Protein AF-A0AAN8L7T7-F1 (afdb_monomer_lite)

Foldseek 3Di:
DVVVLDPDDPDPPDLCLVVLVLVLVLQVVVQVVQQPQPDAPWHWDDKDWDDCSPVSNDRDDVLLVDPDADQADDDDFPFFAAAAHADGDMDTDTDDDPPQDPDPVSNLVVQQVRLVVSQVSCCVPPVWQWDGDSVHIDTDDRRDDDPPPPDDDDDDDDDDDDDDDDDDDDDDDDDDPDDDDDDDDPPPVVVVPPPPPDDPDPPLPPPFDDDPVPPDTDPPPVPDDDPVVVVVVVVLVVVLCVVVVVCVVDVPDSDDNLVSVDDPLVVFQKKWFWDLSQFNLLVQDSDRPDDPDDSDDPNDPPPPPSDDHYDHPDGVVVVLQVVCCVQCVVFWDWDADNRRGRIIGIHGDPVLADWAFDDPVPPRQWDWDDDDPTITIGHDVVVSLVVSCVSCPSTTDDMDGPDPPDDD

Sequence (408 aa):
MLDEVIKVGREVCSTGEEESLKVVQSYVDLSRKLWRLEGLPLSITSVQGSHLALRYTQLDYSFFDREKLSRSLVPQEGKPCPVYITSVKVICHMEGSRKWPHDQEAIRHIKAAFHISLGELLTKHHRYTCQPSPTHLDVWKAPATPPVLRGAGPLHSSRVSSGGFPSLPSTGETTPWWSTSTASSPLLTSQRSRMSSSSPESLCLSCSSPTPKDKKLSICTNQAPSVQMLQGVVMVAAESLKVLEPQLMDANQIQDVRVAMRPPLDAYDVLTHLIPKQVPLLSQAVDPPHATFSRGILAGSVANTGGVLPVIDFCPVTHYLAELRDAFGVLALFFCDPYGGTVIAVLWKPKAFSPLPFKTSQMVARHVEVSGEEAHTVPNVEAILEDFRVMGQGLVKSVEPWTEKWVV

pLDDT: mean 70.52, std 24.29, range [19.64, 95.31]

Structure (mmCIF, N/CA/C/O backbone):
data_AF-A0AAN8L7T7-F1
#
_entry.id   AF-A0AAN8L7T7-F1
#
loop_
_atom_site.group_PDB
_atom_site.id
_atom_site.type_symbol
_atom_site.label_atom_id
_atom_site.label_alt_id
_atom_site.label_comp_id
_atom_site.label_asym_id
_atom_site.label_entity_id
_atom_site.label_seq_id
_atom_site.pdbx_PDB_ins_code
_atom_site.Cartn_x
_atom_site.Cartn_y
_atom_site.Cartn_z
_atom_site.occupancy
_atom_site.B_iso_or_equiv
_atom_site.auth_seq_id
_atom_site.auth_comp_id
_atom_site.auth_asym_id
_atom_site.auth_atom_id
_atom_site.pdbx_PDB_model_num
ATOM 1 N N . MET A 1 1 ? 5.076 34.309 6.871 1.00 40.12 1 MET A N 1
ATOM 2 C CA . MET A 1 1 ? 5.836 34.630 5.639 1.00 40.12 1 MET A CA 1
ATOM 3 C C . MET A 1 1 ? 6.058 33.414 4.736 1.00 40.12 1 MET A C 1
ATOM 5 O O . MET A 1 1 ? 6.309 33.632 3.565 1.00 40.12 1 MET A O 1
ATOM 9 N N . LEU A 1 2 ? 5.907 32.165 5.208 1.00 36.38 2 LEU A N 1
ATOM 10 C CA . LEU A 1 2 ? 5.888 30.973 4.333 1.00 36.38 2 LEU A CA 1
ATOM 11 C C . LEU A 1 2 ? 4.536 30.757 3.618 1.00 36.38 2 LEU A C 1
ATOM 13 O O . LEU A 1 2 ? 4.505 30.180 2.537 1.00 36.38 2 LEU A O 1
ATOM 17 N N . ASP A 1 3 ? 3.437 31.274 4.179 1.00 38.19 3 ASP A N 1
ATOM 18 C CA . ASP A 1 3 ? 2.073 31.068 3.655 1.00 38.19 3 ASP A CA 1
ATOM 19 C C . ASP A 1 3 ? 1.788 31.769 2.313 1.00 38.19 3 ASP A C 1
ATOM 21 O O . ASP A 1 3 ? 0.827 31.421 1.634 1.00 38.19 3 ASP A O 1
ATOM 25 N N . GLU A 1 4 ? 2.609 32.743 1.900 1.00 42.50 4 GLU A N 1
ATOM 26 C CA . GLU A 1 4 ? 2.435 33.437 0.610 1.00 42.50 4 GLU A CA 1
ATOM 27 C C . GLU A 1 4 ? 3.159 32.747 -0.561 1.00 42.50 4 GLU A C 1
ATOM 29 O O . GLU A 1 4 ? 2.853 33.028 -1.720 1.00 42.50 4 GLU A O 1
ATOM 34 N N . VAL A 1 5 ? 4.087 31.822 -0.279 1.00 47.53 5 VAL A N 1
ATOM 35 C CA . VAL A 1 5 ? 4.940 31.171 -1.294 1.00 47.53 5 VAL A CA 1
ATOM 36 C C . VAL A 1 5 ? 4.250 29.955 -1.921 1.00 47.53 5 VAL A C 1
ATOM 38 O O . VAL A 1 5 ? 4.467 29.642 -3.090 1.00 47.53 5 VAL A O 1
ATOM 41 N N . ILE A 1 6 ? 3.344 29.302 -1.188 1.00 44.91 6 ILE A N 1
ATOM 42 C CA . ILE A 1 6 ? 2.544 28.187 -1.697 1.00 44.91 6 ILE A CA 1
ATOM 43 C C . ILE A 1 6 ? 1.127 28.702 -1.944 1.00 44.91 6 ILE A C 1
ATOM 45 O O . ILE A 1 6 ? 0.286 28.690 -1.048 1.00 44.91 6 ILE A O 1
ATOM 49 N N . LYS A 1 7 ? 0.825 29.137 -3.174 1.00 39.53 7 LYS A N 1
ATOM 50 C CA . LYS A 1 7 ? -0.569 29.331 -3.609 1.00 39.53 7 LYS A CA 1
ATOM 51 C C . LYS A 1 7 ? -1.253 27.967 -3.730 1.00 39.53 7 LYS A C 1
ATOM 53 O O . LYS A 1 7 ? -1.471 27.459 -4.828 1.00 39.53 7 LYS A O 1
ATOM 58 N N . VAL A 1 8 ? -1.578 27.363 -2.591 1.00 41.50 8 VAL A N 1
ATOM 59 C CA . VAL A 1 8 ? -2.626 26.349 -2.518 1.00 41.50 8 VAL A CA 1
ATOM 60 C C . VAL A 1 8 ? -3.914 27.072 -2.906 1.00 41.50 8 VAL A C 1
ATOM 62 O O . VAL A 1 8 ? -4.155 28.205 -2.480 1.00 41.50 8 VAL A O 1
ATOM 65 N N . GLY A 1 9 ? -4.718 26.462 -3.779 1.00 35.78 9 GLY A N 1
ATOM 66 C CA . GLY A 1 9 ? -6.074 26.936 -4.038 1.00 35.78 9 GLY A CA 1
ATOM 67 C C . GLY A 1 9 ? -6.814 27.152 -2.717 1.00 35.78 9 GLY A C 1
ATOM 68 O O . GLY A 1 9 ? -6.405 26.644 -1.681 1.00 35.78 9 GLY A O 1
ATOM 69 N N . ARG A 1 10 ? -7.879 27.949 -2.744 1.00 34.12 10 ARG A N 1
ATOM 70 C CA . ARG A 1 10 ? -8.648 28.407 -1.577 1.00 34.12 10 ARG A CA 1
ATOM 71 C C . ARG A 1 10 ? -9.420 27.264 -0.881 1.00 34.12 10 ARG A C 1
ATOM 73 O O . ARG A 1 10 ? -10.629 27.347 -0.726 1.00 34.12 10 ARG A O 1
ATOM 80 N N . GLU A 1 11 ? -8.730 26.209 -0.481 1.00 42.28 11 GLU A N 1
ATOM 81 C CA . GLU A 1 11 ? -9.109 25.230 0.525 1.00 42.28 11 GLU A CA 1
ATOM 82 C C . GLU A 1 11 ? -8.305 25.566 1.777 1.00 42.28 11 GLU A C 1
ATOM 84 O O . GLU A 1 11 ? -7.113 25.873 1.712 1.00 42.28 11 GLU A O 1
ATOM 89 N N . VAL A 1 12 ? -8.967 25.577 2.929 1.00 41.03 12 VAL A N 1
ATOM 90 C CA . VAL A 1 12 ? -8.287 25.765 4.209 1.00 41.03 12 VAL A CA 1
ATOM 91 C C . VAL A 1 12 ? -7.391 24.545 4.406 1.00 41.03 12 VAL A C 1
ATOM 93 O O . VAL A 1 12 ? -7.870 23.479 4.780 1.00 41.03 12 VAL A O 1
ATOM 96 N N . CYS A 1 13 ? -6.103 24.691 4.099 1.00 42.19 13 CYS A N 1
ATOM 97 C CA . CYS A 1 13 ? -5.094 23.677 4.362 1.00 42.19 13 CYS A CA 1
ATOM 98 C C . CYS A 1 13 ? -4.986 23.529 5.885 1.00 42.19 13 CYS A C 1
ATOM 100 O O . CYS A 1 13 ? -4.307 24.311 6.550 1.00 42.19 13 CYS A O 1
ATOM 102 N N . SER A 1 14 ? -5.746 22.599 6.465 1.00 55.59 14 SER A N 1
ATOM 103 C CA . SER A 1 14 ? -5.552 22.231 7.864 1.00 55.59 14 SER A CA 1
ATOM 104 C C . SER A 1 14 ? -4.264 21.416 7.955 1.00 55.59 14 SER A C 1
ATOM 106 O O . SER A 1 14 ? -3.991 20.578 7.099 1.00 55.59 14 SER A O 1
ATOM 108 N N . THR A 1 15 ? -3.475 21.614 9.009 1.00 61.44 15 THR A N 1
ATOM 109 C CA . THR A 1 15 ? -2.265 20.820 9.294 1.00 61.44 15 THR A CA 1
ATOM 110 C C . THR A 1 15 ? -2.565 19.337 9.561 1.00 61.44 15 THR A C 1
ATOM 112 O O . THR A 1 15 ? -1.663 18.576 9.902 1.00 61.44 15 THR A O 1
ATOM 115 N N . GLY A 1 16 ? -3.832 18.905 9.466 1.00 68.50 16 GLY A N 1
ATOM 116 C CA . GLY A 1 16 ? -4.273 17.550 9.791 1.00 68.50 16 GLY A CA 1
ATOM 117 C C . GLY A 1 16 ? -4.306 17.240 11.294 1.00 68.50 16 GLY A C 1
ATOM 118 O O . GLY A 1 16 ? -4.795 16.190 11.722 1.00 68.50 16 GLY A O 1
ATOM 119 N N . GLU A 1 17 ? -3.822 18.162 12.127 1.00 76.44 17 GLU A N 1
ATOM 120 C CA . GLU A 1 17 ? -3.765 18.014 13.581 1.00 76.44 17 GLU A CA 1
ATOM 121 C C . GLU A 1 17 ? -5.162 17.896 14.198 1.00 76.44 17 GLU A C 1
ATOM 123 O O . GLU A 1 17 ? -5.377 17.077 15.090 1.00 76.44 17 GLU A O 1
ATOM 128 N N . GLU A 1 18 ? -6.143 18.646 13.689 1.00 79.06 18 GLU A N 1
ATOM 129 C CA . GLU A 1 18 ? -7.531 18.574 14.161 1.00 79.06 18 GLU A CA 1
ATOM 130 C C . GLU A 1 18 ? -8.143 17.185 13.943 1.00 79.06 18 GLU A C 1
ATOM 132 O O . GLU A 1 18 ? -8.811 16.642 14.827 1.00 79.06 18 GLU A O 1
ATOM 137 N N . GLU A 1 19 ? -7.879 16.571 12.790 1.00 76.38 19 GLU A N 1
ATOM 138 C CA . GLU A 1 19 ? -8.349 15.220 12.488 1.00 76.38 19 GLU A CA 1
ATOM 139 C C . GLU A 1 19 ? -7.616 14.176 13.336 1.00 76.38 19 GLU A C 1
ATOM 141 O O . GLU A 1 19 ? -8.248 13.282 13.908 1.00 76.38 19 GLU A O 1
ATOM 146 N N . SER A 1 20 ? -6.303 14.341 13.528 1.00 82.56 20 SER A N 1
ATOM 147 C CA . SER A 1 20 ? -5.520 13.524 14.467 1.00 82.56 20 SER A CA 1
ATOM 148 C C . SER A 1 20 ? -6.123 13.550 15.868 1.00 82.56 20 SER A C 1
ATOM 150 O O . SER A 1 20 ? -6.302 12.505 16.496 1.00 82.56 20 SER A O 1
ATOM 152 N N . LEU A 1 21 ? -6.494 14.738 16.354 1.00 84.50 21 LEU A N 1
ATOM 153 C CA . LEU A 1 21 ? -7.108 14.916 17.665 1.00 84.50 21 LEU A CA 1
ATOM 154 C C . LEU A 1 21 ? -8.444 14.174 17.765 1.00 84.50 21 LEU A C 1
ATOM 156 O O . LEU A 1 21 ? -8.685 13.503 18.772 1.00 84.50 21 LEU A O 1
ATOM 160 N N . LYS A 1 22 ? -9.291 14.212 16.727 1.00 82.88 22 LYS A N 1
ATOM 161 C CA . LYS A 1 22 ? -10.547 13.436 16.694 1.00 82.88 22 LYS A CA 1
ATOM 162 C C . LYS A 1 22 ? -10.288 11.930 16.772 1.00 82.88 22 LYS A C 1
ATOM 164 O O . LYS A 1 22 ? -11.017 11.216 17.474 1.00 82.88 22 LYS A O 1
ATOM 169 N N . VAL A 1 23 ? -9.244 11.433 16.105 1.00 84.44 23 VAL A N 1
ATOM 170 C CA . VAL A 1 23 ? -8.827 10.022 16.185 1.00 84.44 23 VAL A CA 1
ATOM 171 C C . VAL A 1 23 ? -8.344 9.675 17.585 1.00 84.44 23 VAL A C 1
ATOM 173 O O . VAL A 1 23 ? -8.791 8.679 18.152 1.00 84.44 23 VAL A O 1
ATOM 176 N N . VAL A 1 24 ? -7.481 10.503 18.174 1.00 89.06 24 VAL A N 1
ATOM 177 C CA . VAL A 1 24 ? -6.951 10.296 19.527 1.00 89.06 24 VAL A CA 1
ATOM 178 C C . VAL A 1 24 ? -8.080 10.296 20.559 1.00 89.06 24 VAL A C 1
ATOM 180 O O . VAL A 1 24 ? -8.150 9.390 21.388 1.00 89.06 24 VAL A O 1
ATOM 183 N N . GLN A 1 25 ? -9.021 11.238 20.481 1.00 89.56 25 GLN A N 1
ATOM 184 C CA . GLN A 1 25 ? -10.202 11.270 21.351 1.00 89.56 25 GLN A CA 1
ATOM 185 C C . GLN A 1 25 ? -11.062 10.011 21.183 1.00 89.56 25 GLN A C 1
ATOM 187 O O . GLN A 1 25 ? -11.493 9.399 22.167 1.00 89.56 25 GLN A O 1
ATOM 192 N N . SER A 1 26 ? -11.271 9.579 19.938 1.00 88.56 26 SER A N 1
ATOM 193 C CA . SER A 1 26 ? -12.005 8.350 19.633 1.00 88.56 26 SER A CA 1
ATOM 194 C C . SER A 1 26 ? -11.293 7.114 20.193 1.00 88.56 26 SER A C 1
ATOM 196 O O . SER A 1 26 ? -11.948 6.251 20.781 1.00 88.56 26 SER A O 1
ATOM 198 N N . TYR A 1 27 ? -9.967 7.048 20.093 1.00 91.00 27 TYR A N 1
ATOM 199 C CA . TYR A 1 27 ? -9.148 5.986 20.668 1.00 91.00 27 TYR A CA 1
ATOM 200 C C . TYR A 1 27 ? -9.224 5.963 22.201 1.00 91.00 27 TYR A C 1
ATOM 202 O O . TYR A 1 27 ? -9.469 4.905 22.775 1.00 91.00 27 TYR A O 1
ATOM 210 N N . VAL A 1 28 ? -9.097 7.113 22.870 1.00 91.62 28 VAL A N 1
ATOM 211 C CA . VAL A 1 28 ? -9.156 7.217 24.342 1.00 91.62 28 VAL A CA 1
ATOM 212 C C . VAL A 1 28 ? -10.527 6.813 24.891 1.00 91.62 28 VAL A C 1
ATOM 214 O O . VAL A 1 28 ? -10.619 6.140 25.918 1.00 91.62 28 VAL A O 1
ATOM 217 N N . ASP A 1 29 ? -11.615 7.191 24.221 1.00 91.69 29 ASP A N 1
ATOM 218 C CA . ASP A 1 29 ? -12.948 6.753 24.645 1.00 91.69 29 ASP A CA 1
ATOM 219 C C . ASP A 1 29 ? -13.163 5.248 24.393 1.00 91.69 29 ASP A C 1
ATOM 221 O O . ASP A 1 29 ? -13.775 4.570 25.217 1.00 91.69 29 ASP A O 1
ATOM 225 N N . LEU A 1 30 ? -12.628 4.694 23.295 1.00 91.44 30 LEU A N 1
ATOM 226 C CA . LEU A 1 30 ? -12.694 3.250 23.049 1.00 91.44 30 LEU A CA 1
ATOM 227 C C . LEU A 1 30 ? -11.867 2.470 24.080 1.00 91.44 30 LEU A C 1
ATOM 229 O O . LEU A 1 30 ? -12.364 1.493 24.634 1.00 91.44 30 LEU A O 1
ATOM 233 N N . SER A 1 31 ? -10.647 2.916 24.387 1.00 92.38 31 SER A N 1
ATOM 234 C CA . SER A 1 31 ? -9.788 2.264 25.376 1.00 92.38 31 SER A CA 1
ATOM 235 C C . SER A 1 31 ? -10.439 2.265 26.758 1.00 92.38 31 SER A C 1
ATOM 237 O O . SER A 1 31 ? -10.519 1.216 27.389 1.00 92.38 31 SER A O 1
ATOM 239 N N . ARG A 1 32 ? -11.028 3.386 27.194 1.00 92.00 32 ARG A N 1
ATOM 240 C CA . ARG A 1 32 ? -11.780 3.455 28.458 1.00 92.00 32 ARG A CA 1
ATOM 241 C C . ARG A 1 32 ? -12.931 2.447 28.515 1.00 92.00 32 ARG A C 1
ATOM 243 O O . ARG A 1 32 ? -13.172 1.870 29.572 1.00 92.00 32 ARG A O 1
ATOM 250 N N . LYS A 1 33 ? -13.648 2.254 27.406 1.00 91.69 33 LYS A N 1
ATOM 251 C CA . LYS A 1 33 ? -14.757 1.291 27.310 1.00 91.69 33 LYS A CA 1
ATOM 252 C C . LYS A 1 33 ? -14.261 -0.154 27.351 1.00 91.69 33 LYS A C 1
ATOM 254 O O . LYS A 1 33 ? -14.827 -0.950 28.087 1.00 91.69 33 LYS A O 1
ATOM 259 N N . LEU A 1 34 ? -13.171 -0.465 26.647 1.00 91.94 34 LEU A N 1
ATOM 260 C CA . LEU A 1 34 ? -12.538 -1.789 26.677 1.00 91.94 34 LEU A CA 1
ATOM 261 C C . LEU A 1 34 ? -12.043 -2.166 28.079 1.00 91.94 34 LEU A C 1
ATOM 263 O O . LEU A 1 34 ? -12.234 -3.295 28.512 1.00 91.94 34 LEU A O 1
ATOM 267 N N . TRP A 1 35 ? -11.464 -1.215 28.812 1.00 89.81 35 TRP A N 1
ATOM 268 C CA . TRP A 1 35 ? -11.003 -1.433 30.188 1.00 89.81 35 TRP A CA 1
ATOM 269 C C . TRP A 1 35 ? -12.133 -1.704 31.186 1.00 89.81 35 TRP A C 1
ATOM 271 O O . TRP A 1 35 ? -11.916 -2.373 32.189 1.00 89.81 35 TRP A O 1
ATOM 281 N N . ARG A 1 36 ? -13.331 -1.168 30.937 1.00 90.31 36 ARG A N 1
ATOM 282 C CA . ARG A 1 36 ? -14.519 -1.359 31.788 1.00 90.31 36 ARG A CA 1
ATOM 283 C C . ARG A 1 36 ? -15.395 -2.520 31.320 1.00 90.31 36 ARG A C 1
ATOM 285 O O . ARG A 1 36 ? -16.517 -2.661 31.799 1.00 90.31 36 ARG A O 1
ATOM 292 N N . LEU A 1 37 ? -14.930 -3.291 30.339 1.00 89.94 37 LEU A N 1
ATOM 293 C CA . LEU A 1 37 ? -15.708 -4.371 29.764 1.00 89.94 37 LEU A CA 1
ATOM 294 C C . LEU A 1 37 ? -15.640 -5.596 30.676 1.00 89.94 37 LEU A C 1
ATOM 296 O O . LEU A 1 37 ? -14.583 -6.199 30.856 1.00 89.94 37 LEU A O 1
ATOM 300 N N . GLU A 1 38 ? -16.786 -5.970 31.226 1.00 87.88 38 GLU A N 1
ATOM 301 C CA . GLU A 1 38 ? -16.949 -7.174 32.036 1.00 87.88 38 GLU A CA 1
ATOM 302 C C . GLU A 1 38 ? -17.558 -8.305 31.193 1.00 87.88 38 GLU A C 1
ATOM 304 O O . GLU A 1 38 ? -18.251 -8.061 30.204 1.00 87.88 38 GLU A O 1
ATOM 309 N N . GLY A 1 39 ? -17.298 -9.558 31.577 1.00 85.69 39 GLY A N 1
ATOM 310 C CA . GLY A 1 39 ? -17.863 -10.743 30.915 1.00 85.69 39 GLY A CA 1
ATOM 311 C C . GLY A 1 39 ? -16.946 -11.448 29.909 1.00 85.69 39 GLY A C 1
ATOM 312 O O . GLY A 1 39 ? -17.344 -12.469 29.353 1.00 85.69 39 GLY A O 1
ATOM 313 N N . LEU A 1 40 ? -15.718 -10.963 29.695 1.00 89.25 40 LEU A N 1
ATOM 314 C CA . LEU A 1 40 ? -14.701 -11.709 28.947 1.00 89.25 40 LEU A CA 1
ATOM 315 C C . LEU A 1 40 ? -14.031 -12.785 29.820 1.00 89.25 40 LEU A C 1
ATOM 317 O O . LEU A 1 40 ? -13.812 -12.548 31.008 1.00 89.25 40 LEU A O 1
ATOM 321 N N . PRO A 1 41 ? -13.618 -13.931 29.241 1.00 87.19 41 PRO A N 1
ATOM 322 C CA . PRO A 1 41 ? -12.921 -14.975 29.996 1.00 87.19 41 PRO A CA 1
ATOM 323 C C . PRO A 1 41 ? -11.532 -14.555 30.500 1.00 87.19 41 PRO A C 1
ATOM 325 O O . PRO A 1 41 ? -11.023 -15.145 31.448 1.00 87.19 41 PRO A O 1
ATOM 328 N N . LEU A 1 42 ? -10.912 -13.564 29.853 1.00 90.25 42 LEU A N 1
ATOM 329 C CA . LEU A 1 42 ? -9.670 -12.926 30.282 1.00 90.25 42 LEU A CA 1
ATOM 330 C C . LEU A 1 42 ? -9.856 -11.414 30.200 1.00 90.25 42 LEU A C 1
ATOM 332 O O . LEU A 1 42 ? -10.321 -10.899 29.179 1.00 90.25 42 LEU A O 1
ATOM 336 N N . SER A 1 43 ? -9.482 -10.720 31.271 1.00 90.75 43 SER A N 1
ATOM 337 C CA . SER A 1 43 ? -9.591 -9.267 31.353 1.00 90.75 43 SER A CA 1
ATOM 338 C C . SER A 1 43 ? -8.553 -8.573 30.459 1.00 90.75 43 SER A C 1
ATOM 340 O O . SER A 1 43 ? -7.477 -9.112 30.178 1.00 90.75 43 SER A O 1
ATOM 342 N N . ILE A 1 44 ? -8.883 -7.371 29.978 1.00 92.94 44 ILE A N 1
ATOM 343 C CA . ILE A 1 44 ? -7.966 -6.538 29.188 1.00 92.94 44 ILE A CA 1
ATOM 344 C C . ILE A 1 44 ? -7.099 -5.726 30.155 1.00 92.94 44 ILE A C 1
ATOM 346 O O . ILE A 1 44 ? -7.615 -4.929 30.932 1.00 92.94 44 ILE A O 1
ATOM 350 N N . THR A 1 45 ? -5.780 -5.905 30.087 1.00 91.88 45 THR A N 1
ATOM 351 C CA . THR A 1 45 ? -4.804 -5.258 30.983 1.00 91.88 45 THR A CA 1
ATOM 352 C C . THR A 1 45 ? -4.160 -4.019 30.376 1.00 91.88 45 THR A C 1
ATOM 354 O O . THR A 1 45 ? -3.685 -3.144 31.095 1.00 91.88 45 THR A O 1
ATOM 357 N N . SER A 1 46 ? -4.086 -3.937 29.047 1.00 91.19 46 SER A N 1
ATOM 358 C CA . SER A 1 46 ? -3.499 -2.794 28.352 1.00 91.19 46 SER A CA 1
ATOM 359 C C . SER A 1 46 ? -4.071 -2.655 26.950 1.00 91.19 46 SER A C 1
ATOM 361 O O . SER A 1 46 ? -4.379 -3.643 26.288 1.00 91.19 46 SER A O 1
ATOM 363 N N . VAL A 1 47 ? -4.180 -1.412 26.487 1.00 92.88 47 VAL A N 1
ATOM 364 C CA . VAL A 1 47 ? -4.591 -1.067 25.125 1.00 92.88 47 VAL A CA 1
ATOM 365 C C . VAL A 1 47 ? -3.533 -0.122 24.569 1.00 92.88 47 VAL A C 1
ATOM 367 O O . VAL A 1 47 ? -3.277 0.932 25.154 1.00 92.88 47 VAL A O 1
ATOM 370 N N . GLN A 1 48 ? -2.888 -0.518 23.475 1.00 91.00 48 GLN A N 1
ATOM 371 C CA . GLN A 1 48 ? -1.790 0.209 22.844 1.00 91.00 48 GLN A CA 1
ATOM 372 C C . GLN A 1 48 ? -2.126 0.525 21.390 1.00 91.00 48 GLN A C 1
ATOM 374 O O . GLN A 1 48 ? -2.329 -0.370 20.575 1.00 91.00 48 GLN A O 1
ATOM 379 N N . GLY A 1 49 ? -2.159 1.804 21.039 1.00 87.62 49 GLY A N 1
ATOM 380 C CA . GLY A 1 49 ? -2.321 2.239 19.660 1.00 87.62 49 GLY A CA 1
ATOM 381 C C . GLY A 1 49 ? -0.984 2.271 18.924 1.00 87.62 49 GLY A C 1
ATOM 382 O O . GLY A 1 49 ? -0.032 2.882 19.407 1.00 87.62 49 GLY A O 1
ATOM 383 N N . SER A 1 50 ? -0.904 1.636 17.753 1.00 87.19 50 SER A N 1
ATOM 384 C CA . SER A 1 50 ? 0.326 1.603 16.942 1.00 87.19 50 SER A CA 1
ATOM 385 C C . SER A 1 50 ? 0.259 2.473 15.682 1.00 87.19 50 SER A C 1
ATOM 387 O O . SER A 1 50 ? 1.273 2.649 15.006 1.00 87.19 50 SER A O 1
ATOM 389 N N . HIS A 1 51 ? -0.915 3.011 15.348 1.00 86.81 51 HIS A N 1
ATOM 390 C CA . HIS A 1 51 ? -1.143 3.771 14.117 1.00 86.81 51 HIS A CA 1
ATOM 391 C C . HIS A 1 51 ? -0.404 5.126 14.077 1.00 86.81 51 HIS A C 1
ATOM 393 O O . HIS A 1 51 ? -0.099 5.709 15.120 1.00 86.81 51 HIS A O 1
ATOM 399 N N . LEU A 1 52 ? -0.136 5.640 12.869 1.00 83.94 52 LEU A N 1
ATOM 400 C CA . LEU A 1 52 ? 0.569 6.912 12.634 1.00 83.94 52 LEU A CA 1
ATOM 401 C C . LEU A 1 52 ? -0.248 8.131 13.100 1.00 83.94 52 LEU A C 1
ATOM 403 O O . LEU A 1 52 ? 0.308 9.021 13.741 1.00 83.94 52 LEU A O 1
ATOM 407 N N . ALA A 1 53 ? -1.571 8.117 12.883 1.00 82.56 53 ALA A N 1
ATOM 408 C CA . ALA A 1 53 ? -2.502 9.148 13.375 1.00 82.56 53 ALA A CA 1
ATOM 409 C C . ALA A 1 53 ? -2.370 9.438 14.880 1.00 82.56 53 ALA A C 1
ATOM 411 O O . ALA A 1 53 ? -2.550 10.566 15.318 1.00 82.56 53 ALA A O 1
ATOM 412 N N . LEU A 1 54 ? -2.053 8.422 15.693 1.00 85.19 54 LEU A N 1
ATOM 413 C CA . LEU A 1 54 ? 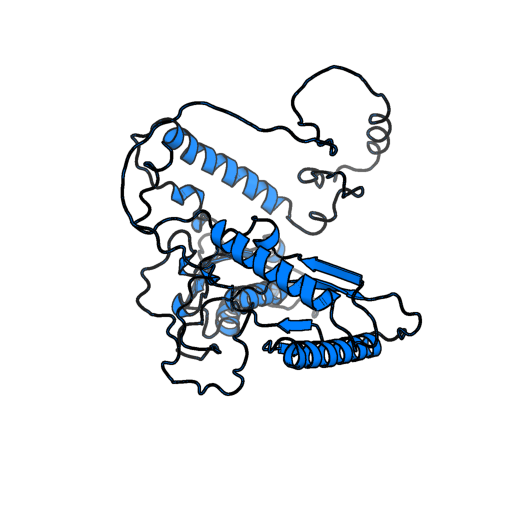-1.956 8.572 17.151 1.00 85.19 54 LEU A CA 1
ATOM 414 C C . LEU A 1 54 ? -0.653 9.245 17.601 1.00 85.19 54 LEU A C 1
ATOM 416 O O . LEU A 1 54 ? -0.513 9.591 18.771 1.00 85.19 54 LEU A O 1
ATOM 420 N N . ARG A 1 55 ? 0.309 9.393 16.685 1.00 86.44 55 ARG A N 1
ATOM 421 C CA . ARG A 1 55 ? 1.624 9.998 16.918 1.00 86.44 55 ARG A CA 1
ATOM 422 C C . ARG A 1 55 ? 1.826 11.287 16.121 1.00 86.44 55 ARG A C 1
ATOM 424 O O . ARG A 1 55 ? 2.935 11.803 16.130 1.00 86.44 55 ARG A O 1
ATOM 431 N N . TYR A 1 56 ? 0.783 11.788 15.453 1.00 82.38 56 TYR A N 1
ATOM 432 C CA . TYR A 1 56 ? 0.834 12.978 14.591 1.00 82.38 56 TYR A CA 1
ATOM 433 C C . TYR A 1 56 ? 1.861 12.871 13.451 1.00 82.38 56 TYR A C 1
ATOM 435 O O . TYR A 1 56 ? 2.365 13.873 12.961 1.00 82.38 56 TYR A O 1
ATOM 443 N N . THR A 1 57 ? 2.187 11.648 13.018 1.00 82.12 57 THR A N 1
ATOM 444 C CA . THR A 1 57 ? 3.145 11.403 11.924 1.00 82.12 57 THR A CA 1
ATOM 445 C C . THR A 1 57 ? 2.464 10.984 10.624 1.00 82.12 57 THR A C 1
ATOM 447 O O . THR A 1 57 ? 3.132 10.543 9.693 1.00 82.12 57 THR A O 1
ATOM 450 N N . GLN A 1 58 ? 1.133 11.010 10.575 1.00 77.19 58 GLN A N 1
ATOM 451 C CA . GLN A 1 58 ? 0.389 10.706 9.361 1.00 77.19 58 GLN A CA 1
ATOM 452 C C . GLN A 1 58 ? 0.334 11.951 8.475 1.00 77.19 58 GLN A C 1
ATOM 454 O O . GLN A 1 58 ? 0.026 13.036 8.960 1.00 77.19 58 GLN A O 1
ATOM 459 N N . LEU A 1 59 ? 0.664 11.772 7.194 1.00 67.12 59 LEU A N 1
ATOM 460 C CA . LEU A 1 59 ? 0.816 12.871 6.238 1.00 67.12 59 LEU A CA 1
ATOM 461 C C . LEU A 1 59 ? -0.513 13.393 5.683 1.00 67.12 59 LEU A C 1
ATOM 463 O O . LEU A 1 59 ? -0.561 14.538 5.255 1.00 67.12 59 LEU A O 1
ATOM 467 N N . ASP A 1 60 ? -1.583 12.591 5.703 1.00 64.50 60 ASP A N 1
ATOM 468 C CA . ASP A 1 60 ? -2.890 13.023 5.200 1.00 64.50 60 ASP A CA 1
ATOM 469 C C . ASP A 1 60 ? -4.064 12.452 6.011 1.00 64.50 60 ASP A C 1
ATOM 471 O O . ASP A 1 60 ? -4.055 11.301 6.457 1.00 64.50 60 ASP A O 1
ATOM 475 N N . TYR A 1 61 ? -5.090 13.284 6.169 1.00 59.66 61 TYR A N 1
ATOM 476 C CA . TYR A 1 61 ? -6.326 13.059 6.908 1.00 59.66 61 TYR A CA 1
ATOM 477 C C . TYR A 1 61 ? -7.576 13.225 6.031 1.00 59.66 61 TYR A C 1
ATOM 479 O O . TYR A 1 61 ? -8.683 13.155 6.563 1.00 59.66 61 TYR A O 1
ATOM 487 N N . SER A 1 62 ? -7.434 13.367 4.705 1.00 53.34 62 SER A N 1
ATOM 488 C CA . SER A 1 62 ? -8.548 13.409 3.735 1.00 53.34 62 SER A CA 1
ATOM 489 C C . SER A 1 62 ? -9.539 12.240 3.870 1.00 53.34 62 SER A C 1
ATOM 491 O O . SER A 1 62 ? -10.703 12.349 3.498 1.00 53.34 62 SER A O 1
ATOM 493 N N . PHE A 1 63 ? -9.124 11.148 4.518 1.00 51.97 63 PHE A N 1
ATOM 494 C CA . PHE A 1 63 ? -9.962 10.027 4.951 1.00 51.97 63 PHE A CA 1
ATOM 495 C C . PHE A 1 63 ? -11.137 10.402 5.873 1.00 51.97 63 PHE A C 1
ATOM 497 O O . PHE A 1 63 ? -12.126 9.667 5.933 1.00 51.97 63 PHE A O 1
ATOM 504 N N . PHE A 1 64 ? -11.030 11.500 6.630 1.00 48.94 64 PHE A N 1
ATOM 505 C CA . PHE A 1 64 ? -12.066 11.949 7.568 1.00 48.94 64 PHE A CA 1
ATOM 506 C C . PHE A 1 64 ? -13.115 12.854 6.926 1.00 48.94 64 PHE A C 1
ATOM 508 O O . PHE A 1 64 ? -14.179 13.052 7.527 1.00 48.94 64 PHE A O 1
ATOM 515 N N . ASP A 1 65 ? -12.864 13.350 5.712 1.00 45.00 65 ASP A N 1
ATOM 516 C CA . ASP A 1 65 ? -13.804 14.205 5.000 1.00 45.00 65 ASP A CA 1
ATOM 517 C C . ASP A 1 65 ? -14.884 13.333 4.340 1.00 45.00 65 ASP A C 1
ATOM 519 O O . ASP A 1 65 ? -14.752 12.781 3.248 1.00 45.00 65 ASP A O 1
ATOM 523 N N . ARG A 1 66 ? -15.934 13.049 5.117 1.00 50.03 66 ARG A N 1
ATOM 524 C CA . ARG A 1 66 ? -16.965 12.071 4.755 1.00 50.03 66 ARG A CA 1
ATOM 525 C C . ARG A 1 66 ? -17.961 12.655 3.761 1.00 50.03 66 ARG A C 1
ATOM 527 O O . ARG A 1 66 ? -18.833 13.431 4.160 1.00 50.03 66 ARG A O 1
ATOM 534 N N . GLU A 1 67 ? -18.035 12.071 2.569 1.00 42.81 67 GLU A N 1
ATOM 535 C CA . GLU A 1 67 ? -19.327 11.935 1.894 1.00 42.81 67 GLU A CA 1
ATOM 536 C C . GLU A 1 67 ? -20.136 10.808 2.570 1.00 42.81 67 GLU A C 1
ATOM 538 O O . GLU A 1 67 ? -19.738 9.647 2.669 1.00 42.81 67 GLU A O 1
ATOM 543 N N . LYS A 1 68 ? -21.270 11.193 3.163 1.00 46.50 68 LYS A N 1
ATOM 544 C CA . LYS A 1 68 ? -21.978 10.482 4.248 1.00 46.50 68 LYS A CA 1
ATOM 545 C C . LYS A 1 68 ? -22.904 9.326 3.829 1.00 46.50 68 LYS A C 1
ATOM 547 O O . LYS A 1 68 ? -23.666 8.860 4.675 1.00 46.50 68 LYS A O 1
ATOM 552 N N . LEU A 1 69 ? -22.906 8.865 2.578 1.00 44.16 69 LEU A N 1
ATOM 553 C CA . LEU A 1 69 ? -24.090 8.164 2.048 1.00 44.16 69 LEU A CA 1
ATOM 554 C C . LEU A 1 69 ? -24.004 6.634 1.881 1.00 44.16 69 LEU A C 1
ATOM 556 O O . LEU A 1 69 ? -25.057 6.004 1.900 1.00 44.16 69 LEU A O 1
ATOM 560 N N . SER A 1 70 ? -22.829 5.991 1.828 1.00 45.19 70 SER A N 1
ATOM 561 C CA . SER A 1 70 ? -22.751 4.514 1.821 1.00 45.19 70 SER A CA 1
ATOM 562 C C . SER A 1 70 ? -21.895 3.971 2.944 1.00 45.19 70 SER A C 1
ATOM 564 O O . SER A 1 70 ? -20.749 4.373 3.131 1.00 45.19 70 SER A O 1
ATOM 566 N N . ARG A 1 71 ? -22.449 2.990 3.658 1.00 49.59 71 ARG A N 1
ATOM 567 C CA . ARG A 1 71 ? -21.752 2.258 4.722 1.00 49.59 71 ARG A CA 1
ATOM 568 C C . ARG A 1 71 ? -20.781 1.199 4.186 1.00 49.59 71 ARG A C 1
ATOM 570 O O . ARG A 1 71 ? -19.885 0.815 4.920 1.00 49.59 71 ARG A O 1
ATOM 577 N N . SER A 1 72 ? -20.912 0.785 2.923 1.00 53.03 72 SER A N 1
ATOM 578 C CA . SER A 1 72 ? -20.017 -0.186 2.291 1.00 53.03 72 SER A CA 1
ATOM 579 C C . SER A 1 72 ? -19.829 0.139 0.807 1.00 53.03 72 SER A C 1
ATOM 581 O O . SER A 1 72 ? -20.811 0.334 0.088 1.00 53.03 72 SER A O 1
ATOM 583 N N . LEU A 1 73 ? -18.573 0.240 0.369 1.00 61.50 73 LEU A N 1
ATOM 584 C CA . LEU A 1 73 ? -18.183 0.368 -1.032 1.00 61.50 73 LEU A CA 1
ATOM 585 C C . LEU A 1 73 ? -17.270 -0.800 -1.370 1.00 61.50 73 LEU A C 1
ATOM 587 O O . LEU A 1 73 ? -16.241 -0.985 -0.726 1.00 61.50 73 LEU A O 1
ATOM 591 N N . VAL A 1 74 ? -17.667 -1.579 -2.370 1.00 65.31 74 VAL A N 1
ATOM 592 C CA . VAL A 1 74 ? -16.886 -2.708 -2.872 1.00 65.31 74 VAL A CA 1
ATOM 593 C C . VAL A 1 74 ? -16.293 -2.300 -4.220 1.00 65.31 74 VAL A C 1
ATOM 595 O O . VAL A 1 74 ? -17.030 -1.745 -5.044 1.00 65.31 74 VAL A O 1
ATOM 598 N N . PRO A 1 75 ? -14.995 -2.545 -4.464 1.00 69.75 75 PRO A N 1
ATOM 599 C CA . PRO A 1 75 ? -14.410 -2.394 -5.791 1.00 69.75 75 PRO A CA 1
ATOM 600 C C . PRO A 1 75 ? -15.194 -3.231 -6.809 1.00 69.75 75 PRO A C 1
ATOM 602 O O . PRO A 1 75 ? -15.421 -4.420 -6.598 1.00 69.75 75 PRO A O 1
ATOM 605 N N . GLN A 1 76 ? -15.644 -2.609 -7.897 1.00 71.00 76 GLN A N 1
ATOM 606 C CA . GLN A 1 76 ? -16.352 -3.288 -8.985 1.00 71.00 76 GLN A CA 1
ATOM 607 C C . GLN A 1 76 ? -15.638 -3.037 -10.306 1.00 71.00 76 GLN A C 1
ATOM 609 O O . GLN A 1 76 ? -15.111 -1.949 -10.540 1.00 71.00 76 GLN A O 1
ATOM 614 N N . GLU A 1 77 ? -15.680 -4.031 -11.188 1.00 69.62 77 GLU A N 1
ATOM 615 C CA . GLU A 1 77 ? -15.114 -3.927 -12.528 1.00 69.62 77 GLU A CA 1
ATOM 616 C C . GLU A 1 77 ? -15.774 -2.785 -13.323 1.00 69.62 77 GLU A C 1
ATOM 618 O O . GLU A 1 77 ? -16.980 -2.539 -13.227 1.00 69.62 77 GLU A O 1
ATOM 623 N N . GLY A 1 78 ? -14.964 -2.020 -14.059 1.00 72.88 78 GLY A N 1
ATOM 624 C CA . GLY A 1 78 ? -15.414 -0.865 -14.845 1.00 72.88 78 GLY A CA 1
ATOM 625 C C . GLY A 1 78 ? -15.801 0.383 -14.036 1.00 72.88 78 GLY A C 1
ATOM 626 O O . GLY A 1 78 ? -15.934 1.464 -14.618 1.00 72.88 78 GLY A O 1
ATOM 627 N N . LYS A 1 79 ? -15.936 0.286 -12.705 1.00 80.75 79 LYS A N 1
ATOM 628 C CA . LYS A 1 79 ? -16.179 1.434 -11.817 1.00 80.75 79 LYS A CA 1
ATOM 629 C C . LYS A 1 79 ? -14.870 1.974 -11.228 1.00 80.75 79 LYS A C 1
ATOM 631 O O . LYS A 1 79 ? -13.884 1.242 -11.152 1.00 80.75 79 LYS A O 1
ATOM 636 N N . PRO A 1 80 ? -14.831 3.256 -10.817 1.00 80.12 80 PRO A N 1
ATOM 637 C CA . PRO A 1 80 ? -13.695 3.789 -10.077 1.00 80.12 80 PRO A CA 1
ATOM 638 C C . PRO A 1 80 ? -13.502 3.028 -8.765 1.00 80.12 80 PRO A C 1
ATOM 640 O O . PRO A 1 80 ? -14.482 2.707 -8.089 1.00 80.12 80 PRO A O 1
ATOM 643 N N . CYS A 1 81 ? -12.248 2.790 -8.384 1.00 82.81 81 CYS A N 1
ATOM 644 C CA . CYS A 1 81 ? -11.943 2.212 -7.085 1.00 82.81 81 CYS A CA 1
ATOM 645 C C . CYS A 1 81 ? -12.437 3.159 -5.974 1.00 82.81 81 CYS A C 1
ATOM 647 O O . CYS A 1 81 ? -12.235 4.378 -6.086 1.00 82.81 81 CYS A O 1
ATOM 649 N N . PRO A 1 82 ? -13.078 2.627 -4.913 1.00 78.19 82 PRO A N 1
ATOM 650 C CA . PRO A 1 82 ? -13.449 3.410 -3.743 1.00 78.19 82 PRO A CA 1
ATOM 651 C C . PRO A 1 82 ? -12.256 4.146 -3.126 1.00 78.19 82 PRO A C 1
ATOM 653 O O . PRO A 1 82 ? -11.097 3.775 -3.332 1.00 78.19 82 PRO A O 1
ATOM 656 N N . VAL A 1 83 ? -12.557 5.188 -2.352 1.00 75.19 83 VAL A N 1
ATOM 657 C CA . VAL A 1 83 ? -11.555 5.910 -1.560 1.00 75.19 83 VAL A CA 1
ATOM 658 C C . VAL A 1 83 ? -10.903 4.937 -0.576 1.00 75.19 83 VAL A C 1
ATOM 660 O O . VAL A 1 83 ? -11.591 4.125 0.042 1.00 75.19 83 VAL A O 1
ATOM 663 N N . TYR A 1 84 ? -9.578 5.011 -0.446 1.00 79.50 84 TYR A N 1
ATOM 664 C CA . TYR A 1 84 ? -8.841 4.205 0.526 1.00 79.50 84 TYR A CA 1
ATOM 665 C C . TYR A 1 84 ? -9.266 4.593 1.938 1.00 79.50 84 TYR A C 1
ATOM 667 O O . TYR A 1 84 ? -9.369 5.775 2.237 1.00 79.50 84 TYR A O 1
ATOM 675 N N . ILE A 1 85 ? -9.495 3.622 2.814 1.00 78.12 85 ILE A N 1
ATOM 676 C CA . ILE A 1 85 ? -9.826 3.878 4.218 1.00 78.12 85 ILE A CA 1
ATOM 677 C C . ILE A 1 85 ? -8.777 3.175 5.064 1.00 78.12 85 ILE A C 1
ATOM 679 O O . ILE A 1 85 ? -8.732 1.950 5.087 1.00 78.12 85 ILE A O 1
ATOM 683 N N . THR A 1 86 ? -7.945 3.947 5.761 1.00 80.50 86 THR A N 1
ATOM 684 C CA . THR A 1 86 ? -6.907 3.394 6.640 1.00 80.50 86 THR A CA 1
ATOM 685 C C . THR A 1 86 ? -7.500 2.906 7.963 1.00 80.50 86 THR A C 1
ATOM 687 O O . THR A 1 86 ? -8.308 3.605 8.584 1.00 80.50 86 THR A O 1
ATOM 690 N N . SER A 1 87 ? -7.085 1.730 8.433 1.00 85.81 87 SER A N 1
ATOM 691 C CA . SER A 1 87 ? -7.486 1.209 9.743 1.00 85.81 87 SER A CA 1
ATOM 692 C C . SER A 1 87 ? -6.579 1.717 10.868 1.00 85.81 87 SER A C 1
ATOM 694 O O . SER A 1 87 ? -5.353 1.766 10.760 1.00 85.81 87 SER A O 1
ATOM 696 N N . VAL A 1 88 ? -7.168 2.083 12.011 1.00 87.88 88 VAL A N 1
ATOM 697 C CA . VAL A 1 88 ? -6.392 2.471 13.198 1.00 87.88 88 VAL A CA 1
ATOM 698 C C . VAL A 1 88 ? -6.054 1.221 14.001 1.00 87.88 88 VAL A C 1
ATOM 700 O O . VAL A 1 88 ? -6.852 0.741 14.803 1.00 87.88 88 VAL A O 1
ATOM 703 N N . LYS A 1 89 ? -4.839 0.702 13.807 1.00 90.38 89 LYS A N 1
ATOM 704 C CA . LYS A 1 89 ? -4.372 -0.496 14.512 1.00 90.38 89 LYS A CA 1
ATOM 705 C C . LYS A 1 89 ? -4.203 -0.261 16.018 1.00 90.38 89 LYS A C 1
ATOM 707 O O . LYS A 1 89 ? -3.419 0.593 16.453 1.00 90.38 89 LYS A O 1
ATOM 712 N N . VAL A 1 90 ? -4.899 -1.087 16.797 1.00 91.50 90 VAL A N 1
ATOM 713 C CA . VAL A 1 90 ? -4.862 -1.125 18.263 1.00 91.50 90 VAL A CA 1
ATOM 714 C C . VAL A 1 90 ? -4.531 -2.541 18.730 1.00 91.50 90 VAL A C 1
ATOM 716 O O . VAL A 1 90 ? -5.098 -3.518 18.250 1.00 91.50 90 VAL A O 1
ATOM 719 N N . ILE A 1 91 ? -3.605 -2.650 19.676 1.00 91.94 91 ILE A N 1
ATOM 720 C CA . ILE A 1 91 ? -3.132 -3.898 20.271 1.00 91.94 91 ILE A CA 1
ATOM 721 C C . ILE A 1 91 ? -3.689 -3.982 21.690 1.00 91.94 91 ILE A C 1
ATOM 723 O O . ILE A 1 91 ? -3.429 -3.108 22.518 1.00 91.94 91 ILE A O 1
ATOM 727 N N . CYS A 1 92 ? -4.454 -5.034 21.974 1.00 91.44 92 CYS A N 1
ATOM 728 C CA . CYS A 1 92 ? -4.960 -5.313 23.315 1.00 91.44 92 CYS A CA 1
ATOM 729 C C . CYS A 1 92 ? -4.104 -6.396 23.974 1.00 91.44 92 CYS A C 1
ATOM 731 O O . CYS A 1 92 ? -3.926 -7.478 23.414 1.00 91.44 92 CYS A O 1
ATOM 733 N N . HIS A 1 93 ? -3.601 -6.116 25.172 1.00 91.69 93 HIS A N 1
ATOM 734 C CA . HIS A 1 93 ? -2.993 -7.122 26.031 1.00 91.69 93 HIS A CA 1
ATOM 735 C C . HIS A 1 93 ? -4.033 -7.650 27.003 1.00 91.69 93 HIS A C 1
ATOM 737 O O . HIS A 1 93 ? -4.806 -6.893 27.592 1.00 91.69 93 HIS A O 1
ATOM 743 N N . MET A 1 94 ? -4.033 -8.965 27.151 1.00 89.94 94 MET A N 1
ATOM 744 C CA . MET A 1 94 ? -4.922 -9.672 28.056 1.00 89.94 94 MET A CA 1
ATOM 745 C C . MET A 1 94 ? -4.154 -10.097 29.301 1.00 89.94 94 MET A C 1
ATOM 747 O O . MET A 1 94 ? -2.920 -10.099 29.327 1.00 89.94 94 MET A O 1
ATOM 751 N N . GLU A 1 95 ? -4.892 -10.458 30.337 1.00 90.56 95 GLU A N 1
ATOM 752 C CA . GLU A 1 95 ? -4.342 -11.086 31.529 1.00 90.56 95 GLU A CA 1
ATOM 753 C C . GLU A 1 95 ? -3.555 -12.366 31.194 1.00 90.56 95 GLU A C 1
ATOM 755 O O . GLU A 1 95 ? -3.894 -13.125 30.278 1.00 90.56 95 GLU A O 1
ATOM 760 N N . GLY A 1 96 ? -2.472 -12.605 31.938 1.00 86.69 96 GLY A N 1
ATOM 761 C CA . GLY A 1 96 ? -1.654 -13.801 31.773 1.00 86.69 96 GLY A CA 1
ATOM 762 C C . GLY A 1 96 ? -2.444 -15.065 32.114 1.00 86.69 96 GLY A C 1
ATOM 763 O O . GLY A 1 96 ? -3.003 -15.184 33.198 1.00 86.69 96 GLY A O 1
ATOM 764 N N . SER A 1 97 ? -2.441 -16.047 31.212 1.00 87.56 97 SER A N 1
ATOM 765 C CA . SER A 1 97 ? -3.081 -17.348 31.426 1.00 87.56 97 SER A CA 1
ATOM 766 C C . SER A 1 97 ? -2.080 -18.475 31.204 1.00 87.56 97 SER A C 1
ATOM 768 O O . SER A 1 97 ? -1.265 -18.422 30.288 1.00 87.56 97 SER A O 1
ATOM 770 N N . ARG A 1 98 ? -2.151 -19.528 32.025 1.00 86.94 98 ARG A N 1
ATOM 771 C CA . ARG A 1 98 ? -1.367 -20.763 31.829 1.00 86.94 98 ARG A CA 1
ATOM 772 C C . ARG A 1 98 ? -2.058 -21.769 30.901 1.00 86.94 98 ARG A C 1
ATOM 774 O O . ARG A 1 98 ? -1.524 -22.845 30.676 1.00 86.94 98 ARG A O 1
ATOM 781 N N . LYS A 1 99 ? -3.249 -21.439 30.393 1.00 86.81 99 LYS A N 1
ATOM 782 C CA . LYS A 1 99 ? -4.117 -22.348 29.625 1.00 86.81 99 LYS A CA 1
ATOM 783 C C . LYS A 1 99 ? -3.971 -22.195 28.105 1.00 86.81 99 LYS A C 1
ATOM 785 O O . LYS A 1 99 ? -4.853 -22.622 27.367 1.00 86.81 99 LYS A O 1
ATOM 790 N N . TRP A 1 100 ? -2.906 -21.549 27.631 1.00 86.94 100 TRP A N 1
ATOM 791 C CA . TRP A 1 100 ? -2.659 -21.422 26.195 1.00 86.94 100 TRP A CA 1
ATOM 792 C C . TRP A 1 100 ? -2.105 -22.738 25.634 1.00 86.94 100 TRP A C 1
ATOM 794 O O . TRP A 1 100 ? -1.162 -23.281 26.212 1.00 86.94 100 TRP A O 1
ATOM 804 N N . PRO A 1 101 ? -2.668 -23.259 24.530 1.00 91.38 101 PRO A N 1
ATOM 805 C CA . PRO A 1 101 ? -2.157 -24.465 23.894 1.00 91.38 101 PRO A CA 1
ATOM 806 C C . PRO A 1 101 ? -0.795 -24.202 23.241 1.00 91.38 101 PRO A C 1
ATOM 808 O O . PRO A 1 101 ? -0.449 -23.064 22.929 1.00 91.38 101 PRO A O 1
ATOM 811 N N . HIS A 1 102 ? -0.032 -25.271 23.012 1.00 90.44 102 HIS A N 1
ATOM 812 C CA . HIS A 1 102 ? 1.249 -25.200 22.300 1.00 90.44 102 HIS A CA 1
ATOM 813 C C . HIS A 1 102 ? 1.093 -25.178 20.774 1.00 90.44 102 HIS A C 1
ATOM 815 O O . HIS A 1 102 ? 2.005 -24.743 20.075 1.00 90.44 102 HIS A O 1
ATOM 821 N N . ASP A 1 103 ? -0.054 -25.629 20.264 1.00 95.00 103 ASP A N 1
ATOM 822 C CA . ASP A 1 103 ? -0.360 -25.624 18.837 1.00 95.00 103 ASP A CA 1
ATOM 823 C C . ASP A 1 103 ? -0.741 -24.218 18.335 1.00 95.00 103 ASP A C 1
ATOM 825 O O . ASP A 1 103 ? -1.568 -23.519 18.928 1.00 95.00 103 ASP A O 1
ATOM 829 N N . GLN A 1 104 ? -0.145 -23.809 17.213 1.00 92.00 104 GLN A N 1
ATOM 830 C CA . GLN A 1 104 ? -0.365 -22.495 16.614 1.00 92.00 104 GLN A CA 1
ATOM 831 C C . GLN A 1 104 ? -1.785 -22.334 16.069 1.00 92.00 104 GLN A C 1
ATOM 833 O O . GLN A 1 104 ? -2.350 -21.240 16.169 1.00 92.00 104 GLN A O 1
ATOM 838 N N . GLU A 1 105 ? -2.374 -23.392 15.508 1.00 92.19 105 GLU A N 1
ATOM 839 C CA . GLU A 1 105 ? -3.738 -23.331 14.984 1.00 92.19 105 GLU A CA 1
ATOM 840 C C . GLU A 1 105 ? -4.745 -23.207 16.122 1.00 92.19 105 GLU A C 1
ATOM 842 O O . GLU A 1 105 ? -5.603 -22.323 16.082 1.00 92.19 105 GLU A O 1
ATOM 847 N N . ALA A 1 106 ? -4.591 -23.992 17.188 1.00 92.56 106 ALA A N 1
ATOM 848 C CA . ALA A 1 106 ? -5.397 -23.855 18.396 1.00 92.56 106 ALA A CA 1
ATOM 849 C C . ALA A 1 106 ? -5.322 -22.432 18.988 1.00 92.56 106 ALA A C 1
ATOM 851 O O . ALA A 1 106 ? -6.354 -21.862 19.350 1.00 92.56 106 ALA A O 1
ATOM 852 N N . ILE A 1 107 ? -4.138 -21.801 19.017 1.00 91.19 107 ILE A N 1
ATOM 853 C CA . ILE A 1 107 ? -3.997 -20.396 19.448 1.00 91.19 107 ILE A CA 1
ATOM 854 C C . ILE A 1 107 ? -4.819 -19.454 18.553 1.00 91.19 107 ILE A C 1
ATOM 856 O O . ILE A 1 107 ? -5.475 -18.547 19.069 1.00 91.19 107 ILE A O 1
ATOM 860 N N . ARG A 1 108 ? -4.796 -19.639 17.225 1.00 91.56 108 ARG A N 1
ATOM 861 C CA . ARG A 1 108 ? -5.575 -18.808 16.285 1.00 91.56 108 ARG A CA 1
ATOM 862 C C . ARG A 1 108 ? -7.076 -18.949 16.523 1.00 91.56 108 ARG A C 1
ATOM 864 O O . ARG A 1 108 ? -7.764 -17.936 16.598 1.00 91.56 108 ARG A O 1
ATOM 871 N N . HIS A 1 109 ? -7.567 -20.172 16.712 1.00 92.62 109 HIS A N 1
ATOM 872 C CA . HIS A 1 109 ? -8.983 -20.425 16.990 1.00 92.62 109 HIS A CA 1
ATOM 873 C C . HIS A 1 109 ? -9.427 -19.817 18.324 1.00 92.62 109 HIS A C 1
ATOM 875 O O . HIS A 1 109 ? -10.485 -19.196 18.394 1.00 92.62 109 HIS A O 1
ATOM 881 N N . ILE A 1 110 ? -8.598 -19.915 19.369 1.00 91.94 110 ILE A N 1
ATOM 882 C CA . ILE A 1 110 ? -8.891 -19.281 20.660 1.00 91.94 110 ILE A CA 1
ATOM 883 C C . ILE A 1 110 ? -8.943 -17.757 20.512 1.00 91.94 110 ILE A C 1
ATOM 885 O O . ILE A 1 110 ? -9.885 -17.133 20.994 1.00 91.94 110 ILE A O 1
ATOM 889 N N . LYS A 1 111 ? -7.980 -17.144 19.810 1.00 92.00 111 LYS A N 1
ATOM 890 C CA . LYS A 1 111 ? -8.005 -15.697 19.526 1.00 92.00 111 LYS A CA 1
ATOM 891 C C . LYS A 1 111 ? -9.265 -15.289 18.763 1.00 92.00 111 LYS A C 1
ATOM 893 O O . LYS A 1 111 ? -9.904 -14.314 19.142 1.00 92.00 111 LYS A O 1
ATOM 898 N N . ALA A 1 112 ? -9.654 -16.059 17.749 1.00 93.38 112 ALA A N 1
ATOM 899 C CA . ALA A 1 112 ? -10.880 -15.827 16.993 1.00 93.38 112 ALA A CA 1
ATOM 900 C C . ALA A 1 112 ? -12.126 -15.876 17.893 1.00 93.38 112 ALA A C 1
ATOM 902 O O . ALA A 1 112 ? -12.959 -14.975 17.834 1.00 93.38 112 ALA A O 1
ATOM 903 N N . ALA A 1 113 ? -12.222 -16.871 18.781 1.00 93.12 113 ALA A N 1
ATOM 904 C CA . ALA A 1 113 ? -13.311 -16.970 19.751 1.00 93.12 113 ALA A CA 1
ATOM 905 C C . ALA A 1 113 ? -13.355 -15.750 20.690 1.00 93.12 113 ALA A C 1
ATOM 907 O O . ALA A 1 113 ? -14.423 -15.183 20.912 1.00 93.12 113 ALA A O 1
ATOM 908 N N . PHE A 1 114 ? -12.195 -15.279 21.166 1.00 92.12 114 PHE A N 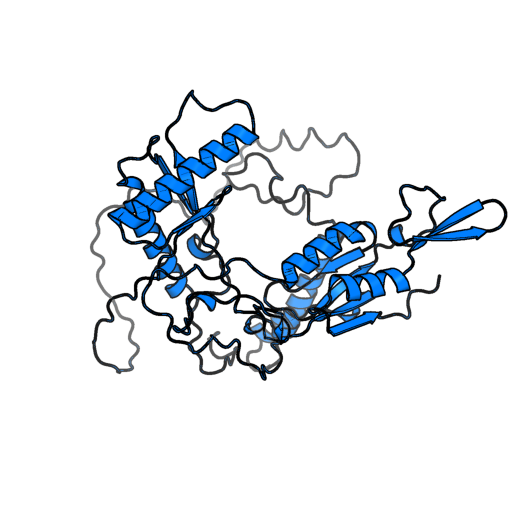1
ATOM 909 C CA . PHE A 1 114 ? -12.108 -14.036 21.939 1.00 92.12 114 PHE A CA 1
ATOM 910 C C . PHE A 1 114 ? -12.576 -12.814 21.145 1.00 92.12 114 PHE A C 1
ATOM 912 O O . PHE A 1 114 ? -13.287 -11.979 21.701 1.00 92.12 114 PHE A O 1
ATOM 919 N N . HIS A 1 115 ? -12.212 -12.695 19.864 1.00 94.25 115 HIS A N 1
ATOM 920 C CA . HIS A 1 115 ? -12.675 -11.595 19.014 1.00 94.25 115 HIS A CA 1
ATOM 921 C C . HIS A 1 115 ? -14.199 -11.605 18.845 1.00 94.25 115 HIS A C 1
ATOM 923 O O . HIS A 1 115 ? -14.810 -10.540 18.903 1.00 94.25 115 HIS A O 1
ATOM 929 N N . ILE A 1 116 ? -14.814 -12.784 18.689 1.00 94.25 116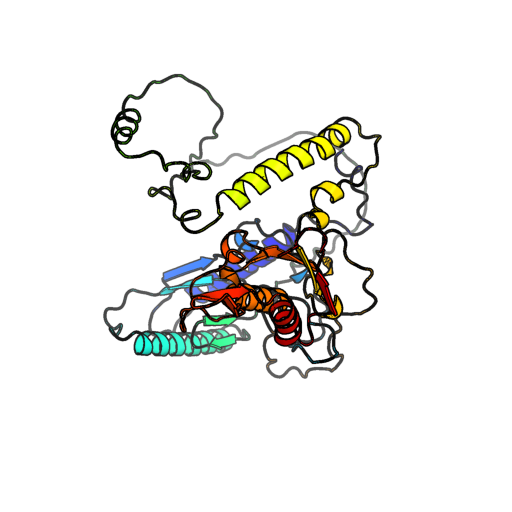 ILE A N 1
ATOM 930 C CA . ILE A 1 116 ? -16.275 -12.935 18.602 1.00 94.25 116 ILE A CA 1
ATOM 931 C C . ILE A 1 116 ? -16.932 -12.459 19.901 1.00 94.25 116 ILE A C 1
ATOM 933 O O . ILE A 1 116 ? -17.753 -11.544 19.862 1.00 94.25 116 ILE A O 1
ATOM 937 N N . SER A 1 117 ? -16.513 -12.993 21.054 1.00 93.50 117 SER A N 1
ATOM 938 C CA . SER A 1 117 ? -17.078 -12.597 22.352 1.00 93.50 117 SER A CA 1
ATOM 939 C C . SER A 1 117 ? -16.871 -11.109 22.651 1.00 93.50 117 SER A C 1
ATOM 941 O O . SER A 1 117 ? -17.770 -10.440 23.158 1.00 93.50 117 SER A O 1
ATOM 943 N N . LEU A 1 118 ? -15.703 -10.558 22.309 1.00 93.56 118 LEU A N 1
ATOM 944 C CA . LEU A 1 118 ? -15.421 -9.131 22.457 1.00 93.56 118 LEU A CA 1
ATOM 945 C C . LEU A 1 118 ? -16.340 -8.282 21.568 1.00 93.56 118 LEU A C 1
ATOM 947 O O . LEU A 1 118 ? -16.893 -7.288 22.039 1.00 93.56 118 LEU A O 1
ATOM 951 N N . GLY A 1 119 ? -16.534 -8.680 20.308 1.00 91.88 119 GLY A N 1
ATOM 952 C CA . GLY A 1 119 ? -17.449 -8.015 19.381 1.00 91.88 119 GLY A CA 1
ATOM 953 C C . GLY A 1 119 ? -18.889 -8.007 19.894 1.00 91.88 119 GLY A C 1
ATOM 954 O O . GLY A 1 119 ? -19.511 -6.948 19.955 1.00 91.88 119 GLY A O 1
ATOM 955 N N . GLU A 1 120 ? -19.394 -9.155 20.351 1.00 93.00 120 GLU A N 1
ATOM 956 C CA . GLU A 1 120 ? -20.744 -9.288 20.915 1.00 93.00 120 GLU A CA 1
ATOM 957 C C . GLU A 1 120 ? -20.957 -8.383 22.134 1.00 93.00 120 GLU A C 1
ATOM 959 O O . GLU A 1 120 ? -21.975 -7.690 22.229 1.00 93.00 120 GLU A O 1
ATOM 964 N N . LEU A 1 121 ? -19.984 -8.329 23.050 1.00 93.50 121 LEU A N 1
ATOM 965 C CA . LEU A 1 121 ? -20.048 -7.462 24.227 1.00 93.50 121 LEU A CA 1
ATOM 966 C C . LEU A 1 121 ? -20.025 -5.977 23.844 1.00 93.50 121 LEU A C 1
ATOM 968 O O . LEU A 1 121 ? -20.814 -5.192 24.373 1.00 93.50 121 LEU A O 1
ATOM 972 N N . LEU A 1 122 ? -19.177 -5.577 22.895 1.00 91.44 122 LEU A N 1
ATOM 973 C CA . LEU A 1 122 ? -19.123 -4.194 22.411 1.00 91.44 122 LEU A CA 1
ATOM 974 C C . LEU A 1 122 ? -20.423 -3.775 21.714 1.00 91.44 122 LEU A C 1
ATOM 976 O O . LEU A 1 122 ? -20.910 -2.658 21.928 1.00 91.44 122 LEU A O 1
ATOM 980 N N . THR A 1 123 ? -21.025 -4.668 20.930 1.00 89.81 123 THR A N 1
ATOM 981 C CA . THR A 1 123 ? -22.331 -4.432 20.309 1.00 89.81 123 THR A CA 1
ATOM 982 C C . THR A 1 123 ? -23.441 -4.356 21.361 1.00 89.81 123 THR A C 1
ATOM 984 O O . THR A 1 123 ? -24.272 -3.449 21.298 1.00 89.81 123 THR A O 1
ATOM 987 N N . LYS A 1 124 ? -23.431 -5.228 22.377 1.00 90.69 124 LYS A N 1
ATOM 988 C CA . LYS A 1 124 ? -24.450 -5.264 23.439 1.00 90.69 124 LYS A CA 1
ATOM 989 C C . LYS A 1 124 ? -24.391 -4.052 24.374 1.00 90.69 124 LYS A C 1
ATOM 991 O O . LYS A 1 124 ? -25.420 -3.433 24.629 1.00 90.69 124 LYS A O 1
ATOM 996 N N . HIS A 1 125 ? -23.208 -3.701 24.880 1.00 90.69 125 HIS A N 1
ATOM 997 C CA . HIS A 1 125 ? -23.041 -2.647 25.890 1.00 90.69 125 HIS A CA 1
ATOM 998 C C . HIS A 1 125 ? -22.928 -1.240 25.291 1.00 90.69 125 HIS A C 1
ATOM 1000 O O . HIS A 1 125 ? -23.357 -0.267 25.912 1.00 90.69 125 HIS A O 1
ATOM 1006 N N . HIS A 1 126 ? -22.343 -1.109 24.098 1.00 86.62 126 HIS A N 1
ATOM 1007 C CA . HIS A 1 126 ? -22.002 0.195 23.519 1.00 86.62 126 HIS A CA 1
ATOM 1008 C C . HIS A 1 126 ? -22.573 0.435 22.118 1.00 86.62 126 HIS A C 1
ATOM 1010 O O . HIS A 1 126 ? -22.355 1.513 21.566 1.00 86.62 126 HIS A O 1
ATOM 1016 N N . ARG A 1 127 ? -23.337 -0.519 21.560 1.00 86.19 127 ARG A N 1
ATOM 1017 C CA . ARG A 1 127 ? -23.975 -0.429 20.232 1.00 86.19 127 ARG A CA 1
ATOM 1018 C C . ARG A 1 127 ? -22.980 -0.152 19.099 1.00 86.19 127 ARG A C 1
ATOM 1020 O O . ARG A 1 127 ? -23.331 0.490 18.111 1.00 86.19 127 ARG A O 1
ATOM 1027 N N . TYR A 1 128 ? -21.743 -0.632 19.236 1.00 86.62 128 TYR A N 1
ATOM 1028 C CA . TYR A 1 128 ? -20.763 -0.562 18.157 1.00 86.62 128 TYR A CA 1
ATOM 1029 C C . TYR A 1 128 ? -21.075 -1.576 17.056 1.00 86.62 128 TYR A C 1
ATOM 1031 O O . TYR A 1 128 ? -21.571 -2.674 17.321 1.00 86.62 128 TYR A O 1
ATOM 1039 N N . THR A 1 129 ? -20.765 -1.197 15.816 1.00 85.12 129 THR A N 1
ATOM 1040 C CA . THR A 1 129 ? -20.730 -2.132 14.689 1.00 85.12 129 THR A CA 1
ATOM 1041 C C . THR A 1 129 ? -19.372 -2.814 14.704 1.00 85.12 129 THR A C 1
ATOM 1043 O O . THR A 1 129 ? -18.342 -2.148 14.580 1.00 85.12 129 THR A O 1
ATOM 1046 N N . CYS A 1 130 ? -19.385 -4.124 14.909 1.00 88.12 130 CYS A N 1
ATOM 1047 C CA . CYS A 1 130 ? -18.190 -4.933 15.063 1.00 88.12 130 CYS A CA 1
ATOM 1048 C C . CYS A 1 130 ? -18.209 -6.073 14.048 1.00 88.12 130 CYS A C 1
ATOM 1050 O O . CYS A 1 130 ? -19.263 -6.662 13.811 1.00 88.12 130 CYS A O 1
ATOM 1052 N N . GLN A 1 131 ? -17.050 -6.393 13.481 1.00 87.88 131 GLN A N 1
ATOM 1053 C CA . GLN A 1 131 ? -16.881 -7.536 12.590 1.00 87.88 131 GLN A CA 1
ATOM 1054 C C . GLN A 1 131 ? -15.684 -8.365 13.070 1.00 87.88 131 GLN A C 1
ATOM 1056 O O . GLN A 1 131 ? -14.537 -7.939 12.920 1.00 87.88 131 GLN A O 1
ATOM 1061 N N . PRO A 1 132 ? -15.923 -9.514 13.723 1.00 89.25 132 PRO A N 1
ATOM 1062 C CA . PRO A 1 132 ? -14.847 -10.379 14.177 1.00 89.25 132 PRO A CA 1
ATOM 1063 C C . PRO A 1 132 ? -14.246 -11.160 13.004 1.00 89.25 132 PRO A C 1
ATOM 1065 O O . PRO A 1 132 ? -14.966 -11.718 12.178 1.00 89.25 132 PRO A O 1
ATOM 1068 N N . SER A 1 133 ? -12.919 -11.251 12.990 1.00 87.38 133 SER A N 1
ATOM 1069 C CA . SER A 1 133 ? -12.125 -12.047 12.057 1.00 87.38 133 SER A CA 1
ATOM 1070 C C . SER A 1 133 ? -11.187 -12.987 12.835 1.00 87.38 133 SER A C 1
ATOM 1072 O O . SER A 1 133 ? -10.866 -12.738 14.005 1.00 87.38 133 SER A O 1
ATOM 1074 N N . PRO A 1 134 ? -10.664 -14.062 12.213 1.00 87.88 134 PRO A N 1
ATOM 1075 C CA . PRO A 1 134 ? -9.737 -14.971 12.892 1.00 87.88 134 PRO A CA 1
ATOM 1076 C C . PRO A 1 134 ? -8.462 -14.289 13.411 1.00 87.88 134 PRO A C 1
ATOM 1078 O O . PRO A 1 134 ? -7.855 -14.734 14.383 1.00 87.88 134 PRO A O 1
ATOM 1081 N N . THR A 1 135 ? -8.047 -13.198 12.766 1.00 88.81 135 THR A N 1
ATOM 1082 C CA . THR A 1 135 ? -6.789 -12.497 13.053 1.00 88.81 135 THR A CA 1
ATOM 1083 C C . THR A 1 135 ? -6.971 -11.215 13.865 1.00 88.81 135 THR A C 1
ATOM 1085 O O . THR A 1 135 ? -6.043 -10.828 14.572 1.00 88.81 135 THR A O 1
ATOM 1088 N N . HIS A 1 136 ? -8.137 -10.569 13.798 1.00 91.81 136 HIS A N 1
ATOM 1089 C CA . HIS A 1 136 ? -8.419 -9.276 14.431 1.00 91.81 136 HIS A CA 1
ATOM 1090 C C . HIS A 1 136 ? -9.930 -9.057 14.623 1.00 91.81 136 HIS A C 1
ATOM 1092 O O . HIS A 1 136 ? -10.744 -9.845 14.150 1.00 91.81 136 HIS A O 1
ATOM 1098 N N . LEU A 1 137 ? -10.301 -7.980 15.315 1.00 92.44 137 LEU A N 1
ATOM 1099 C CA . LEU A 1 137 ? -11.678 -7.507 15.446 1.00 92.44 137 LEU A CA 1
ATOM 1100 C C . LEU A 1 137 ? -11.768 -6.092 14.879 1.00 92.44 137 LEU A C 1
ATOM 1102 O O . LEU A 1 137 ? -11.107 -5.192 15.400 1.00 92.44 137 LEU A O 1
ATOM 1106 N N . ASP A 1 138 ? -12.626 -5.889 13.884 1.00 90.75 138 ASP A N 1
ATOM 1107 C CA . ASP A 1 138 ? -12.917 -4.553 13.376 1.00 90.75 138 ASP A CA 1
ATOM 1108 C C . ASP A 1 138 ? -14.019 -3.895 14.196 1.00 90.75 138 ASP A C 1
ATOM 1110 O O . ASP A 1 138 ? -15.050 -4.503 14.497 1.00 90.75 138 ASP A O 1
ATOM 1114 N N . VAL A 1 139 ? -13.807 -2.629 14.554 1.00 89.00 139 VAL A N 1
ATOM 1115 C CA . VAL A 1 139 ? -14.757 -1.825 15.326 1.00 89.00 139 VAL A CA 1
ATOM 1116 C C . VAL A 1 139 ? -14.968 -0.499 14.618 1.00 89.00 139 VAL A C 1
ATOM 1118 O O . VAL A 1 139 ? -14.062 0.330 14.535 1.00 89.00 139 VAL A O 1
ATOM 1121 N N . TRP A 1 140 ? -16.192 -0.264 14.154 1.00 84.19 140 TRP A N 1
ATOM 1122 C CA . TRP A 1 140 ? -16.550 1.019 13.575 1.00 84.19 140 TRP A CA 1
ATOM 1123 C C . TRP A 1 140 ? -16.965 2.009 14.648 1.00 84.19 140 TRP A C 1
ATOM 1125 O O . TRP A 1 140 ? -17.973 1.846 15.345 1.00 84.19 140 TRP A O 1
ATOM 1135 N N . LYS A 1 141 ? -16.208 3.098 14.716 1.00 76.69 141 LYS A N 1
ATOM 1136 C CA . LYS A 1 141 ? -16.523 4.250 15.538 1.00 76.69 141 LYS A CA 1
ATOM 1137 C C . LYS A 1 141 ? -16.505 5.490 14.665 1.00 76.69 141 LYS A C 1
ATOM 1139 O O . LYS A 1 141 ? -15.456 5.896 14.180 1.00 76.69 141 LYS A O 1
ATOM 1144 N N . ALA A 1 142 ? -17.674 6.098 14.478 1.00 60.50 142 ALA A N 1
ATOM 1145 C CA . ALA A 1 142 ? -17.726 7.406 13.848 1.00 60.50 142 ALA A CA 1
ATOM 1146 C C . ALA A 1 142 ? -16.971 8.409 14.743 1.00 60.50 142 ALA A C 1
ATOM 1148 O O . ALA A 1 142 ? -17.220 8.413 15.956 1.00 60.50 142 ALA A O 1
ATOM 1149 N N . PRO A 1 143 ? -16.069 9.238 14.187 1.00 52.81 143 PRO A N 1
ATOM 1150 C CA . PRO A 1 143 ? -15.451 10.308 14.954 1.00 52.81 143 PRO A CA 1
ATOM 1151 C C . PRO A 1 143 ? -16.570 11.194 15.501 1.00 52.81 143 PRO A C 1
ATOM 1153 O O . PRO A 1 143 ? -17.464 11.615 14.761 1.00 52.81 143 PRO A O 1
ATOM 1156 N N . ALA A 1 144 ? -16.575 11.405 16.816 1.00 43.16 144 ALA A N 1
ATOM 1157 C CA . ALA A 1 144 ? -17.543 12.291 17.437 1.00 43.16 144 ALA A CA 1
ATOM 1158 C C . ALA A 1 144 ? -17.335 13.691 16.851 1.00 43.16 144 ALA A C 1
ATOM 1160 O O . ALA A 1 144 ? -16.238 14.239 16.933 1.00 43.16 144 ALA A O 1
ATOM 1161 N N . THR A 1 145 ? -18.370 14.273 16.244 1.00 33.84 145 THR A N 1
ATOM 1162 C CA . THR A 1 145 ? -18.355 15.707 15.958 1.00 33.84 145 THR A CA 1
ATOM 1163 C C . THR A 1 145 ? -18.256 16.422 17.304 1.00 33.84 145 THR A C 1
ATOM 1165 O O . THR A 1 145 ? -19.145 16.203 18.137 1.00 33.84 145 THR A O 1
ATOM 1168 N N . PRO A 1 146 ? -17.214 17.234 17.564 1.00 27.70 146 PRO A N 1
ATOM 1169 C CA . PRO A 1 146 ? -17.208 18.058 18.762 1.00 27.70 146 PRO A CA 1
ATOM 1170 C C . PRO A 1 146 ? -18.468 18.938 18.749 1.00 27.70 146 PRO A C 1
ATOM 1172 O O . PRO A 1 146 ? -18.932 19.318 17.666 1.00 27.70 146 PRO A O 1
ATOM 1175 N N . PRO A 1 147 ? -19.075 19.238 19.910 1.00 26.14 147 PRO A N 1
ATOM 1176 C CA . PRO A 1 147 ? -20.183 20.175 19.958 1.00 26.14 147 PRO A CA 1
ATOM 1177 C C . PRO A 1 147 ? -19.682 21.511 19.411 1.00 26.14 147 PRO A C 1
ATOM 1179 O O . PRO A 1 147 ? -18.840 22.169 20.017 1.00 26.14 147 PRO A O 1
ATOM 1182 N N . VAL A 1 148 ? -20.173 21.881 18.229 1.00 30.11 148 VAL A N 1
ATOM 1183 C CA . VAL A 1 148 ? -19.949 23.196 17.637 1.00 30.11 148 VAL A CA 1
ATOM 1184 C C . VAL A 1 148 ? -20.499 24.209 18.633 1.00 30.11 148 VAL A C 1
ATOM 1186 O O . VAL A 1 148 ? -21.715 24.319 18.805 1.00 30.11 148 VAL A O 1
ATOM 1189 N N . LEU A 1 149 ? -19.611 24.930 19.319 1.00 27.91 149 LEU A N 1
ATOM 1190 C CA . LEU A 1 149 ? -19.988 26.142 20.028 1.00 27.91 149 LEU A CA 1
ATOM 1191 C C . LEU A 1 149 ? -20.522 27.109 18.967 1.00 27.91 149 LEU A C 1
ATOM 1193 O O . LEU A 1 149 ? -19.765 27.707 18.209 1.00 27.91 149 LEU A O 1
ATOM 1197 N N . ARG A 1 150 ? -21.851 27.220 18.868 1.00 28.27 150 ARG A N 1
ATOM 1198 C CA . ARG A 1 150 ? -22.507 28.312 18.146 1.00 28.27 150 ARG A CA 1
ATOM 1199 C C . ARG A 1 150 ? -22.092 29.619 18.821 1.00 28.27 150 ARG A C 1
ATOM 1201 O O . ARG A 1 150 ? -22.635 29.975 19.860 1.00 28.27 150 ARG A O 1
ATOM 1208 N N . GLY A 1 151 ? -21.148 30.324 18.213 1.00 25.03 151 GLY A N 1
ATOM 1209 C CA . GLY A 1 151 ? -20.737 31.664 18.606 1.00 25.03 151 GLY A CA 1
ATOM 1210 C C . GLY A 1 151 ? -20.168 32.398 17.399 1.00 25.03 151 GLY A C 1
ATOM 1211 O O . GLY A 1 151 ? -19.069 32.091 16.967 1.00 25.03 151 GLY A O 1
ATOM 1212 N N . ALA A 1 152 ? -20.994 33.286 16.842 1.00 24.62 152 ALA A N 1
ATOM 1213 C CA . ALA A 1 152 ? -20.727 34.422 15.954 1.00 24.62 152 ALA A CA 1
ATOM 1214 C C . ALA A 1 152 ? -19.334 34.568 15.290 1.00 24.62 152 ALA A C 1
ATOM 1216 O O . ALA A 1 152 ? -18.318 34.713 15.961 1.00 24.62 152 ALA A O 1
ATOM 1217 N N . GLY A 1 153 ? -19.313 34.696 13.957 1.00 21.34 153 GLY A N 1
ATOM 1218 C CA . GLY A 1 153 ? -18.230 35.417 13.266 1.00 21.34 153 GLY A CA 1
ATOM 1219 C C . GLY A 1 153 ? -18.419 36.943 13.356 1.00 21.34 153 GLY A C 1
ATOM 1220 O O . GLY A 1 153 ? -19.352 37.404 14.011 1.00 21.34 153 GLY A O 1
ATOM 1221 N N . PRO A 1 154 ? -17.670 37.742 12.579 1.00 35.59 154 PRO A N 1
ATOM 1222 C CA . PRO A 1 154 ? -16.219 37.757 12.426 1.00 35.59 154 PRO A CA 1
ATOM 1223 C C . PRO A 1 154 ? -15.659 39.126 12.871 1.00 35.59 154 PRO A C 1
ATOM 1225 O O . PRO A 1 154 ? -16.212 40.163 12.515 1.00 35.59 154 PRO A O 1
ATOM 1228 N N . LEU A 1 155 ? -14.527 39.169 13.576 1.00 23.62 155 LEU A N 1
ATOM 1229 C CA . LEU A 1 155 ? -13.771 40.415 13.747 1.00 23.62 155 LEU A CA 1
ATOM 1230 C C . LEU A 1 155 ? -12.272 40.143 13.626 1.00 23.62 155 LEU A C 1
ATOM 1232 O O . LEU A 1 155 ? -11.663 39.483 14.464 1.00 23.62 155 LEU A O 1
ATOM 1236 N N . HIS A 1 156 ? -11.689 40.688 12.558 1.00 25.02 156 HIS A N 1
ATOM 1237 C CA . HIS A 1 156 ? -10.269 40.998 12.486 1.00 25.02 156 HIS A CA 1
ATOM 1238 C C . HIS A 1 156 ? -9.860 41.840 13.699 1.00 25.02 156 HIS A C 1
ATOM 1240 O O . HIS A 1 156 ? -10.503 42.848 13.979 1.00 25.02 156 HIS A O 1
ATOM 1246 N N . SER A 1 157 ? -8.751 41.487 14.347 1.00 21.70 157 SER A N 1
ATOM 1247 C CA . SER A 1 157 ? -7.659 42.419 14.659 1.00 21.70 157 SER A CA 1
ATOM 1248 C C . SER A 1 157 ? -6.602 41.704 15.498 1.00 21.70 157 SER A C 1
ATOM 1250 O O . SER A 1 157 ? -6.847 41.229 16.604 1.00 21.70 157 SER A O 1
ATOM 1252 N N . SER A 1 158 ? -5.401 41.652 14.944 1.00 25.20 158 SER A N 1
ATOM 1253 C CA . SER A 1 158 ? -4.140 41.420 15.633 1.00 25.20 158 SER A CA 1
ATOM 1254 C C . SER A 1 158 ? -3.980 42.299 16.880 1.00 25.20 158 SER A C 1
ATOM 1256 O O . SER A 1 158 ? -3.999 43.526 16.762 1.00 25.20 158 SER A O 1
ATOM 1258 N N . ARG A 1 159 ? -3.682 41.698 18.042 1.00 20.33 159 ARG A N 1
ATOM 1259 C CA . ARG A 1 159 ? -2.831 42.333 19.063 1.00 20.33 159 ARG A CA 1
ATOM 1260 C C . ARG A 1 159 ? -2.286 41.323 20.081 1.00 20.33 159 ARG A C 1
ATOM 1262 O O . ARG A 1 159 ? -3.030 40.728 20.850 1.00 20.33 159 ARG A O 1
ATOM 1269 N N . VAL A 1 160 ? -0.963 41.183 20.094 1.00 27.22 160 VAL A N 1
ATOM 1270 C CA . VAL A 1 160 ? -0.181 40.691 21.235 1.00 27.22 160 VAL A CA 1
ATOM 1271 C C . VAL A 1 160 ? -0.246 41.750 22.334 1.00 27.22 160 VAL A C 1
ATOM 1273 O O . VAL A 1 160 ? 0.066 42.902 22.046 1.00 27.22 160 VAL A O 1
ATOM 1276 N N . SER A 1 161 ? -0.599 41.375 23.569 1.00 19.64 161 SER A N 1
ATOM 1277 C CA . SER A 1 161 ? 0.033 41.939 24.770 1.00 19.64 161 SER A CA 1
ATOM 1278 C C . SER A 1 161 ? -0.335 41.174 26.050 1.00 19.64 161 SER A C 1
ATOM 1280 O O . SER A 1 161 ? -1.504 41.056 26.396 1.00 19.64 161 SER A O 1
ATOM 1282 N N . SER A 1 162 ? 0.713 40.726 26.749 1.00 24.84 162 SER A N 1
ATOM 1283 C CA . SER A 1 162 ? 0.907 40.726 28.211 1.00 24.84 162 SER A CA 1
ATOM 1284 C C . SER A 1 162 ? -0.198 40.217 29.155 1.00 24.84 162 SER A C 1
ATOM 1286 O O . SER A 1 162 ? -1.182 40.911 29.391 1.00 24.84 162 SER A O 1
ATOM 1288 N N . GLY A 1 163 ? 0.122 39.145 29.895 1.00 22.56 163 GLY A N 1
ATOM 1289 C CA . GLY A 1 163 ? -0.174 39.083 31.334 1.00 22.56 163 GLY A CA 1
ATOM 1290 C C . GLY A 1 163 ? -0.738 37.765 31.876 1.00 22.56 163 GLY A C 1
ATOM 1291 O O . GLY A 1 163 ? -1.886 37.436 31.616 1.00 22.56 163 GLY A O 1
ATOM 1292 N N . GLY A 1 164 ? 0.042 37.101 32.740 1.00 21.67 164 GLY A N 1
ATOM 1293 C CA . GLY A 1 164 ? -0.479 36.334 33.882 1.00 21.67 164 GLY A CA 1
ATOM 1294 C C . GLY A 1 164 ? -0.596 34.815 33.727 1.00 21.67 164 GLY A C 1
ATOM 1295 O O . GLY A 1 164 ? -1.674 34.298 33.461 1.00 21.67 164 GLY A O 1
ATOM 1296 N N . PHE A 1 165 ? 0.486 34.087 34.013 1.00 24.44 165 PHE A N 1
ATOM 1297 C CA . PHE A 1 165 ? 0.410 32.676 34.415 1.00 24.44 165 PHE A CA 1
ATOM 1298 C C . PHE A 1 165 ? -0.072 32.566 35.874 1.00 24.44 165 PHE A C 1
ATOM 1300 O O . PHE A 1 165 ? 0.486 33.261 36.726 1.00 24.44 165 PHE A O 1
ATOM 1307 N N . PRO A 1 166 ? -0.984 31.638 36.217 1.00 26.39 166 PRO A N 1
ATOM 1308 C CA . PRO A 1 166 ? -1.034 31.042 37.542 1.00 26.39 166 PRO A CA 1
ATOM 1309 C C . PRO A 1 166 ? -0.200 29.754 37.556 1.00 26.39 166 PRO A C 1
ATOM 1311 O O . PRO A 1 166 ? -0.394 28.841 36.754 1.00 26.39 166 PRO A O 1
ATOM 1314 N N . SER A 1 167 ? 0.745 29.710 38.485 1.00 25.78 167 SER A N 1
ATOM 1315 C CA . SER A 1 167 ? 1.589 28.574 38.834 1.00 25.78 167 SER A CA 1
ATOM 1316 C C . SER A 1 167 ? 0.813 27.484 39.583 1.00 25.78 167 SER A C 1
ATOM 1318 O O . SER A 1 167 ? -0.020 27.799 40.426 1.00 25.78 167 SER A O 1
ATOM 1320 N N . LEU A 1 168 ? 1.134 26.214 39.301 1.00 24.33 168 LEU A N 1
ATOM 1321 C CA . LEU A 1 168 ? 1.110 25.033 40.192 1.00 24.33 168 LEU A CA 1
ATOM 1322 C C . LEU A 1 168 ? 1.781 23.850 39.436 1.00 24.33 168 LEU A C 1
ATOM 1324 O O . LEU A 1 168 ? 1.908 23.908 38.215 1.00 24.33 168 LEU A O 1
ATOM 1328 N N . PRO A 1 169 ? 2.348 22.845 40.128 1.00 25.25 169 PRO A N 1
ATOM 1329 C CA . PRO A 1 169 ? 3.789 22.621 40.144 1.00 25.25 169 PRO A CA 1
ATOM 1330 C C . PRO A 1 169 ? 4.254 21.482 39.226 1.00 25.25 169 PRO A C 1
ATOM 1332 O O . PRO A 1 169 ? 3.598 20.454 39.071 1.00 25.25 169 PRO A O 1
ATOM 1335 N N . SER A 1 170 ? 5.449 21.662 38.667 1.00 23.12 170 SER A N 1
ATOM 1336 C CA . SER A 1 170 ? 6.179 20.684 37.868 1.00 23.12 170 SER A CA 1
ATOM 1337 C C . SER A 1 170 ? 6.900 19.665 38.755 1.00 23.12 170 SER A C 1
ATOM 1339 O O . SER A 1 170 ? 7.832 20.009 39.479 1.00 23.12 170 SER A O 1
ATOM 1341 N N . THR A 1 171 ? 6.532 18.393 38.642 1.00 27.19 171 THR A N 1
ATOM 1342 C CA . THR A 1 171 ? 7.447 17.268 38.881 1.00 27.19 171 THR A CA 1
ATOM 1343 C C . THR A 1 171 ? 7.323 16.341 37.682 1.00 27.19 171 THR A C 1
ATOM 1345 O O . THR A 1 171 ? 6.261 15.792 37.410 1.00 27.19 171 THR A O 1
ATOM 1348 N N . GLY A 1 172 ? 8.398 16.257 36.907 1.00 25.81 172 GLY A N 1
ATOM 1349 C CA . GLY A 1 172 ? 8.427 15.579 35.617 1.00 25.81 172 GLY A CA 1
ATOM 1350 C C . GLY A 1 172 ? 9.534 16.163 34.755 1.00 25.81 172 GLY A C 1
ATOM 1351 O O . GLY A 1 172 ? 9.268 16.778 33.727 1.00 25.81 172 GLY A O 1
ATOM 1352 N N . GLU A 1 173 ? 10.772 16.051 35.236 1.00 23.00 173 GLU A N 1
ATOM 1353 C CA . GLU A 1 173 ? 11.975 16.468 34.520 1.00 23.00 173 GLU A CA 1
ATOM 1354 C C . GLU A 1 173 ? 12.024 15.805 33.137 1.00 23.00 173 GLU A C 1
ATOM 1356 O O . GLU A 1 173 ? 12.195 14.596 33.006 1.00 23.00 173 GLU A O 1
ATOM 1361 N N . THR A 1 174 ? 11.884 16.615 32.091 1.00 27.70 174 THR A N 1
ATOM 1362 C CA . THR A 1 174 ? 12.392 16.299 30.754 1.00 27.70 174 THR A CA 1
ATOM 1363 C C . THR A 1 174 ? 13.312 17.455 30.391 1.00 27.70 174 THR A C 1
ATOM 1365 O O . THR A 1 174 ? 12.853 18.550 30.072 1.00 27.70 174 THR A O 1
ATOM 1368 N N . THR A 1 175 ? 14.618 17.260 30.561 1.00 27.83 175 THR A N 1
ATOM 1369 C CA . THR A 1 175 ? 15.625 18.291 30.300 1.00 27.83 175 THR A CA 1
ATOM 1370 C C . THR A 1 175 ? 15.788 18.536 28.790 1.00 27.83 175 THR A C 1
ATOM 1372 O O . THR A 1 175 ? 15.896 17.571 28.025 1.00 27.83 175 THR A O 1
ATOM 1375 N N . PRO A 1 176 ? 15.822 19.803 28.328 1.00 26.08 176 PRO A N 1
ATOM 1376 C CA . PRO A 1 176 ? 16.068 20.155 26.930 1.00 26.08 176 PRO A CA 1
ATOM 1377 C C . PRO A 1 176 ? 17.559 20.084 26.573 1.00 26.08 176 PRO A C 1
ATOM 1379 O O . PRO A 1 176 ? 18.429 20.485 27.345 1.00 26.08 176 PRO A O 1
ATOM 1382 N N . TRP A 1 177 ? 17.843 19.611 25.362 1.00 26.78 177 TRP A N 1
ATOM 1383 C CA . TRP A 1 177 ? 19.186 19.378 24.832 1.00 26.78 177 TRP A CA 1
ATOM 1384 C C . TRP A 1 177 ? 19.720 20.616 24.110 1.00 26.78 177 TRP A C 1
ATOM 1386 O O . TRP A 1 177 ? 19.820 20.634 22.890 1.00 26.78 177 TRP A O 1
ATOM 1396 N N . TRP A 1 178 ? 20.066 21.661 24.850 1.00 25.80 178 TRP A N 1
ATOM 1397 C CA . TRP A 1 178 ? 21.098 22.601 24.408 1.00 25.80 178 TRP A CA 1
ATOM 1398 C C . TRP A 1 178 ? 21.669 23.313 25.633 1.00 25.80 178 TRP A C 1
ATOM 1400 O O . TRP A 1 178 ? 21.123 24.282 26.140 1.00 25.80 178 TRP A O 1
ATOM 1410 N N . SER A 1 179 ? 22.758 22.775 26.170 1.00 22.62 179 SER A N 1
ATOM 1411 C CA . SER A 1 179 ? 23.689 23.475 27.059 1.00 22.62 179 SER A CA 1
ATOM 1412 C C . SER A 1 179 ? 24.955 22.633 27.122 1.00 22.62 179 SER A C 1
ATOM 1414 O O . SER A 1 179 ? 24.996 21.564 27.723 1.00 22.62 179 SER A O 1
ATOM 1416 N N . THR A 1 180 ? 25.974 23.091 26.410 1.00 27.86 180 THR A N 1
ATOM 1417 C CA . THR A 1 180 ? 27.338 22.566 26.424 1.00 27.86 180 THR A CA 1
ATOM 1418 C C . THR A 1 180 ? 27.950 22.651 27.820 1.00 27.86 180 THR A C 1
ATOM 1420 O O . THR A 1 180 ? 28.014 23.737 28.388 1.00 27.86 180 THR A O 1
ATOM 1423 N N . SER A 1 181 ? 28.507 21.547 28.321 1.00 23.11 181 SER A N 1
ATOM 1424 C CA . SER A 1 181 ? 29.724 21.598 29.135 1.00 23.11 181 SER A CA 1
ATOM 1425 C C . SER A 1 181 ? 30.466 20.263 29.097 1.00 23.11 181 SER A C 1
ATOM 1427 O O . SER A 1 181 ? 29.916 19.190 29.336 1.00 23.11 181 SER A O 1
ATOM 1429 N N . THR A 1 182 ? 31.734 20.389 28.745 1.00 32.31 182 THR A N 1
ATOM 1430 C CA . THR A 1 182 ? 32.827 19.427 28.719 1.00 32.31 182 THR A CA 1
ATOM 1431 C C . THR A 1 182 ? 32.873 18.522 29.955 1.00 32.31 182 THR A C 1
ATOM 1433 O O . THR A 1 182 ? 33.189 18.978 31.049 1.00 32.31 182 THR A O 1
ATOM 1436 N N . ALA A 1 183 ? 32.661 17.217 29.771 1.00 23.89 183 ALA A N 1
ATOM 1437 C CA . ALA A 1 183 ? 33.120 16.195 30.711 1.00 23.89 183 ALA A CA 1
ATOM 1438 C C . ALA A 1 183 ? 33.389 14.877 29.971 1.00 23.89 183 ALA A C 1
ATOM 1440 O O . ALA A 1 183 ? 32.492 14.092 29.664 1.00 23.89 183 ALA A O 1
ATOM 1441 N N . SER A 1 184 ? 34.661 14.653 29.657 1.00 29.03 184 SER A N 1
ATOM 1442 C CA . SER A 1 184 ? 35.202 13.411 29.112 1.00 29.03 184 SER A CA 1
ATOM 1443 C C . SER A 1 184 ? 34.826 12.216 29.999 1.00 29.03 184 SER A C 1
ATOM 1445 O O . SER A 1 184 ? 35.186 12.187 31.172 1.00 29.03 184 SER A O 1
ATOM 1447 N N . SER A 1 185 ? 34.137 11.212 29.446 1.00 24.98 185 SER A N 1
ATOM 1448 C CA . SER A 1 185 ? 33.893 9.921 30.113 1.00 24.98 185 SER A CA 1
ATOM 1449 C C . SER A 1 185 ? 34.501 8.769 29.291 1.00 24.98 185 SER A C 1
ATOM 1451 O O . SER A 1 185 ? 34.142 8.628 28.120 1.00 24.98 185 SER A O 1
ATOM 1453 N N . PRO A 1 186 ? 35.402 7.920 29.839 1.00 27.44 186 PRO A N 1
ATOM 1454 C CA . PRO A 1 186 ? 36.291 7.061 29.035 1.00 27.44 186 PRO A CA 1
ATOM 1455 C C . PRO A 1 186 ? 35.701 5.705 28.597 1.00 27.44 186 PRO A C 1
ATOM 1457 O O . PRO A 1 186 ? 36.430 4.844 28.111 1.00 27.44 186 PRO A O 1
ATOM 1460 N N . LEU A 1 187 ? 34.399 5.465 28.776 1.00 27.72 187 LEU A N 1
ATOM 1461 C CA . LEU A 1 187 ? 33.814 4.120 28.639 1.00 27.72 187 LEU A CA 1
ATOM 1462 C C . LEU A 1 187 ? 33.285 3.774 27.234 1.00 27.72 187 LEU A C 1
ATOM 1464 O O . LEU A 1 187 ? 33.039 2.600 26.963 1.00 27.72 187 LEU A O 1
ATOM 1468 N N . LEU A 1 188 ? 33.177 4.739 26.310 1.00 29.62 188 LEU A N 1
ATOM 1469 C CA . LEU A 1 188 ? 32.758 4.471 24.921 1.00 29.62 188 LEU A CA 1
ATOM 1470 C C . LEU A 1 188 ? 33.910 4.087 23.974 1.00 29.62 188 LEU A C 1
ATOM 1472 O O . LEU A 1 188 ? 33.670 3.533 22.902 1.00 29.62 188 LEU A O 1
ATOM 1476 N N . THR A 1 189 ? 35.165 4.330 24.349 1.00 27.66 189 THR A N 1
ATOM 1477 C CA . THR A 1 189 ? 36.323 4.099 23.467 1.00 27.66 189 THR A CA 1
ATOM 1478 C C . THR A 1 189 ? 36.762 2.632 23.412 1.00 27.66 189 THR A C 1
ATOM 1480 O O . THR A 1 189 ? 37.452 2.236 22.476 1.00 27.66 189 THR A O 1
ATOM 1483 N N . SER A 1 190 ? 36.338 1.798 24.369 1.00 27.14 190 SER A N 1
ATOM 1484 C CA . SER A 1 190 ? 36.790 0.401 24.470 1.00 27.14 190 SER A CA 1
ATOM 1485 C C . SER A 1 190 ? 36.081 -0.557 23.499 1.00 27.14 190 SER A C 1
ATOM 1487 O O . SER A 1 190 ? 36.658 -1.568 23.105 1.00 27.14 190 SER A O 1
ATOM 1489 N N . GLN A 1 191 ? 34.861 -0.239 23.045 1.00 31.55 191 GLN A N 1
ATOM 1490 C CA . GLN A 1 191 ? 34.158 -1.081 22.063 1.00 31.55 191 GLN A CA 1
ATOM 1491 C C . GLN A 1 191 ? 34.506 -0.749 20.607 1.00 31.55 191 GLN A C 1
ATOM 1493 O O . GLN A 1 191 ? 34.342 -1.599 19.737 1.00 31.55 191 GLN A O 1
ATOM 1498 N N . ARG A 1 192 ? 35.060 0.440 20.334 1.00 28.72 192 ARG A N 1
ATOM 1499 C CA . ARG A 1 192 ? 35.476 0.833 18.978 1.00 28.72 192 ARG A CA 1
ATOM 1500 C C . ARG A 1 192 ? 36.793 0.179 18.542 1.00 28.72 192 ARG A C 1
ATOM 1502 O O . ARG A 1 192 ? 37.019 0.018 17.349 1.00 28.72 192 ARG A O 1
ATOM 1509 N N . SER A 1 193 ? 37.642 -0.226 19.488 1.00 27.67 193 SER A N 1
ATOM 1510 C CA . SER A 1 193 ? 38.966 -0.800 19.206 1.00 27.67 193 SER A CA 1
ATOM 1511 C C . SER A 1 193 ? 38.988 -2.325 19.039 1.00 27.67 193 SER A C 1
ATOM 1513 O O . SER A 1 193 ? 40.008 -2.862 18.623 1.00 27.67 193 SER A O 1
ATOM 1515 N N . ARG A 1 194 ? 37.889 -3.044 19.324 1.00 27.00 194 ARG A N 1
ATOM 1516 C CA . ARG A 1 194 ? 37.836 -4.520 19.221 1.00 27.00 194 ARG A CA 1
ATOM 1517 C C . ARG A 1 194 ? 37.311 -5.075 17.891 1.00 27.00 194 ARG A C 1
ATOM 1519 O O . ARG A 1 194 ? 37.285 -6.289 17.739 1.00 27.00 194 ARG A O 1
ATOM 1526 N N . MET A 1 195 ? 36.915 -4.234 16.934 1.00 28.97 195 MET A N 1
ATOM 1527 C CA . MET A 1 195 ? 36.350 -4.681 15.643 1.00 28.97 195 MET A CA 1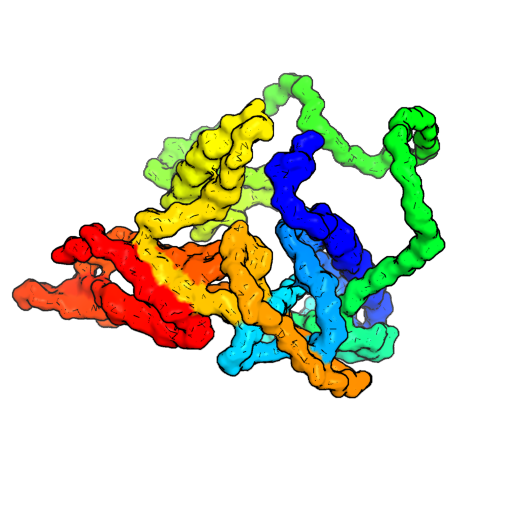
ATOM 1528 C C . MET A 1 195 ? 37.139 -4.207 14.412 1.00 28.97 195 MET A C 1
ATOM 1530 O O . MET A 1 195 ? 36.670 -4.361 13.291 1.00 28.97 195 MET A O 1
ATOM 1534 N N . SER A 1 196 ? 38.354 -3.676 14.583 1.00 27.64 196 SER A N 1
ATOM 1535 C CA . SER A 1 196 ? 39.232 -3.302 13.462 1.00 27.64 196 SER A CA 1
ATOM 1536 C C . SER A 1 196 ? 40.052 -4.468 12.887 1.00 27.64 196 SER A C 1
ATOM 1538 O O . SER A 1 196 ? 40.893 -4.238 12.024 1.00 27.64 196 SER A O 1
ATOM 1540 N N . SER A 1 197 ? 39.832 -5.710 13.336 1.00 27.98 197 SER A N 1
ATOM 1541 C CA . SER A 1 197 ? 40.629 -6.878 12.926 1.00 27.98 197 SER A CA 1
ATOM 1542 C C . SER A 1 197 ? 39.879 -7.942 12.115 1.00 27.98 197 SER A C 1
ATOM 1544 O O . SER A 1 197 ? 40.421 -9.025 11.913 1.00 27.98 197 SER A O 1
ATOM 1546 N N . SER A 1 198 ? 38.680 -7.664 11.596 1.00 27.03 198 SER A N 1
ATOM 1547 C CA . SER A 1 198 ? 37.988 -8.601 10.696 1.00 27.03 198 SER A CA 1
ATOM 1548 C C . SER A 1 198 ? 37.333 -7.905 9.498 1.00 27.03 198 SER A C 1
ATOM 1550 O O . SER A 1 198 ? 36.242 -7.361 9.631 1.00 27.03 198 SER A O 1
ATOM 1552 N N . SER A 1 199 ? 38.011 -8.007 8.346 1.00 25.70 199 SER A N 1
ATOM 1553 C CA . SER A 1 199 ? 37.524 -7.923 6.951 1.00 25.70 199 SER A CA 1
ATOM 1554 C C . SER A 1 199 ? 36.784 -6.650 6.465 1.00 25.70 199 SER A C 1
ATOM 1556 O O . SER A 1 199 ? 35.883 -6.145 7.131 1.00 25.70 199 SER A O 1
ATOM 1558 N N . PRO A 1 200 ? 37.107 -6.135 5.259 1.00 31.17 200 PRO A N 1
ATOM 1559 C CA . PRO A 1 200 ? 36.561 -4.884 4.737 1.00 31.17 200 PRO A CA 1
ATOM 1560 C C . PRO A 1 200 ? 35.212 -5.093 4.023 1.00 31.17 200 PRO A C 1
ATOM 1562 O O . PRO A 1 200 ? 35.141 -5.042 2.806 1.00 31.17 200 PRO A O 1
ATOM 1565 N N . GLU A 1 201 ? 34.128 -5.291 4.772 1.00 28.41 201 GLU A N 1
ATOM 1566 C CA . GLU A 1 201 ? 32.745 -5.177 4.262 1.00 28.41 201 GLU A CA 1
ATOM 1567 C C . GLU A 1 201 ? 31.828 -4.553 5.330 1.00 28.41 201 GLU A C 1
ATOM 1569 O O . GLU A 1 201 ? 30.822 -5.116 5.750 1.00 28.41 201 GLU A O 1
ATOM 1574 N N . SER A 1 202 ? 32.185 -3.369 5.833 1.00 30.91 202 SER A N 1
ATOM 1575 C CA . SER A 1 202 ? 31.427 -2.687 6.892 1.00 30.91 202 SER A CA 1
ATOM 1576 C C . SER A 1 202 ? 30.966 -1.291 6.462 1.00 30.91 202 SER A C 1
ATOM 1578 O O . SER A 1 202 ? 31.497 -0.281 6.918 1.00 30.91 202 SER A O 1
ATOM 1580 N N . LEU A 1 203 ? 29.962 -1.226 5.583 1.00 33.22 203 LEU A N 1
ATOM 1581 C CA . LEU A 1 203 ? 29.244 0.022 5.256 1.00 33.22 203 LEU A CA 1
ATOM 1582 C C . LEU A 1 203 ? 27.749 -0.013 5.626 1.00 33.22 203 LEU A C 1
ATOM 1584 O O . LEU A 1 203 ? 27.056 0.982 5.444 1.00 33.22 203 LEU A O 1
ATOM 1588 N N . CYS A 1 204 ? 27.264 -1.088 6.262 1.00 27.22 204 CYS A N 1
ATOM 1589 C CA . CYS A 1 204 ? 25.912 -1.184 6.847 1.00 27.22 204 CYS A CA 1
ATOM 1590 C C . CYS A 1 204 ? 25.653 -0.234 8.048 1.00 27.22 204 CYS A C 1
ATOM 1592 O O . CYS A 1 204 ? 24.673 -0.394 8.768 1.00 27.22 204 CYS A O 1
ATOM 1594 N N . LEU A 1 205 ? 26.522 0.751 8.299 1.00 36.88 205 LEU A N 1
ATOM 1595 C CA . LEU A 1 205 ? 26.530 1.577 9.515 1.00 36.88 205 LEU A CA 1
ATOM 1596 C C . LEU A 1 205 ? 26.002 3.012 9.323 1.00 36.88 205 LEU A C 1
ATOM 1598 O O . LEU A 1 205 ? 26.013 3.787 10.275 1.00 36.88 205 LEU A O 1
ATOM 1602 N N . SER A 1 206 ? 25.551 3.407 8.130 1.00 33.72 206 SER A N 1
ATOM 1603 C CA . SER A 1 206 ? 25.228 4.819 7.849 1.00 33.72 206 SER A CA 1
ATOM 1604 C C . SER A 1 206 ? 23.834 5.278 8.304 1.00 33.72 206 SER A C 1
ATOM 1606 O O . SER A 1 206 ? 23.641 6.471 8.520 1.00 33.72 206 SER A O 1
ATOM 1608 N N . CYS A 1 207 ? 22.882 4.367 8.534 1.00 35.81 207 CYS A N 1
ATOM 1609 C CA . CYS A 1 207 ? 21.544 4.694 9.049 1.00 35.81 207 CYS A CA 1
ATOM 1610 C C . CYS A 1 207 ? 21.246 3.931 10.343 1.00 35.81 207 CYS A C 1
ATOM 1612 O O . CYS A 1 207 ? 20.337 3.107 10.419 1.00 35.81 207 CYS A O 1
ATOM 1614 N N . SER A 1 208 ? 22.026 4.184 11.385 1.00 38.72 208 SER A N 1
ATOM 1615 C CA . SER A 1 208 ? 21.695 3.726 12.729 1.00 38.72 208 SER A CA 1
ATOM 1616 C C . SER A 1 208 ? 21.647 4.926 13.660 1.00 38.72 208 SER A C 1
ATOM 1618 O O . SER A 1 208 ? 22.683 5.382 14.134 1.00 38.72 208 SER A O 1
ATOM 1620 N N . SER A 1 209 ? 20.447 5.448 13.913 1.00 41.44 209 SER A N 1
ATOM 1621 C CA . SER A 1 209 ? 20.193 6.345 15.039 1.00 41.44 209 SER A CA 1
ATOM 1622 C C . SER A 1 209 ? 19.815 5.481 16.250 1.00 41.44 209 SER A C 1
ATOM 1624 O O . SER A 1 209 ? 18.660 5.054 16.339 1.00 41.44 209 SER A O 1
ATOM 1626 N N . PRO A 1 210 ? 20.747 5.139 17.160 1.00 44.12 210 PRO A N 1
ATOM 1627 C CA . PRO A 1 210 ? 20.383 4.450 18.390 1.00 44.12 210 PRO A CA 1
ATOM 1628 C C . PRO A 1 210 ? 19.494 5.373 19.223 1.00 44.12 210 PRO A C 1
ATOM 1630 O O . PRO A 1 210 ? 19.935 6.424 19.687 1.00 44.12 210 PRO A O 1
ATOM 1633 N N . THR A 1 211 ? 18.231 4.995 19.410 1.00 52.41 211 THR A N 1
ATOM 1634 C CA . THR A 1 211 ? 17.380 5.642 20.410 1.00 52.41 211 THR A CA 1
ATOM 1635 C C . THR A 1 211 ? 17.579 4.943 21.761 1.00 52.41 211 THR A C 1
ATOM 1637 O O . THR A 1 211 ? 17.926 3.761 21.790 1.00 52.41 211 THR A O 1
ATOM 1640 N N . PRO A 1 212 ? 17.321 5.599 22.907 1.00 51.38 212 PRO A N 1
ATOM 1641 C CA . PRO A 1 212 ? 17.428 4.969 24.230 1.00 51.38 212 PRO A CA 1
ATOM 1642 C C . PRO A 1 212 ? 16.575 3.697 24.407 1.00 51.38 212 PRO A C 1
ATOM 1644 O O . PRO A 1 212 ? 16.810 2.917 25.331 1.00 51.38 212 PRO A O 1
ATOM 1647 N N . LYS A 1 213 ? 15.579 3.485 23.534 1.00 54.44 213 LYS A N 1
ATOM 1648 C CA . LYS A 1 213 ? 14.710 2.301 23.514 1.00 54.44 213 LYS A CA 1
ATOM 1649 C C . LYS A 1 213 ? 15.338 1.111 22.775 1.00 54.44 213 LYS A C 1
ATOM 1651 O O . LYS A 1 213 ? 14.976 -0.027 23.060 1.00 54.44 213 LYS A O 1
ATOM 1656 N N . ASP A 1 214 ? 16.328 1.354 21.918 1.00 53.25 214 ASP A N 1
ATOM 1657 C CA . ASP A 1 214 ? 16.902 0.363 21.010 1.00 53.25 214 ASP A CA 1
ATOM 1658 C C . ASP A 1 214 ? 18.365 0.081 21.365 1.00 53.25 214 ASP A C 1
ATOM 1660 O O . ASP A 1 214 ? 19.305 0.592 20.759 1.00 53.25 214 ASP A O 1
ATOM 1664 N N . LYS A 1 215 ? 18.577 -0.787 22.361 1.00 56.66 215 LYS A N 1
ATOM 1665 C CA . LYS A 1 215 ? 19.928 -1.225 22.771 1.00 56.66 215 LYS A CA 1
ATOM 1666 C C . LYS A 1 215 ? 20.635 -2.099 21.722 1.00 56.66 215 LYS A C 1
ATOM 1668 O O . LYS A 1 215 ? 21.826 -2.360 21.852 1.00 56.66 215 LYS A O 1
ATOM 1673 N N . LYS A 1 216 ? 19.913 -2.567 20.696 1.00 57.31 216 LYS A N 1
ATOM 1674 C CA . LYS A 1 216 ? 20.461 -3.291 19.543 1.00 57.31 216 LYS A CA 1
ATOM 1675 C C . LYS A 1 216 ? 20.381 -2.381 18.318 1.00 57.31 216 LYS A C 1
ATOM 1677 O O . LYS A 1 216 ? 19.300 -2.177 17.771 1.00 57.31 216 LYS A O 1
ATOM 1682 N N . LEU A 1 217 ? 21.525 -1.844 17.896 1.00 54.88 217 LEU A N 1
ATOM 1683 C CA . LEU A 1 217 ? 21.679 -1.184 16.597 1.00 54.88 217 LEU A CA 1
ATOM 1684 C C . LEU A 1 217 ? 21.212 -2.172 15.522 1.00 54.88 217 LEU A C 1
ATOM 1686 O O . LEU A 1 217 ? 21.798 -3.251 15.485 1.00 54.88 217 LEU A O 1
ATOM 1690 N N . SER A 1 218 ? 20.186 -1.815 14.722 1.00 55.12 218 SER A N 1
ATOM 1691 C CA . SER A 1 218 ? 19.782 -2.407 13.414 1.00 55.12 218 SER A CA 1
ATOM 1692 C C . SER A 1 218 ? 18.350 -2.958 13.230 1.00 55.12 218 SER A C 1
ATOM 1694 O O . SER A 1 218 ? 18.039 -3.424 12.136 1.00 55.12 218 SER A O 1
ATOM 1696 N N . ILE A 1 219 ? 17.425 -2.884 14.202 1.00 58.84 219 ILE A N 1
ATOM 1697 C CA . ILE A 1 219 ? 16.069 -3.473 14.019 1.00 58.84 219 ILE A CA 1
ATOM 1698 C C . ILE A 1 219 ? 15.341 -2.911 12.779 1.00 58.84 219 ILE A C 1
ATOM 1700 O O . ILE A 1 219 ? 14.694 -3.665 12.057 1.00 58.84 219 ILE A O 1
ATOM 1704 N N . CYS A 1 220 ? 15.490 -1.614 12.496 1.00 52.69 220 CYS A N 1
ATOM 1705 C CA . CYS A 1 220 ? 14.778 -0.937 11.407 1.00 52.69 220 CYS A CA 1
ATOM 1706 C C . CYS A 1 220 ? 15.513 -0.936 10.053 1.00 52.69 220 CYS A C 1
ATOM 1708 O O . CYS A 1 220 ? 14.919 -0.525 9.064 1.00 52.69 220 CYS A O 1
ATOM 1710 N N . THR A 1 221 ? 16.782 -1.359 9.992 1.00 62.91 221 THR A N 1
ATOM 1711 C CA . THR A 1 221 ? 17.638 -1.226 8.791 1.00 62.91 221 THR A CA 1
ATOM 1712 C C . THR A 1 221 ? 18.350 -2.516 8.372 1.00 62.91 221 THR A C 1
ATOM 1714 O O . THR A 1 221 ? 19.110 -2.514 7.412 1.00 62.91 221 THR A O 1
ATOM 1717 N N . ASN A 1 222 ? 18.090 -3.640 9.050 1.00 59.09 222 ASN A N 1
ATOM 1718 C CA . ASN A 1 222 ? 18.779 -4.912 8.793 1.00 59.09 222 ASN A CA 1
ATOM 1719 C C . ASN A 1 222 ? 18.475 -5.566 7.438 1.00 59.09 222 ASN A C 1
ATOM 1721 O O . ASN A 1 222 ? 19.301 -6.320 6.936 1.00 59.09 222 ASN A O 1
ATOM 1725 N N . GLN A 1 223 ? 17.282 -5.356 6.879 1.00 62.28 223 GLN A N 1
ATOM 1726 C CA . GLN A 1 223 ? 16.843 -6.052 5.657 1.00 62.28 223 GLN A CA 1
ATOM 1727 C C . GLN A 1 223 ? 16.779 -5.135 4.429 1.00 62.28 223 GLN A C 1
ATOM 1729 O O . GLN A 1 223 ? 16.903 -5.597 3.299 1.00 62.28 223 GLN A O 1
ATOM 1734 N N . ALA A 1 224 ? 16.587 -3.839 4.649 1.00 60.97 224 ALA A N 1
ATOM 1735 C CA . ALA A 1 224 ? 16.487 -2.793 3.643 1.00 60.97 224 ALA A CA 1
ATOM 1736 C C . ALA A 1 224 ? 16.730 -1.447 4.347 1.00 60.97 224 ALA A C 1
ATOM 1738 O O . ALA A 1 224 ? 16.474 -1.353 5.553 1.00 60.97 224 ALA A O 1
ATOM 1739 N N . PRO A 1 225 ? 17.165 -0.391 3.641 1.00 68.00 225 PRO A N 1
ATOM 1740 C CA . PRO A 1 225 ? 17.395 -0.291 2.192 1.00 68.00 225 PRO A CA 1
ATOM 1741 C C . PRO A 1 225 ? 18.738 -0.873 1.712 1.00 68.00 225 PRO A C 1
ATOM 1743 O O . PRO A 1 225 ? 19.675 -1.037 2.489 1.00 68.00 225 PRO A O 1
ATOM 1746 N N . SER A 1 226 ? 18.845 -1.164 0.408 1.00 74.44 226 SER A N 1
ATOM 1747 C CA . SER A 1 226 ? 20.120 -1.546 -0.215 1.00 74.44 226 SER A CA 1
ATOM 1748 C C . SER A 1 226 ? 21.070 -0.344 -0.322 1.00 74.44 226 SER A C 1
ATOM 1750 O O . SER A 1 226 ? 20.639 0.811 -0.324 1.00 74.44 226 SER A O 1
ATOM 1752 N N . VAL A 1 227 ? 22.373 -0.601 -0.472 1.00 77.56 227 VAL A N 1
ATOM 1753 C CA . VAL A 1 227 ? 23.386 0.464 -0.625 1.00 77.56 227 VAL A CA 1
ATOM 1754 C C . VAL A 1 227 ? 23.070 1.386 -1.809 1.00 77.56 227 VAL A C 1
ATOM 1756 O O . VAL A 1 227 ? 23.198 2.600 -1.690 1.00 77.56 227 VAL A O 1
ATOM 1759 N N . GLN A 1 228 ? 22.595 0.825 -2.924 1.00 76.06 228 GLN A N 1
ATOM 1760 C CA . GLN A 1 228 ? 22.219 1.594 -4.115 1.00 76.06 228 GLN A CA 1
ATOM 1761 C C . GLN A 1 228 ? 21.035 2.532 -3.844 1.00 76.06 228 GLN A C 1
ATOM 1763 O O . GLN A 1 228 ? 21.047 3.677 -4.284 1.00 76.06 228 GLN A O 1
ATOM 1768 N N . MET A 1 229 ? 20.042 2.083 -3.068 1.00 79.88 229 MET A N 1
ATOM 1769 C CA . MET A 1 229 ? 18.921 2.935 -2.664 1.00 79.88 229 MET A CA 1
ATOM 1770 C C . MET A 1 229 ? 19.389 4.079 -1.759 1.00 79.88 229 MET A C 1
ATOM 1772 O O . MET A 1 229 ? 18.952 5.209 -1.942 1.00 79.88 229 MET A O 1
ATOM 1776 N N . LEU A 1 230 ? 20.306 3.816 -0.820 1.00 82.44 230 LEU A N 1
ATOM 1777 C CA . LEU A 1 230 ? 20.868 4.857 0.050 1.00 82.44 230 LEU A CA 1
ATOM 1778 C C . LEU A 1 230 ? 21.655 5.905 -0.741 1.00 82.44 230 LEU A C 1
ATOM 1780 O O . LEU A 1 230 ? 21.470 7.099 -0.525 1.00 82.44 230 LEU A O 1
ATOM 1784 N N . GLN A 1 231 ? 22.504 5.471 -1.674 1.00 83.81 231 GLN A N 1
ATOM 1785 C CA . GLN A 1 231 ? 23.227 6.382 -2.565 1.00 83.81 231 GLN A CA 1
ATOM 1786 C C . GLN A 1 231 ? 22.262 7.216 -3.415 1.00 83.81 231 GLN A C 1
ATOM 1788 O O . GLN A 1 231 ? 22.465 8.420 -3.553 1.00 83.81 231 GLN A O 1
ATOM 1793 N N . GLY A 1 232 ? 21.186 6.599 -3.915 1.00 83.56 232 GLY A N 1
ATOM 1794 C CA . GLY A 1 232 ? 20.116 7.296 -4.626 1.00 83.56 232 GLY A CA 1
ATOM 1795 C C . GLY A 1 232 ? 19.450 8.374 -3.770 1.00 83.56 232 GLY A C 1
ATOM 1796 O O . GLY A 1 232 ? 19.321 9.506 -4.220 1.00 83.56 232 GLY A O 1
ATOM 1797 N N . VAL A 1 233 ? 19.106 8.069 -2.514 1.00 87.06 233 VAL A N 1
ATOM 1798 C CA . VAL A 1 233 ? 18.526 9.055 -1.582 1.00 87.06 233 VAL A CA 1
ATOM 1799 C C . VAL A 1 233 ? 19.473 10.234 -1.355 1.00 87.06 233 VAL A C 1
ATOM 1801 O O . VAL A 1 233 ? 19.030 11.378 -1.394 1.00 87.06 233 VAL A O 1
ATOM 1804 N N . VAL A 1 234 ? 20.771 9.982 -1.154 1.00 88.75 234 VAL A N 1
ATOM 1805 C CA . VAL A 1 234 ? 21.770 11.050 -0.966 1.00 88.75 234 VAL A CA 1
ATOM 1806 C C . VAL A 1 234 ? 21.886 11.927 -2.213 1.00 88.75 234 VAL A C 1
ATOM 1808 O O . VAL A 1 234 ? 21.924 13.149 -2.098 1.00 88.75 234 VAL A O 1
ATOM 1811 N N . MET A 1 235 ? 21.918 11.315 -3.397 1.00 87.25 235 MET A N 1
ATOM 1812 C CA . MET A 1 235 ? 22.009 12.035 -4.666 1.00 87.25 235 MET A CA 1
ATOM 1813 C C . MET A 1 235 ? 20.773 12.905 -4.907 1.00 87.25 235 MET A C 1
ATOM 1815 O O . MET A 1 235 ? 20.912 14.096 -5.169 1.00 87.25 235 MET A O 1
ATOM 1819 N N . VAL A 1 236 ? 19.573 12.335 -4.758 1.00 87.62 236 VAL A N 1
ATOM 1820 C CA . VAL A 1 236 ? 18.313 13.074 -4.919 1.00 87.62 236 VAL A CA 1
ATOM 1821 C C . VAL A 1 236 ? 18.230 14.210 -3.904 1.00 87.62 236 VAL A C 1
ATOM 1823 O O . VAL A 1 236 ? 17.913 15.327 -4.283 1.00 87.62 236 VAL A O 1
ATOM 1826 N N . ALA A 1 237 ? 18.593 13.979 -2.638 1.00 89.69 237 ALA A N 1
ATOM 1827 C CA . ALA A 1 237 ? 18.600 15.034 -1.625 1.00 89.69 237 ALA A CA 1
ATOM 1828 C C . ALA A 1 237 ? 19.559 16.187 -1.974 1.00 89.69 237 ALA A C 1
ATOM 1830 O O . ALA A 1 237 ? 19.212 17.352 -1.776 1.00 89.69 237 ALA A O 1
ATOM 1831 N N . ALA A 1 238 ? 20.745 15.878 -2.510 1.00 89.56 238 ALA A N 1
ATOM 1832 C CA . ALA A 1 238 ? 21.715 16.885 -2.929 1.00 89.56 238 ALA A CA 1
ATOM 1833 C C . ALA A 1 238 ? 21.219 17.715 -4.126 1.00 89.56 238 ALA A C 1
ATOM 1835 O O . ALA A 1 238 ? 21.381 18.934 -4.122 1.00 89.56 238 ALA A O 1
ATOM 1836 N N . GLU A 1 239 ? 20.594 17.088 -5.128 1.00 88.94 239 GLU A N 1
ATOM 1837 C CA . GLU A 1 239 ? 20.009 17.812 -6.267 1.00 88.94 239 GLU A CA 1
ATOM 1838 C C . GLU A 1 239 ? 18.762 18.612 -5.862 1.00 88.94 239 GLU A C 1
ATOM 1840 O O . GLU A 1 239 ? 18.628 19.773 -6.247 1.00 88.94 239 GLU A O 1
ATOM 1845 N N . SER A 1 240 ? 17.893 18.058 -5.009 1.00 89.19 240 SER A N 1
ATOM 1846 C CA . SER A 1 240 ? 16.728 18.775 -4.477 1.00 89.19 240 SER A CA 1
ATOM 1847 C C . SER A 1 240 ? 17.135 20.015 -3.681 1.00 89.19 240 SER A C 1
ATOM 1849 O O . SER A 1 240 ? 16.475 21.045 -3.791 1.00 89.19 240 SER A O 1
ATOM 1851 N N . LEU A 1 241 ? 18.241 19.968 -2.926 1.00 88.62 241 LEU A N 1
ATOM 1852 C CA . LEU A 1 241 ? 18.750 21.140 -2.209 1.00 88.62 241 LEU A CA 1
ATOM 1853 C C . LEU A 1 241 ? 19.134 22.273 -3.168 1.00 88.62 241 LEU A C 1
ATOM 1855 O O . LEU A 1 241 ? 18.770 23.415 -2.912 1.00 88.62 241 LEU A O 1
ATOM 1859 N N . LYS A 1 242 ? 19.790 21.968 -4.295 1.00 87.25 242 LYS A N 1
ATOM 1860 C CA . LYS A 1 242 ? 20.160 22.976 -5.307 1.00 87.25 242 LYS A CA 1
ATOM 1861 C C . LYS A 1 242 ? 18.945 23.658 -5.937 1.00 87.25 242 LYS A C 1
ATOM 1863 O O . LYS A 1 242 ? 19.043 24.812 -6.336 1.00 87.25 242 LYS A O 1
ATOM 1868 N N . VAL A 1 243 ? 17.821 22.946 -6.049 1.00 84.69 243 VAL A N 1
ATOM 1869 C CA . VAL A 1 243 ? 16.557 23.497 -6.565 1.00 84.69 243 VAL A CA 1
ATOM 1870 C C . VAL A 1 243 ? 15.857 24.347 -5.502 1.00 84.69 243 VAL A C 1
ATOM 1872 O O . VAL A 1 243 ? 15.338 25.416 -5.814 1.00 84.69 243 VAL A O 1
ATOM 1875 N N . LEU A 1 244 ? 15.852 23.892 -4.246 1.00 85.19 244 LEU A N 1
ATOM 1876 C CA . LEU A 1 244 ? 15.120 24.540 -3.156 1.00 85.19 244 LEU A CA 1
ATOM 1877 C C . LEU A 1 244 ? 15.857 25.745 -2.554 1.00 85.19 244 LEU A C 1
ATOM 1879 O O . LEU A 1 244 ? 15.213 26.718 -2.174 1.00 85.19 244 LEU A O 1
ATOM 1883 N N . GLU A 1 245 ? 17.186 25.707 -2.459 1.00 86.56 245 GLU A N 1
ATOM 1884 C CA . GLU A 1 245 ? 17.988 26.750 -1.807 1.00 86.56 245 GLU A CA 1
ATOM 1885 C C . GLU A 1 245 ? 17.806 28.137 -2.457 1.00 86.56 245 GLU A C 1
ATOM 1887 O O . GLU A 1 245 ? 17.459 29.067 -1.729 1.00 86.56 245 GLU A O 1
ATOM 1892 N N . PRO A 1 246 ? 17.904 28.314 -3.791 1.00 83.12 246 PRO A N 1
ATOM 1893 C CA . PRO A 1 246 ? 17.670 29.616 -4.420 1.00 83.12 246 PRO A CA 1
ATOM 1894 C C . PRO A 1 246 ? 16.242 30.135 -4.211 1.00 83.12 246 PRO A C 1
ATOM 1896 O O . PRO A 1 246 ? 16.042 31.326 -3.996 1.00 83.12 246 PRO A O 1
ATOM 1899 N N . GLN A 1 247 ? 15.250 29.240 -4.218 1.00 78.19 247 GLN A N 1
ATOM 1900 C CA . GLN A 1 247 ? 13.835 29.592 -4.052 1.00 78.19 247 GLN A CA 1
ATOM 1901 C C . GLN A 1 247 ? 13.505 30.020 -2.614 1.00 78.19 247 GLN A C 1
ATOM 1903 O O . GLN A 1 247 ? 12.644 30.870 -2.398 1.00 78.19 247 GLN A O 1
ATOM 1908 N N . LEU A 1 248 ? 14.194 29.446 -1.622 1.00 78.00 248 LEU A N 1
ATOM 1909 C CA . LEU A 1 248 ? 14.060 29.839 -0.218 1.00 78.00 248 LEU A CA 1
ATOM 1910 C C . LEU A 1 248 ? 14.750 31.177 0.081 1.00 78.00 248 LEU A C 1
ATOM 1912 O O . LEU A 1 248 ? 14.314 31.887 0.987 1.00 78.00 248 LEU A O 1
ATOM 1916 N N . MET A 1 249 ? 15.813 31.511 -0.657 1.00 81.88 249 MET A N 1
ATOM 1917 C CA . MET A 1 249 ? 16.576 32.750 -0.470 1.00 81.88 249 MET A CA 1
ATOM 1918 C C . MET A 1 249 ? 15.979 33.937 -1.244 1.00 81.88 249 MET A C 1
ATOM 1920 O O . MET A 1 249 ? 15.988 35.050 -0.723 1.00 81.88 249 MET A O 1
ATOM 1924 N N . ASP A 1 250 ? 15.401 33.709 -2.431 1.00 75.88 250 ASP A N 1
ATOM 1925 C CA . ASP A 1 250 ? 14.769 34.737 -3.269 1.00 75.88 250 ASP A CA 1
ATOM 1926 C C . ASP A 1 250 ? 13.258 34.495 -3.444 1.00 75.88 250 ASP A C 1
ATOM 1928 O O . ASP A 1 250 ? 12.802 33.825 -4.372 1.00 75.88 250 ASP A O 1
ATOM 1932 N N . ALA A 1 251 ? 12.447 35.151 -2.608 1.00 62.94 251 ALA A N 1
ATOM 1933 C CA . ALA A 1 251 ? 10.980 35.033 -2.612 1.00 62.94 251 ALA A CA 1
ATOM 1934 C C . ALA A 1 251 ? 10.280 35.514 -3.909 1.00 62.94 251 ALA A C 1
ATOM 1936 O O . ALA A 1 251 ? 9.076 35.322 -4.070 1.00 62.94 251 ALA A O 1
ATOM 1937 N N . ASN A 1 252 ? 11.012 36.145 -4.835 1.00 67.06 252 ASN A N 1
ATOM 1938 C CA . ASN A 1 252 ? 10.481 36.644 -6.109 1.00 67.06 252 ASN A CA 1
ATOM 1939 C C . ASN A 1 252 ? 10.584 35.627 -7.263 1.00 67.06 252 ASN A C 1
ATOM 1941 O O . ASN A 1 252 ? 10.000 35.860 -8.324 1.00 67.06 252 ASN A O 1
ATOM 1945 N N . GLN A 1 253 ? 11.304 34.511 -7.095 1.00 63.25 253 GLN A N 1
ATOM 1946 C CA . GLN A 1 253 ? 11.363 33.448 -8.101 1.00 63.25 253 GLN A CA 1
ATOM 1947 C C . GLN A 1 253 ? 10.228 32.441 -7.884 1.00 63.25 253 GLN A C 1
ATOM 1949 O O . GLN A 1 253 ? 10.333 31.510 -7.093 1.00 63.25 253 GLN A O 1
ATOM 1954 N N . ILE A 1 254 ? 9.131 32.605 -8.626 1.00 62.16 254 ILE A N 1
ATOM 1955 C CA . ILE A 1 254 ? 8.013 31.651 -8.638 1.00 62.16 254 ILE A CA 1
ATOM 1956 C C . ILE A 1 254 ? 8.379 30.495 -9.578 1.00 62.16 254 ILE A C 1
ATOM 1958 O O . ILE A 1 254 ? 7.966 30.460 -10.737 1.00 62.16 254 ILE A O 1
ATOM 1962 N N . GLN A 1 255 ? 9.212 29.576 -9.100 1.00 69.00 255 GLN A N 1
ATOM 1963 C CA . GLN A 1 255 ? 9.464 28.301 -9.768 1.00 69.00 255 GLN A CA 1
ATOM 1964 C C . GLN A 1 255 ? 8.629 27.187 -9.129 1.00 69.00 255 GLN A C 1
ATOM 1966 O O . GLN A 1 255 ? 8.154 27.296 -7.999 1.00 69.00 255 GLN A O 1
ATOM 1971 N N . ASP A 1 256 ? 8.421 26.109 -9.879 1.00 78.06 256 ASP A N 1
ATOM 1972 C CA . ASP A 1 256 ? 7.646 24.966 -9.414 1.00 78.06 256 ASP A CA 1
ATOM 1973 C C . ASP A 1 256 ? 8.448 24.123 -8.407 1.00 78.06 256 ASP A C 1
ATOM 1975 O O . ASP A 1 256 ? 9.235 23.252 -8.775 1.00 78.06 256 ASP A O 1
ATOM 1979 N N . VAL A 1 257 ? 8.226 24.377 -7.115 1.00 79.12 257 VAL A N 1
ATOM 1980 C CA . VAL A 1 257 ? 8.851 23.668 -5.980 1.00 79.12 257 VAL A CA 1
ATOM 1981 C C . VAL A 1 257 ? 8.614 22.150 -6.048 1.00 79.12 257 VAL A C 1
ATOM 1983 O O . VAL A 1 257 ? 9.421 21.361 -5.553 1.00 79.12 257 VAL A O 1
ATOM 1986 N N . ARG A 1 258 ? 7.521 21.708 -6.691 1.00 81.81 258 ARG A N 1
ATOM 1987 C CA . ARG A 1 258 ? 7.147 20.286 -6.772 1.00 81.81 258 ARG A CA 1
ATOM 1988 C C . ARG A 1 258 ? 8.145 19.459 -7.565 1.00 81.81 258 ARG A C 1
ATOM 1990 O O . ARG A 1 258 ? 8.173 18.247 -7.388 1.00 81.81 258 ARG A O 1
ATOM 1997 N N . VAL A 1 259 ? 8.994 20.089 -8.382 1.00 85.06 259 VAL A N 1
ATOM 1998 C CA . VAL A 1 259 ? 10.080 19.409 -9.103 1.00 85.06 259 VAL A CA 1
ATOM 1999 C C . VAL A 1 259 ? 10.949 18.582 -8.150 1.00 85.06 259 VAL A C 1
ATOM 2001 O O . VAL A 1 259 ? 11.299 17.459 -8.491 1.00 85.06 259 VAL A O 1
ATOM 2004 N N . ALA A 1 260 ? 11.210 19.065 -6.929 1.00 84.38 260 ALA A N 1
ATOM 2005 C CA . ALA A 1 260 ? 11.989 18.333 -5.925 1.00 84.38 260 ALA A CA 1
ATOM 2006 C C . ALA A 1 260 ? 11.301 17.052 -5.403 1.00 84.38 260 ALA A C 1
ATOM 2008 O O . ALA A 1 260 ? 11.960 16.208 -4.797 1.00 84.38 260 ALA A O 1
ATOM 2009 N N . MET A 1 261 ? 9.988 16.920 -5.622 1.00 83.00 261 MET A N 1
ATOM 2010 C CA . MET A 1 261 ? 9.160 15.777 -5.222 1.00 83.00 261 MET A CA 1
ATOM 2011 C C . MET A 1 261 ? 8.783 14.874 -6.406 1.00 83.00 261 MET A C 1
ATOM 2013 O O . MET A 1 261 ? 8.170 13.826 -6.202 1.00 83.00 261 MET A O 1
ATOM 2017 N N . ARG A 1 262 ? 9.135 15.254 -7.643 1.00 86.25 262 ARG A N 1
ATOM 2018 C CA . ARG A 1 262 ? 8.890 14.436 -8.836 1.00 86.25 262 ARG A CA 1
ATOM 2019 C C . ARG A 1 262 ? 10.010 13.411 -9.003 1.00 86.25 262 ARG A C 1
ATOM 2021 O O . ARG A 1 262 ? 11.179 13.796 -9.040 1.00 86.25 262 ARG A O 1
ATOM 2028 N N . PRO A 1 263 ? 9.693 12.114 -9.138 1.00 83.69 263 PRO A N 1
ATOM 2029 C CA . PRO A 1 263 ? 10.714 11.125 -9.446 1.00 83.69 263 PRO A CA 1
ATOM 2030 C C . PRO A 1 263 ? 11.252 11.348 -10.874 1.00 83.69 263 PRO A C 1
ATOM 2032 O O . PRO A 1 263 ? 10.459 11.599 -11.785 1.00 83.69 263 PRO A O 1
ATOM 2035 N N . PRO A 1 264 ? 12.572 11.228 -11.107 1.00 85.62 264 PRO A N 1
ATOM 2036 C CA . PRO A 1 264 ? 13.146 11.308 -12.448 1.00 85.62 264 PRO A CA 1
ATOM 2037 C C . PRO A 1 264 ? 12.824 10.025 -13.228 1.00 85.62 264 PRO A C 1
ATOM 2039 O O . PRO A 1 264 ? 13.540 9.029 -13.125 1.00 85.62 264 PRO A O 1
ATOM 2042 N N . LEU A 1 265 ? 11.723 10.029 -13.984 1.00 85.56 265 LEU A N 1
ATOM 2043 C CA . LEU A 1 265 ? 11.229 8.842 -14.695 1.00 85.56 265 LEU A CA 1
ATOM 2044 C C . LEU A 1 265 ? 12.202 8.345 -15.785 1.00 85.56 265 LEU A C 1
ATOM 2046 O O . LEU A 1 265 ? 12.243 7.151 -16.066 1.00 85.56 265 LEU A O 1
ATOM 2050 N N . ASP A 1 266 ? 13.038 9.239 -16.316 1.00 85.12 266 ASP A N 1
ATOM 2051 C CA . ASP A 1 266 ? 14.056 9.018 -17.362 1.00 85.12 266 ASP A CA 1
ATOM 2052 C C . ASP A 1 266 ? 15.177 8.057 -16.963 1.00 85.12 266 ASP A C 1
ATOM 2054 O O . ASP A 1 266 ? 15.898 7.529 -17.810 1.00 85.12 266 ASP A O 1
ATOM 2058 N N . ALA A 1 267 ? 15.335 7.820 -15.662 1.00 83.56 267 ALA A N 1
ATOM 2059 C CA . ALA A 1 267 ? 16.350 6.921 -15.134 1.00 83.56 267 ALA A CA 1
ATOM 2060 C C . ALA A 1 267 ? 15.909 5.446 -15.099 1.00 83.56 267 ALA A C 1
ATOM 2062 O O . ALA A 1 267 ? 16.728 4.589 -14.763 1.00 83.56 267 ALA A O 1
ATOM 2063 N N . TYR A 1 268 ? 14.640 5.148 -15.393 1.00 89.12 268 TYR A N 1
ATOM 2064 C CA . TYR A 1 268 ? 14.064 3.809 -15.273 1.00 89.12 268 TYR A CA 1
ATOM 2065 C C . TYR A 1 268 ? 13.926 3.123 -16.632 1.00 89.12 268 TYR A C 1
ATOM 2067 O O . TYR A 1 268 ? 13.705 3.766 -17.653 1.00 89.12 268 TYR A O 1
ATOM 2075 N N . ASP A 1 269 ? 14.031 1.795 -16.631 1.00 89.62 269 ASP A N 1
ATOM 2076 C CA . ASP A 1 269 ? 14.027 0.997 -17.858 1.00 89.62 269 ASP A CA 1
ATOM 2077 C C . ASP A 1 269 ? 12.618 0.749 -18.398 1.00 89.62 269 ASP A C 1
ATOM 2079 O O . ASP A 1 269 ? 12.417 0.610 -19.603 1.00 89.62 269 ASP A O 1
ATOM 2083 N N . VAL A 1 270 ? 11.627 0.648 -17.510 1.00 92.50 270 VAL A N 1
ATOM 2084 C CA . VAL A 1 270 ? 10.230 0.405 -17.885 1.00 92.50 270 VAL A CA 1
ATOM 2085 C C . VAL A 1 270 ? 9.315 1.231 -16.997 1.00 92.50 270 VAL A C 1
ATOM 2087 O O . VAL A 1 270 ? 9.471 1.264 -15.774 1.00 92.50 270 VAL A O 1
ATOM 2090 N N . LEU A 1 271 ? 8.315 1.855 -17.612 1.00 94.12 271 LEU A N 1
ATOM 2091 C CA . LEU A 1 271 ? 7.266 2.601 -16.935 1.00 94.12 271 LEU A CA 1
ATOM 2092 C C . LEU A 1 271 ? 5.925 1.899 -17.149 1.00 94.12 271 LEU A C 1
ATOM 2094 O O . LEU A 1 271 ? 5.453 1.724 -18.270 1.00 94.12 271 LEU A O 1
ATOM 2098 N N . THR A 1 272 ? 5.299 1.481 -16.053 1.00 94.88 272 THR A N 1
ATOM 2099 C CA . THR A 1 272 ? 3.956 0.897 -16.066 1.00 94.88 272 THR A CA 1
ATOM 2100 C C . THR A 1 272 ? 2.952 1.956 -15.641 1.00 94.88 272 THR A C 1
ATOM 2102 O O . THR A 1 272 ? 2.913 2.358 -14.478 1.00 94.88 272 THR A O 1
ATOM 2105 N N . HIS A 1 273 ? 2.128 2.406 -16.581 1.00 94.56 273 HIS A N 1
ATOM 2106 C CA . HIS A 1 273 ? 1.086 3.398 -16.343 1.00 94.56 273 HIS A CA 1
ATOM 2107 C C . HIS A 1 273 ? -0.182 2.722 -15.840 1.00 94.56 273 HIS A C 1
ATOM 2109 O O . HIS A 1 273 ? -0.702 1.789 -16.453 1.00 94.56 273 HIS A O 1
ATOM 2115 N N . LEU A 1 274 ? -0.713 3.223 -14.734 1.00 93.75 274 LEU A N 1
ATOM 2116 C CA . LEU A 1 274 ? -1.924 2.743 -14.085 1.00 93.75 274 LEU A CA 1
ATOM 2117 C C . LEU A 1 274 ? -3.137 3.554 -14.540 1.00 93.75 274 LEU A C 1
ATOM 2119 O O . LEU A 1 274 ? -3.046 4.730 -14.895 1.00 93.75 274 LEU A O 1
ATOM 2123 N N . ILE A 1 275 ? -4.313 2.937 -14.488 1.00 91.50 275 ILE A N 1
ATOM 2124 C CA . ILE A 1 275 ? -5.581 3.616 -14.746 1.00 91.50 275 ILE A CA 1
ATOM 2125 C C . ILE A 1 275 ? -5.896 4.525 -13.542 1.00 91.50 275 ILE A C 1
ATOM 2127 O O . ILE A 1 275 ? -6.163 4.006 -12.456 1.00 91.50 275 ILE A O 1
ATOM 2131 N N . PRO A 1 276 ? -5.988 5.865 -13.695 1.00 89.81 276 PRO A N 1
ATOM 2132 C CA . PRO A 1 276 ? -6.204 6.773 -12.557 1.00 89.81 276 PRO A CA 1
ATOM 2133 C C . PRO A 1 276 ? -7.489 6.479 -11.765 1.00 89.81 276 PRO A C 1
ATOM 2135 O O . PRO A 1 276 ? -7.543 6.644 -10.546 1.00 89.81 276 PRO A O 1
ATOM 2138 N N . LYS A 1 277 ? -8.526 5.962 -12.440 1.00 87.19 277 LYS A N 1
ATOM 2139 C CA . LYS A 1 277 ? -9.786 5.535 -11.807 1.00 87.19 277 LYS A CA 1
ATOM 2140 C C . LYS A 1 277 ? -9.586 4.453 -10.745 1.00 87.19 277 LYS A C 1
ATOM 2142 O O . LYS A 1 277 ? -10.373 4.409 -9.805 1.00 87.19 277 LYS A O 1
ATOM 2147 N N . GLN A 1 278 ? -8.547 3.631 -10.872 1.00 88.38 278 GLN A N 1
ATOM 2148 C CA . GLN A 1 278 ? -8.266 2.510 -9.979 1.00 88.38 278 GLN A CA 1
ATOM 2149 C C . GLN A 1 278 ? -7.279 2.839 -8.851 1.00 88.38 278 GLN A C 1
ATOM 2151 O O . GLN A 1 278 ? -7.065 1.998 -7.989 1.00 88.38 278 GLN A O 1
ATOM 2156 N N . VAL A 1 279 ? -6.703 4.049 -8.811 1.00 89.25 279 VAL A N 1
ATOM 2157 C CA . VAL A 1 279 ? -5.704 4.456 -7.803 1.00 89.25 279 VAL A CA 1
ATOM 2158 C C . VAL A 1 279 ? -6.379 5.185 -6.631 1.00 89.25 279 VAL A C 1
ATOM 2160 O O . VAL A 1 279 ? -6.624 6.384 -6.746 1.00 89.25 279 VAL A O 1
ATOM 2163 N N . PRO A 1 280 ? -6.669 4.552 -5.480 1.00 84.31 280 PRO A N 1
ATOM 2164 C CA . PRO A 1 280 ? -7.552 5.114 -4.442 1.00 84.31 280 PRO A CA 1
ATOM 2165 C C . PRO A 1 280 ? -7.093 6.439 -3.828 1.00 84.31 280 PRO A C 1
ATOM 2167 O O . PRO A 1 280 ? -7.921 7.225 -3.371 1.00 84.31 280 PRO A O 1
ATOM 2170 N N . LEU A 1 281 ? -5.782 6.683 -3.836 1.00 84.62 281 LEU A N 1
ATOM 2171 C CA . LEU A 1 281 ? -5.129 7.850 -3.244 1.00 84.62 281 LEU A CA 1
ATOM 2172 C C . LEU A 1 281 ? -4.794 8.934 -4.281 1.00 84.62 281 LEU A C 1
ATOM 2174 O O . LEU A 1 281 ? -4.057 9.853 -3.971 1.00 84.62 281 LEU A O 1
ATOM 2178 N N . LEU A 1 282 ? -5.333 8.852 -5.507 1.00 85.88 282 LEU A N 1
ATOM 2179 C CA . LEU A 1 282 ? -5.001 9.756 -6.625 1.00 85.88 282 LEU A CA 1
ATOM 2180 C C . LEU A 1 282 ? -4.980 11.258 -6.280 1.00 85.88 282 LEU A C 1
ATOM 2182 O O . LEU A 1 282 ? -4.165 11.988 -6.828 1.00 85.88 282 LEU A O 1
ATOM 2186 N N . SER A 1 283 ? -5.873 11.728 -5.404 1.00 80.50 283 SER A N 1
ATOM 2187 C CA . SER A 1 283 ? -5.939 13.138 -4.991 1.00 80.50 283 SER A CA 1
ATOM 2188 C C . SER A 1 283 ? -4.736 13.597 -4.162 1.00 80.50 283 SER A C 1
ATOM 2190 O O . SER A 1 283 ? -4.522 14.797 -4.043 1.00 80.50 283 SER A O 1
ATOM 2192 N N . GLN A 1 284 ? -3.972 12.662 -3.594 1.00 80.94 284 GLN A N 1
ATOM 2193 C CA . GLN A 1 284 ? -2.781 12.915 -2.780 1.00 80.94 284 GLN A CA 1
ATOM 2194 C C . GLN A 1 284 ? -1.493 12.959 -3.612 1.00 80.94 284 GLN A C 1
ATOM 2196 O O . GLN A 1 284 ? -0.436 13.289 -3.076 1.00 80.94 284 GLN A O 1
ATOM 2201 N N . ALA A 1 285 ? -1.571 12.633 -4.907 1.00 85.56 285 ALA A N 1
ATOM 2202 C CA . ALA A 1 285 ? -0.409 12.617 -5.781 1.00 85.56 285 ALA A CA 1
ATOM 2203 C C . ALA A 1 285 ? 0.199 14.021 -5.897 1.00 85.56 285 ALA A C 1
ATOM 2205 O O . ALA A 1 285 ? -0.518 15.021 -5.864 1.00 85.56 285 ALA A O 1
ATOM 2206 N N . VAL A 1 286 ? 1.516 14.098 -6.107 1.00 84.06 286 VAL A N 1
ATOM 2207 C CA . VAL A 1 286 ? 2.237 15.375 -6.298 1.00 84.06 286 VAL A CA 1
ATOM 2208 C C . VAL A 1 286 ? 1.651 16.187 -7.464 1.00 84.06 286 VAL A C 1
ATOM 2210 O O . VAL A 1 286 ? 1.453 17.402 -7.359 1.00 84.06 286 VAL A O 1
ATOM 2213 N N . ASP A 1 287 ? 1.325 15.494 -8.558 1.00 82.38 287 ASP A N 1
ATOM 2214 C CA . ASP A 1 287 ? 0.667 16.046 -9.741 1.00 82.38 287 ASP A CA 1
ATOM 2215 C C . ASP A 1 287 ? -0.579 15.207 -10.067 1.00 82.38 287 ASP A C 1
ATOM 2217 O O . ASP A 1 287 ? -0.529 14.294 -10.899 1.00 82.38 287 ASP A O 1
ATOM 2221 N N . PRO A 1 288 ? -1.711 15.462 -9.388 1.00 78.25 288 PRO A N 1
ATOM 2222 C CA . PRO A 1 288 ? -2.913 14.686 -9.615 1.00 78.25 288 PRO A CA 1
ATOM 2223 C C . PRO A 1 288 ? -3.457 15.017 -11.015 1.00 78.25 288 PRO A C 1
ATOM 2225 O O . PRO A 1 288 ? -3.655 16.194 -11.340 1.00 78.25 288 PRO A O 1
ATOM 2228 N N . PRO A 1 289 ? -3.723 14.014 -11.874 1.00 77.25 289 PRO A N 1
ATOM 2229 C CA . PRO A 1 289 ? -4.368 14.270 -13.152 1.00 77.25 289 PRO A CA 1
ATOM 2230 C C . PRO A 1 289 ? -5.774 14.820 -12.906 1.00 77.25 289 PRO A C 1
ATOM 2232 O O . PRO A 1 289 ? -6.431 14.457 -11.927 1.00 77.25 289 PRO A O 1
ATOM 2235 N N . HIS A 1 290 ? -6.263 15.670 -13.812 1.00 73.00 290 HIS A N 1
ATOM 2236 C CA . HIS A 1 290 ? -7.597 16.253 -13.693 1.00 73.00 290 HIS A CA 1
ATOM 2237 C C . HIS A 1 290 ? -8.656 15.144 -13.584 1.00 73.00 290 HIS A C 1
ATOM 2239 O O . HIS A 1 290 ? -8.929 14.420 -14.547 1.00 73.00 290 HIS A O 1
ATOM 2245 N N . ALA A 1 291 ? -9.245 14.990 -12.397 1.00 65.44 291 ALA A N 1
ATOM 2246 C CA . ALA A 1 291 ? -10.197 13.927 -12.128 1.00 65.44 291 ALA A CA 1
ATOM 2247 C C . ALA A 1 291 ? -11.511 14.208 -12.870 1.00 65.44 291 ALA A C 1
ATOM 2249 O O . ALA A 1 291 ? -12.290 15.077 -12.496 1.00 65.44 291 ALA A O 1
ATOM 2250 N N . THR A 1 292 ? -11.781 13.455 -13.938 1.00 64.81 292 THR A N 1
ATOM 2251 C CA . THR A 1 292 ? -13.055 13.518 -14.680 1.00 64.81 292 THR A CA 1
ATOM 2252 C C . THR A 1 292 ? -14.110 12.560 -14.124 1.00 64.81 292 THR A C 1
ATOM 2254 O O . THR A 1 292 ? -15.112 12.286 -14.782 1.00 64.81 292 THR A O 1
ATOM 2257 N N . PHE A 1 293 ? -13.858 11.962 -12.960 1.00 68.06 293 PHE A N 1
ATOM 2258 C CA . PHE A 1 293 ? -14.712 10.947 -12.363 1.00 68.06 293 PHE A CA 1
ATOM 2259 C C . PHE A 1 293 ? -14.898 11.229 -10.877 1.00 68.06 293 PHE A C 1
ATOM 2261 O O . PHE A 1 293 ? -13.957 11.596 -10.178 1.00 68.06 293 PHE A O 1
ATOM 2268 N N . SER A 1 294 ? -16.112 11.010 -10.387 1.00 63.81 294 SER A N 1
ATOM 2269 C CA . SER A 1 294 ? -16.392 10.968 -8.960 1.00 63.81 294 SER A CA 1
ATOM 2270 C C . SER A 1 294 ? -16.170 9.548 -8.446 1.00 63.81 294 SER A C 1
ATOM 2272 O O . SER A 1 294 ? -16.591 8.565 -9.066 1.00 63.81 294 SER A O 1
ATOM 2274 N N . ARG A 1 295 ? -15.516 9.417 -7.289 1.00 67.75 295 ARG A N 1
ATOM 2275 C CA . ARG A 1 295 ? -15.488 8.162 -6.520 1.00 67.75 295 ARG A CA 1
ATOM 2276 C C . ARG A 1 295 ? -16.800 8.063 -5.751 1.00 67.75 295 ARG A C 1
ATOM 2278 O O . ARG A 1 295 ? -16.872 8.282 -4.551 1.00 67.75 295 ARG A O 1
ATOM 2285 N N . GLY A 1 296 ? -17.860 7.870 -6.530 1.00 52.22 296 GLY A N 1
ATOM 2286 C CA . GLY A 1 296 ? -19.238 8.040 -6.116 1.00 52.22 296 GLY A CA 1
ATOM 2287 C C . GLY A 1 296 ? -19.801 6.823 -5.402 1.00 52.22 296 GLY A C 1
ATOM 2288 O O . GLY A 1 296 ? -19.822 5.706 -5.916 1.00 52.22 296 GLY A O 1
ATOM 2289 N N . ILE A 1 297 ? -20.313 7.120 -4.221 1.00 43.09 297 ILE A N 1
ATOM 2290 C CA . ILE A 1 297 ? -21.193 6.328 -3.384 1.00 43.09 297 ILE A CA 1
ATOM 2291 C C . ILE A 1 297 ? -22.416 5.818 -4.165 1.00 43.09 297 ILE A C 1
ATOM 2293 O O . ILE A 1 297 ? -23.011 6.554 -4.952 1.00 43.09 297 ILE A O 1
ATOM 2297 N N . LEU A 1 298 ? -22.854 4.580 -3.903 1.00 39.34 298 LEU A N 1
ATOM 2298 C CA . LEU A 1 298 ? -24.208 4.149 -4.266 1.00 39.34 298 LEU A CA 1
ATOM 2299 C C . LEU A 1 298 ? -25.219 5.081 -3.577 1.00 39.34 298 LEU A C 1
ATOM 2301 O O . LEU A 1 298 ? -25.399 5.019 -2.362 1.00 39.34 298 LEU A O 1
ATOM 2305 N N . ALA A 1 299 ? -25.897 5.927 -4.356 1.00 31.09 299 ALA A N 1
ATOM 2306 C CA . ALA A 1 299 ? -27.079 6.668 -3.929 1.00 31.09 299 ALA A CA 1
ATOM 2307 C C . ALA A 1 299 ? -28.264 5.696 -3.793 1.00 31.09 299 ALA A C 1
ATOM 2309 O O . ALA A 1 299 ? -29.160 5.638 -4.628 1.00 31.09 299 ALA A O 1
ATOM 2310 N N . GLY A 1 300 ? -28.229 4.875 -2.749 1.00 34.12 300 GLY A N 1
ATOM 2311 C CA . GLY A 1 300 ? -29.317 3.993 -2.360 1.00 34.12 300 GLY A CA 1
ATOM 2312 C C . GLY A 1 300 ? -29.470 4.072 -0.854 1.00 34.12 300 GLY A C 1
ATOM 2313 O O . GLY A 1 300 ? -28.519 3.803 -0.127 1.00 34.12 300 GLY A O 1
ATOM 2314 N N . SER A 1 301 ? -30.650 4.479 -0.389 1.00 33.41 301 SER A N 1
ATOM 2315 C CA . SER A 1 301 ? -31.028 4.478 1.025 1.00 33.41 301 SER A CA 1
ATOM 2316 C C . SER A 1 301 ? -30.770 3.092 1.625 1.00 33.41 301 SER A C 1
ATOM 2318 O O . SER A 1 301 ? -31.577 2.178 1.459 1.00 33.41 301 SER A O 1
ATOM 2320 N N . VAL A 1 302 ? -2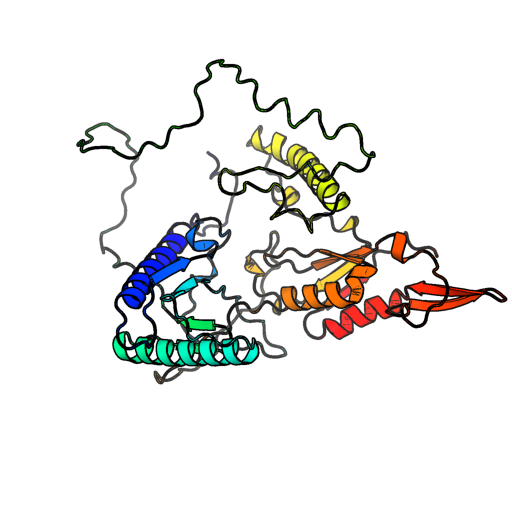9.630 2.901 2.295 1.00 38.69 302 VAL A N 1
ATOM 2321 C CA . VAL A 1 302 ? -29.413 1.691 3.085 1.00 38.69 302 VAL A CA 1
ATOM 2322 C C . VAL A 1 302 ? -30.226 1.884 4.353 1.00 38.69 302 VAL A C 1
ATOM 2324 O O . VAL A 1 302 ? -29.862 2.676 5.228 1.00 38.69 302 VAL A O 1
ATOM 2327 N N . ALA A 1 303 ? -31.361 1.187 4.408 1.00 34.62 303 ALA A N 1
ATOM 2328 C CA . ALA A 1 303 ? -32.203 1.082 5.585 1.00 34.62 303 ALA A CA 1
ATOM 2329 C C . ALA A 1 303 ? -31.341 0.859 6.837 1.00 34.62 303 ALA A C 1
ATOM 2331 O O . ALA A 1 303 ? -30.300 0.202 6.805 1.00 34.62 303 ALA A O 1
ATOM 2332 N N . ASN A 1 304 ? -31.778 1.433 7.956 1.00 39.16 304 ASN A N 1
ATOM 2333 C CA . ASN A 1 304 ? -31.076 1.486 9.240 1.00 39.16 304 ASN A CA 1
ATOM 2334 C C . ASN A 1 304 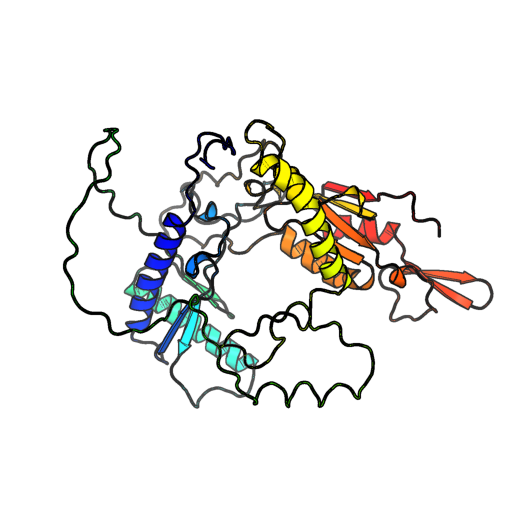? -30.879 0.119 9.941 1.00 39.16 304 ASN A C 1
ATOM 2336 O O . ASN A 1 304 ? -30.737 0.052 11.159 1.00 39.16 304 ASN A O 1
ATOM 2340 N N . THR A 1 305 ? -30.839 -0.976 9.193 1.00 33.69 305 THR A N 1
ATOM 2341 C CA . THR A 1 305 ? -30.556 -2.328 9.661 1.00 33.69 305 THR A CA 1
ATOM 2342 C C . THR A 1 305 ? -29.057 -2.599 9.536 1.00 33.69 305 THR A C 1
ATOM 2344 O O . THR A 1 305 ? -28.558 -2.748 8.426 1.00 33.69 305 THR A O 1
ATOM 2347 N N . GLY A 1 306 ? -28.342 -2.590 10.670 1.00 46.50 306 GLY A N 1
ATOM 2348 C CA . GLY A 1 306 ? -26.981 -3.130 10.869 1.00 46.50 306 GLY A CA 1
ATOM 2349 C C . GLY A 1 306 ? -26.096 -3.261 9.623 1.00 46.50 306 GLY A C 1
ATOM 2350 O O . GLY A 1 306 ? -25.899 -4.365 9.130 1.00 46.50 306 GLY A O 1
ATOM 2351 N N . GLY A 1 307 ? -25.590 -2.139 9.103 1.00 53.25 307 GLY A N 1
ATOM 2352 C CA . GLY A 1 307 ? -24.821 -2.127 7.854 1.00 53.25 307 GLY A CA 1
ATOM 2353 C C . GLY A 1 307 ? -23.458 -2.820 7.968 1.00 53.25 307 GLY A C 1
ATOM 2354 O O . GLY A 1 307 ? -22.801 -2.729 9.002 1.00 53.25 307 GLY A O 1
ATOM 2355 N N . VAL A 1 308 ? -23.040 -3.464 6.875 1.00 62.16 308 VAL A N 1
ATOM 2356 C CA . VAL A 1 308 ? -21.699 -4.042 6.671 1.00 62.16 308 VAL A CA 1
ATOM 2357 C C . VAL A 1 308 ? -20.640 -2.937 6.756 1.00 62.16 308 VAL A C 1
ATOM 2359 O O . VAL A 1 308 ? -20.886 -1.822 6.286 1.00 62.16 308 VAL A O 1
ATOM 2362 N N . LEU A 1 309 ? -19.487 -3.235 7.364 1.00 71.81 309 LEU A N 1
ATOM 2363 C CA . LEU A 1 309 ? -18.350 -2.314 7.434 1.00 71.81 309 LEU A CA 1
ATOM 2364 C C . LEU A 1 309 ? -17.837 -1.952 6.026 1.00 71.81 309 LEU A C 1
ATOM 2366 O O . LEU A 1 309 ? -17.984 -2.746 5.088 1.00 71.81 309 LEU A O 1
ATOM 2370 N N . PRO A 1 310 ? -17.249 -0.757 5.835 1.00 74.25 310 PRO A N 1
ATOM 2371 C CA . PRO A 1 310 ? -16.584 -0.446 4.579 1.00 74.25 310 PRO A CA 1
ATOM 2372 C C . PRO A 1 310 ? -15.328 -1.304 4.412 1.00 74.25 310 PRO A C 1
ATOM 2374 O O . PRO A 1 310 ? -14.738 -1.756 5.392 1.00 74.25 310 PRO A O 1
ATOM 2377 N N . VAL A 1 311 ? -14.903 -1.497 3.163 1.00 76.94 311 VAL A N 1
ATOM 2378 C CA . VAL A 1 311 ? -13.616 -2.131 2.872 1.00 76.94 311 VAL A CA 1
ATOM 2379 C C . VAL A 1 311 ? -12.501 -1.189 3.344 1.00 76.94 311 VAL A C 1
ATOM 2381 O O . VAL A 1 311 ? -12.428 -0.043 2.903 1.00 76.94 311 VAL A O 1
ATOM 2384 N N . ILE A 1 312 ? -11.665 -1.671 4.262 1.00 80.25 312 ILE A N 1
ATOM 2385 C CA . ILE A 1 312 ? -10.528 -0.948 4.852 1.00 80.25 312 ILE A CA 1
ATOM 2386 C C . ILE A 1 312 ? -9.207 -1.505 4.322 1.00 80.25 312 ILE A C 1
ATOM 2388 O O . ILE A 1 312 ? -9.152 -2.649 3.878 1.00 80.25 312 ILE A O 1
ATOM 2392 N N . ASP A 1 313 ? -8.155 -0.687 4.361 1.00 83.00 313 ASP A N 1
ATOM 2393 C CA . ASP A 1 313 ? -6.775 -1.012 3.972 1.00 83.00 313 ASP A CA 1
ATOM 2394 C C . ASP A 1 313 ? -6.618 -1.636 2.572 1.00 83.00 313 ASP A C 1
ATOM 2396 O O . ASP A 1 313 ? -5.588 -2.225 2.247 1.00 83.00 313 ASP A O 1
ATOM 2400 N N . PHE A 1 314 ? -7.619 -1.474 1.703 1.00 85.56 314 PHE A N 1
ATOM 2401 C CA . PHE A 1 314 ? -7.591 -2.012 0.350 1.00 85.56 314 PHE A CA 1
ATOM 2402 C C . PHE A 1 314 ? -7.017 -0.993 -0.632 1.00 85.56 314 PHE A C 1
ATOM 2404 O O . PHE A 1 314 ? -7.683 -0.031 -1.022 1.00 85.56 314 PHE A O 1
ATOM 2411 N N . CYS A 1 315 ? -5.777 -1.228 -1.061 1.00 87.75 315 CYS A N 1
ATOM 2412 C CA . CYS A 1 315 ? -5.141 -0.486 -2.144 1.00 87.75 315 CYS A CA 1
ATOM 2413 C C . CYS A 1 315 ? -4.685 -1.463 -3.241 1.00 87.75 315 CYS A C 1
ATOM 2415 O O . CYS A 1 315 ? -3.694 -2.171 -3.036 1.00 87.75 315 CYS A O 1
ATOM 2417 N N . PRO A 1 316 ? -5.352 -1.503 -4.413 1.00 90.56 316 PRO A N 1
ATOM 2418 C CA . PRO A 1 316 ? -5.007 -2.444 -5.478 1.00 90.56 316 PRO A CA 1
ATOM 2419 C C . PRO A 1 316 ? -3.582 -2.220 -5.998 1.00 90.56 316 PRO A C 1
ATOM 2421 O O . PRO A 1 316 ? -2.894 -3.182 -6.314 1.00 90.56 316 PRO A O 1
ATOM 2424 N N . VAL A 1 317 ? -3.100 -0.971 -6.001 1.00 92.44 317 VAL A N 1
ATOM 2425 C CA . VAL A 1 317 ? -1.723 -0.634 -6.397 1.00 92.44 317 VAL A CA 1
ATOM 2426 C C . VAL A 1 317 ? -0.700 -1.281 -5.463 1.00 92.44 317 VAL A C 1
ATOM 2428 O O . VAL A 1 317 ? 0.280 -1.852 -5.930 1.00 92.44 317 VAL A O 1
ATOM 2431 N N . THR A 1 318 ? -0.934 -1.238 -4.148 1.00 92.12 318 THR A N 1
ATOM 2432 C CA . THR A 1 318 ? -0.029 -1.843 -3.160 1.00 92.12 318 THR A CA 1
ATOM 2433 C C . THR A 1 318 ? -0.005 -3.366 -3.279 1.00 92.12 318 THR A C 1
ATOM 2435 O O . THR A 1 318 ? 1.070 -3.957 -3.193 1.00 92.12 318 THR A O 1
ATOM 2438 N N . HIS A 1 319 ? -1.164 -3.996 -3.501 1.00 92.19 319 HIS A N 1
ATOM 2439 C CA . HIS A 1 319 ? -1.253 -5.443 -3.718 1.00 92.19 319 HIS A CA 1
ATOM 2440 C C . HIS A 1 319 ? -0.534 -5.864 -5.000 1.00 92.19 319 HIS A C 1
ATOM 2442 O O . HIS A 1 319 ? 0.343 -6.722 -4.950 1.00 92.19 319 HIS A O 1
ATOM 2448 N N . TYR A 1 320 ? -0.808 -5.180 -6.111 1.00 95.12 320 TYR A N 1
ATOM 2449 C CA . TYR A 1 320 ? -0.145 -5.432 -7.386 1.00 95.12 320 TYR A CA 1
ATOM 2450 C C . TYR A 1 320 ? 1.380 -5.258 -7.292 1.00 95.12 320 TYR A C 1
ATOM 2452 O O . TYR A 1 320 ? 2.145 -6.106 -7.744 1.00 95.12 320 TYR A O 1
ATOM 2460 N N . LEU A 1 321 ? 1.850 -4.201 -6.621 1.00 94.56 321 LEU A N 1
ATOM 2461 C CA . LEU A 1 321 ? 3.278 -3.972 -6.397 1.00 94.56 321 LEU A CA 1
ATOM 2462 C C . LEU A 1 321 ? 3.929 -5.075 -5.546 1.00 94.56 321 LEU A C 1
ATOM 2464 O O . LEU A 1 321 ? 5.097 -5.401 -5.759 1.00 94.56 321 LEU A O 1
ATOM 2468 N N . ALA A 1 322 ? 3.208 -5.629 -4.567 1.00 94.25 322 ALA A N 1
ATOM 2469 C CA . ALA A 1 322 ? 3.698 -6.739 -3.756 1.00 94.25 322 ALA A CA 1
ATOM 2470 C C . ALA A 1 322 ? 3.834 -8.022 -4.587 1.00 94.25 322 ALA A C 1
ATOM 2472 O O . ALA A 1 322 ? 4.875 -8.670 -4.513 1.00 94.25 322 ALA A O 1
ATOM 2473 N N . GLU A 1 323 ? 2.842 -8.336 -5.421 1.00 95.31 323 GLU A N 1
ATOM 2474 C CA . GLU A 1 323 ? 2.877 -9.493 -6.323 1.00 95.31 323 GLU A CA 1
ATOM 2475 C C . GLU A 1 323 ? 4.010 -9.386 -7.353 1.00 95.31 323 GLU A C 1
ATOM 2477 O O . GLU A 1 323 ? 4.769 -10.337 -7.532 1.00 95.31 323 GLU A O 1
ATOM 2482 N N . LEU A 1 324 ? 4.214 -8.210 -7.959 1.00 94.81 324 LEU A N 1
ATOM 2483 C CA . LEU A 1 324 ? 5.346 -7.969 -8.864 1.00 94.81 324 LEU A CA 1
ATOM 2484 C C . LEU A 1 324 ? 6.700 -8.184 -8.177 1.00 94.81 324 LEU A C 1
ATOM 2486 O O . LEU A 1 324 ? 7.624 -8.750 -8.763 1.00 94.81 324 LEU A O 1
ATOM 2490 N N . ARG A 1 325 ? 6.838 -7.728 -6.927 1.00 93.88 325 ARG A N 1
ATOM 2491 C CA . ARG A 1 325 ? 8.075 -7.894 -6.150 1.00 93.88 325 ARG A CA 1
ATOM 2492 C C . ARG A 1 325 ? 8.322 -9.348 -5.762 1.00 93.88 325 ARG A C 1
ATOM 2494 O O . ARG A 1 325 ? 9.482 -9.747 -5.733 1.00 93.88 325 ARG A O 1
ATOM 2501 N N . ASP A 1 326 ? 7.274 -10.111 -5.479 1.00 93.38 326 ASP A N 1
ATOM 2502 C CA . ASP A 1 326 ? 7.383 -11.536 -5.162 1.00 93.38 326 ASP A CA 1
ATOM 2503 C C . ASP A 1 326 ? 7.773 -12.353 -6.405 1.00 93.38 326 ASP A C 1
ATOM 2505 O O . ASP A 1 326 ? 8.727 -13.129 -6.368 1.00 93.38 326 ASP A O 1
ATOM 2509 N N . ALA A 1 327 ? 7.124 -12.091 -7.545 1.00 91.62 327 ALA A N 1
ATOM 2510 C CA . ALA A 1 327 ? 7.368 -12.810 -8.794 1.00 91.62 327 ALA A CA 1
ATOM 2511 C C . ALA A 1 327 ? 8.695 -12.425 -9.479 1.00 91.62 327 ALA A C 1
ATOM 2513 O O . ALA A 1 327 ? 9.453 -13.289 -9.921 1.00 91.62 327 ALA A O 1
ATOM 2514 N N . PHE A 1 328 ? 9.008 -11.127 -9.554 1.00 92.38 328 PHE A N 1
ATOM 2515 C CA . PHE A 1 328 ? 10.104 -10.598 -10.379 1.00 92.38 328 PHE A CA 1
ATOM 2516 C C . PHE A 1 328 ? 11.177 -9.851 -9.582 1.00 92.38 328 PHE A C 1
ATOM 2518 O O . PHE A 1 328 ? 12.099 -9.275 -10.167 1.00 92.38 328 PHE A O 1
ATOM 2525 N N . GLY A 1 329 ? 11.126 -9.882 -8.247 1.00 89.44 329 GLY A N 1
ATOM 2526 C CA . GLY A 1 329 ? 12.096 -9.196 -7.388 1.00 89.44 329 GLY A CA 1
ATOM 2527 C C . GLY A 1 329 ? 13.540 -9.670 -7.562 1.00 89.44 329 GLY A C 1
ATOM 2528 O O . GLY A 1 329 ? 14.469 -8.963 -7.174 1.00 89.44 329 GLY A O 1
ATOM 2529 N N . VAL A 1 330 ? 13.773 -10.838 -8.167 1.00 88.19 330 VAL A N 1
ATOM 2530 C CA . VAL A 1 330 ? 15.119 -11.311 -8.540 1.00 88.19 330 VAL A CA 1
ATOM 2531 C C . VAL A 1 330 ? 15.660 -10.566 -9.765 1.00 88.19 330 VAL A C 1
ATOM 2533 O O . VAL A 1 330 ? 16.862 -10.310 -9.833 1.00 88.19 330 VAL A O 1
ATOM 2536 N N . LEU A 1 331 ? 14.786 -10.182 -10.697 1.00 88.69 331 LEU A N 1
ATOM 2537 C CA . LEU A 1 331 ? 15.149 -9.581 -11.982 1.00 88.69 331 LEU A CA 1
ATOM 2538 C C . LEU A 1 331 ? 15.145 -8.051 -11.936 1.00 88.69 331 LEU A C 1
ATOM 2540 O O . LEU A 1 331 ? 16.016 -7.418 -12.532 1.00 88.69 331 LEU A O 1
ATOM 2544 N N . ALA A 1 332 ? 14.200 -7.455 -11.206 1.00 90.88 332 ALA A N 1
ATOM 2545 C CA . ALA A 1 332 ? 13.967 -6.015 -11.221 1.00 90.88 332 ALA A CA 1
ATOM 2546 C C . ALA A 1 332 ? 13.715 -5.425 -9.827 1.00 90.88 332 ALA A C 1
ATOM 2548 O O . ALA A 1 332 ? 13.471 -6.127 -8.842 1.00 90.88 332 ALA A O 1
ATOM 2549 N N . LEU A 1 333 ? 13.793 -4.101 -9.748 1.00 90.81 333 LEU A N 1
ATOM 2550 C CA . LEU A 1 333 ? 13.362 -3.280 -8.625 1.00 90.81 333 LEU A CA 1
ATOM 2551 C C . LEU A 1 333 ? 12.132 -2.478 -9.052 1.00 90.81 333 LEU A C 1
ATOM 2553 O O . LEU A 1 333 ? 12.130 -1.882 -10.125 1.00 90.81 333 LEU A O 1
ATOM 2557 N N . PHE A 1 334 ? 11.114 -2.441 -8.194 1.00 92.56 334 PHE A N 1
ATOM 2558 C CA . PHE A 1 334 ? 9.839 -1.780 -8.473 1.00 92.56 334 PHE A CA 1
ATOM 2559 C C . PHE A 1 334 ? 9.612 -0.612 -7.516 1.00 92.56 334 PHE A C 1
ATOM 2561 O O . PHE A 1 334 ? 9.632 -0.793 -6.288 1.00 92.56 334 PHE A O 1
ATOM 2568 N N . PHE A 1 335 ? 9.336 0.561 -8.075 1.00 90.81 335 PHE A N 1
ATOM 2569 C CA . PHE A 1 335 ? 9.118 1.812 -7.358 1.00 90.81 335 PHE A CA 1
ATOM 2570 C C . PHE A 1 335 ? 7.765 2.406 -7.736 1.00 90.81 335 PHE A C 1
ATOM 2572 O O . PHE A 1 335 ? 7.365 2.389 -8.893 1.00 90.81 335 PHE A O 1
ATOM 2579 N N . CYS A 1 336 ? 7.053 2.933 -6.750 1.00 90.88 336 CYS A N 1
ATOM 2580 C CA . CYS A 1 336 ? 5.783 3.621 -6.936 1.00 90.88 336 CYS A CA 1
ATOM 2581 C C . CYS A 1 336 ? 5.662 4.666 -5.834 1.00 90.88 336 CYS A C 1
ATOM 2583 O O . CYS A 1 336 ? 6.108 4.416 -4.710 1.00 90.88 336 CYS A O 1
ATOM 2585 N N . ASP A 1 337 ? 5.045 5.802 -6.142 1.00 89.31 337 ASP A N 1
ATOM 2586 C CA . ASP A 1 337 ? 4.620 6.749 -5.117 1.00 89.31 337 ASP A CA 1
ATOM 2587 C C . ASP A 1 337 ? 3.432 6.144 -4.338 1.00 89.31 337 ASP A C 1
ATOM 2589 O O . ASP A 1 337 ? 2.385 5.872 -4.940 1.00 89.31 337 ASP A O 1
ATOM 2593 N N . PRO A 1 338 ? 3.575 5.884 -3.022 1.00 85.62 338 PRO A N 1
ATOM 2594 C CA . PRO A 1 338 ? 2.504 5.308 -2.217 1.00 85.62 338 PRO A CA 1
ATOM 2595 C C . PRO A 1 338 ? 1.318 6.263 -2.022 1.00 85.62 338 PRO A C 1
ATOM 2597 O O . PRO A 1 338 ? 0.237 5.797 -1.667 1.00 85.62 338 PRO A O 1
ATOM 2600 N N . TYR A 1 339 ? 1.480 7.564 -2.279 1.00 84.69 339 TYR A N 1
ATOM 2601 C CA . TYR A 1 339 ? 0.457 8.593 -2.086 1.00 84.69 339 TYR A CA 1
ATOM 2602 C C . TYR A 1 339 ? -0.305 8.916 -3.376 1.00 84.69 339 TYR A C 1
ATOM 2604 O O . TYR A 1 339 ? -0.648 10.057 -3.647 1.00 84.69 339 TYR A O 1
ATOM 2612 N N . GLY A 1 340 ? -0.622 7.897 -4.178 1.00 84.81 340 GLY A N 1
ATOM 2613 C CA . GLY A 1 340 ? -1.497 8.066 -5.343 1.00 84.81 340 GLY A CA 1
ATOM 2614 C C . GLY A 1 340 ? -0.787 8.233 -6.681 1.00 84.81 340 GLY A C 1
ATOM 2615 O O . GLY A 1 340 ? -1.422 8.652 -7.651 1.00 84.81 340 GLY A O 1
ATOM 2616 N N . GLY A 1 341 ? 0.488 7.851 -6.760 1.00 88.44 341 GLY A N 1
ATOM 2617 C CA . GLY A 1 341 ? 1.203 7.742 -8.025 1.00 88.44 341 GLY A CA 1
ATOM 2618 C C . GLY A 1 341 ? 0.454 6.887 -9.047 1.00 88.44 341 GLY A C 1
ATOM 2619 O O . GLY A 1 341 ? -0.111 5.840 -8.729 1.00 88.44 341 GLY A O 1
ATOM 2620 N N . THR A 1 342 ? 0.468 7.333 -10.301 1.00 90.94 342 THR A N 1
ATOM 2621 C CA . THR A 1 342 ? -0.138 6.607 -11.430 1.00 90.94 342 THR A CA 1
ATOM 2622 C C . THR A 1 342 ? 0.883 5.825 -12.247 1.00 90.94 342 THR A C 1
ATOM 2624 O O . THR A 1 342 ? 0.510 5.185 -13.224 1.00 90.94 342 THR A O 1
ATOM 2627 N N . VAL A 1 343 ? 2.156 5.848 -11.855 1.00 92.94 343 VAL A N 1
ATOM 2628 C CA . VAL A 1 343 ? 3.247 5.192 -12.577 1.00 92.94 343 VAL A CA 1
ATOM 2629 C C . VAL A 1 343 ? 4.016 4.297 -11.616 1.00 92.94 343 VAL A C 1
ATOM 2631 O O . VAL A 1 343 ? 4.450 4.744 -10.553 1.00 92.94 343 VAL A O 1
ATOM 2634 N N . ILE A 1 344 ? 4.198 3.038 -12.012 1.00 94.69 344 ILE A N 1
ATOM 2635 C CA . ILE A 1 344 ? 5.144 2.116 -11.386 1.00 94.69 344 ILE A CA 1
ATOM 2636 C C . ILE A 1 344 ? 6.395 2.095 -12.257 1.00 94.69 344 ILE A C 1
ATOM 2638 O O . ILE A 1 344 ? 6.352 1.678 -13.415 1.00 94.69 344 ILE A O 1
ATOM 2642 N N . ALA A 1 345 ? 7.503 2.557 -11.693 1.00 93.12 345 ALA A N 1
ATOM 2643 C CA . ALA A 1 345 ? 8.794 2.594 -12.350 1.00 93.12 345 ALA A CA 1
ATOM 2644 C C . ALA A 1 345 ? 9.588 1.321 -12.033 1.00 93.12 345 ALA A C 1
ATOM 2646 O O . ALA A 1 345 ? 9.675 0.897 -10.874 1.00 93.12 345 ALA A O 1
ATOM 2647 N N . VAL A 1 346 ? 10.164 0.709 -13.064 1.00 93.06 346 VAL A N 1
ATOM 2648 C CA . VAL A 1 346 ? 10.904 -0.550 -12.969 1.00 93.06 346 VAL A CA 1
ATOM 2649 C C . VAL A 1 346 ? 12.348 -0.322 -13.392 1.00 93.06 346 VAL A C 1
ATOM 2651 O O . VAL A 1 346 ? 12.619 0.289 -14.424 1.00 93.06 346 VAL A O 1
ATOM 2654 N N . LEU A 1 347 ? 13.273 -0.830 -12.583 1.00 90.44 347 LEU A N 1
ATOM 2655 C CA . LEU A 1 347 ? 14.705 -0.806 -12.860 1.00 90.44 347 LEU A CA 1
ATOM 2656 C C . LEU A 1 347 ? 15.239 -2.235 -12.890 1.00 90.44 347 LEU A C 1
ATOM 2658 O O . LEU A 1 347 ? 15.115 -2.974 -11.908 1.00 90.44 347 LEU A O 1
ATOM 2662 N N . TRP A 1 348 ? 15.858 -2.623 -13.992 1.00 89.81 348 TRP A N 1
ATOM 2663 C CA . TRP A 1 348 ? 16.460 -3.934 -14.148 1.00 89.81 348 TRP A CA 1
ATOM 2664 C C . TRP A 1 348 ? 17.723 -4.068 -13.302 1.00 89.81 348 TRP A C 1
ATOM 2666 O O . TRP A 1 348 ? 18.544 -3.158 -13.187 1.00 89.81 348 TRP A O 1
ATOM 2676 N N . LYS A 1 349 ? 17.919 -5.242 -12.698 1.00 87.94 349 LYS A N 1
ATOM 2677 C CA . LYS A 1 349 ? 19.166 -5.546 -11.996 1.00 87.94 349 LYS A CA 1
ATOM 2678 C C . LYS A 1 349 ? 20.204 -5.986 -13.027 1.00 87.94 349 LYS A C 1
ATOM 2680 O O . LYS A 1 349 ? 19.998 -7.027 -13.642 1.00 87.94 349 LYS A O 1
ATOM 2685 N N . PRO A 1 350 ? 21.366 -5.321 -13.159 1.00 84.75 350 PRO A N 1
ATOM 2686 C CA . PRO A 1 350 ? 22.349 -5.675 -14.190 1.00 84.75 350 PRO A CA 1
ATOM 2687 C C . PRO A 1 350 ? 22.794 -7.145 -14.135 1.00 84.75 350 PRO A C 1
ATOM 2689 O O . PRO A 1 350 ? 22.949 -7.802 -15.157 1.00 84.75 350 PRO A O 1
ATOM 2692 N N . LYS A 1 351 ? 22.913 -7.703 -12.922 1.00 82.75 351 LYS A N 1
ATOM 2693 C CA . LYS A 1 351 ? 23.274 -9.114 -12.697 1.00 82.75 351 LYS A CA 1
ATOM 2694 C C . LYS A 1 351 ? 22.211 -10.116 -13.166 1.00 82.75 351 LYS A C 1
ATOM 2696 O O . LYS A 1 351 ? 22.519 -11.289 -13.312 1.00 82.75 351 LYS A O 1
ATOM 2701 N N . ALA A 1 352 ? 20.963 -9.692 -13.349 1.00 82.81 352 ALA A N 1
ATOM 2702 C CA . ALA A 1 352 ? 19.894 -10.572 -13.812 1.00 82.81 352 ALA A CA 1
ATOM 2703 C C . ALA A 1 352 ? 19.983 -10.849 -15.322 1.00 82.81 352 ALA A C 1
ATOM 2705 O O . ALA A 1 352 ? 19.524 -11.897 -15.776 1.00 82.81 352 ALA A O 1
ATOM 2706 N N . PHE A 1 353 ? 20.607 -9.939 -16.073 1.00 82.06 353 PHE A N 1
ATOM 2707 C CA . PHE A 1 353 ? 20.714 -9.984 -17.532 1.00 82.06 353 PHE A CA 1
ATOM 2708 C C . PHE A 1 353 ? 22.001 -10.646 -18.031 1.00 82.06 353 PHE A C 1
ATOM 2710 O O . PHE A 1 353 ? 22.144 -10.869 -19.226 1.00 82.06 353 PHE A O 1
ATOM 2717 N N . SER A 1 354 ? 22.915 -11.035 -17.135 1.00 83.56 354 SER A N 1
ATOM 2718 C CA . SER A 1 354 ? 24.027 -11.902 -17.522 1.00 83.56 354 SER A CA 1
ATOM 2719 C C . SER A 1 354 ? 23.522 -13.314 -17.858 1.00 83.56 354 SER A C 1
ATOM 2721 O O . SER A 1 354 ? 22.648 -13.825 -17.138 1.00 83.56 354 SER A O 1
ATOM 2723 N N . PRO A 1 355 ? 24.075 -13.969 -18.895 1.00 83.25 355 PRO A N 1
ATOM 2724 C CA . PRO A 1 355 ? 23.735 -15.346 -19.221 1.00 83.25 355 PRO A CA 1
ATOM 2725 C C . PRO A 1 355 ? 24.107 -16.270 -18.055 1.00 83.25 355 PRO A C 1
ATOM 2727 O O . PRO A 1 355 ? 25.183 -16.157 -17.465 1.00 83.25 355 PRO A O 1
ATOM 2730 N N . LEU A 1 356 ? 23.192 -17.172 -17.699 1.00 84.56 356 LEU A N 1
ATOM 2731 C CA . LEU A 1 356 ? 23.374 -18.150 -16.622 1.00 84.56 356 LEU A CA 1
ATOM 2732 C C . LEU A 1 356 ? 23.298 -19.570 -17.189 1.00 84.56 356 LEU A C 1
ATOM 2734 O O . LEU A 1 356 ? 22.474 -19.806 -18.075 1.00 84.56 356 LEU A O 1
ATOM 2738 N N . PRO A 1 357 ? 24.085 -20.531 -16.671 1.00 85.50 357 PRO A N 1
ATOM 2739 C CA . PRO A 1 357 ? 24.015 -21.917 -17.123 1.00 85.50 357 PRO A CA 1
ATOM 2740 C C . PRO A 1 357 ? 22.620 -22.497 -16.872 1.00 85.50 357 PRO A C 1
ATOM 2742 O O . PRO A 1 357 ? 22.004 -22.223 -15.837 1.00 85.50 357 PRO A O 1
ATOM 2745 N N . PHE A 1 358 ? 22.131 -23.312 -17.807 1.00 87.31 358 PHE A N 1
ATOM 2746 C CA . PHE A 1 358 ? 20.807 -23.921 -17.722 1.00 87.31 358 PHE A CA 1
ATOM 2747 C C . PHE A 1 358 ? 20.619 -24.719 -16.420 1.00 87.31 358 PHE A C 1
ATOM 2749 O O . PHE A 1 358 ? 21.336 -25.679 -16.134 1.00 87.31 358 PHE A O 1
ATOM 2756 N N . LYS A 1 359 ? 19.618 -24.325 -15.626 1.00 85.62 359 LYS A N 1
ATOM 2757 C CA . LYS A 1 359 ? 19.163 -25.037 -14.425 1.00 85.62 359 LYS A CA 1
ATOM 2758 C C . LYS A 1 359 ? 17.647 -24.993 -14.351 1.00 85.62 359 LYS A C 1
ATOM 2760 O O . LYS A 1 359 ? 17.077 -23.913 -14.251 1.00 85.62 359 LYS A O 1
ATOM 2765 N N . THR A 1 360 ? 16.991 -26.149 -14.309 1.00 83.75 360 THR A N 1
ATOM 2766 C CA . THR A 1 360 ? 15.519 -26.254 -14.325 1.00 83.75 360 THR A CA 1
ATOM 2767 C C . THR A 1 360 ? 14.831 -25.432 -13.228 1.00 83.75 360 THR A C 1
ATOM 2769 O O . THR A 1 360 ? 13.743 -24.911 -13.440 1.00 83.75 360 THR A O 1
ATOM 2772 N N . SER A 1 361 ? 15.473 -25.255 -12.068 1.00 84.75 361 SER A N 1
ATOM 2773 C CA . SER A 1 361 ? 14.944 -24.458 -10.952 1.00 84.75 361 SER A CA 1
ATOM 2774 C C . SER A 1 361 ? 14.999 -22.938 -11.159 1.00 84.75 361 SER A C 1
ATOM 2776 O O . SER A 1 361 ? 14.416 -22.207 -10.366 1.00 84.75 361 SER A O 1
ATOM 2778 N N . GLN A 1 362 ? 15.698 -22.446 -12.187 1.00 79.50 362 GLN A N 1
ATOM 2779 C CA . GLN A 1 362 ? 15.968 -21.019 -12.417 1.00 79.50 362 GLN A CA 1
ATOM 2780 C C . GLN A 1 362 ? 15.416 -20.526 -13.764 1.00 79.50 362 GLN A C 1
ATOM 2782 O O . GLN A 1 362 ? 15.997 -19.644 -14.386 1.00 79.50 362 GLN A O 1
ATOM 2787 N N . MET A 1 363 ? 14.292 -21.089 -14.217 1.00 81.31 363 MET A N 1
ATOM 2788 C CA . MET A 1 363 ? 13.666 -20.749 -15.507 1.00 81.31 363 MET A CA 1
ATOM 2789 C C . MET A 1 363 ? 12.607 -19.642 -15.427 1.00 81.31 363 MET A C 1
ATOM 2791 O O . MET A 1 363 ? 12.031 -19.275 -16.446 1.00 81.31 363 MET A O 1
ATOM 2795 N N . VAL A 1 364 ? 12.323 -19.103 -14.236 1.00 80.19 364 VAL A N 1
ATOM 2796 C CA . VAL A 1 364 ? 11.298 -18.059 -14.064 1.00 80.19 364 VAL A CA 1
ATOM 2797 C C . VAL A 1 364 ? 11.648 -16.842 -14.920 1.00 80.19 364 VAL A C 1
ATOM 2799 O O . VAL A 1 364 ? 12.699 -16.233 -14.725 1.00 80.19 364 VAL A O 1
ATOM 2802 N N . ALA A 1 365 ? 10.759 -16.507 -15.859 1.00 82.00 365 ALA A N 1
ATOM 2803 C CA . ALA A 1 365 ? 10.901 -15.389 -16.792 1.00 82.00 365 ALA A CA 1
ATOM 2804 C C . ALA A 1 365 ? 12.204 -15.394 -17.625 1.00 82.00 365 ALA A C 1
ATOM 2806 O O . ALA A 1 365 ? 12.697 -14.350 -18.058 1.00 82.00 365 ALA A O 1
ATOM 2807 N N . ARG A 1 366 ? 12.775 -16.582 -17.861 1.00 85.69 366 ARG A N 1
ATOM 2808 C CA . ARG A 1 366 ? 13.953 -16.783 -18.713 1.00 85.69 366 ARG A CA 1
ATOM 2809 C C . ARG A 1 366 ? 13.631 -17.751 -19.843 1.00 85.69 366 ARG A C 1
ATOM 2811 O O . ARG A 1 366 ? 12.881 -18.704 -19.645 1.00 85.69 366 ARG A O 1
ATOM 2818 N N . HIS A 1 367 ? 14.239 -17.545 -21.005 1.00 85.69 367 HIS A N 1
ATOM 2819 C CA . HIS A 1 367 ? 14.281 -18.542 -22.075 1.00 85.69 367 HIS A CA 1
ATOM 2820 C C . HIS A 1 367 ? 15.679 -19.149 -22.182 1.00 85.69 367 HIS A C 1
ATOM 2822 O O . HIS A 1 367 ? 16.650 -18.639 -21.616 1.00 85.69 367 HIS A O 1
ATOM 2828 N N . VAL A 1 368 ? 15.758 -20.286 -22.869 1.00 87.12 368 VAL A N 1
ATOM 2829 C CA . VAL A 1 368 ? 17.007 -21.013 -23.101 1.00 87.12 368 VAL A CA 1
ATOM 2830 C C . VAL A 1 368 ? 17.542 -20.643 -24.471 1.00 87.12 368 VAL A C 1
ATOM 2832 O O . VAL A 1 368 ? 16.811 -20.677 -25.459 1.00 87.12 368 VAL A O 1
ATOM 2835 N N . GLU A 1 369 ? 18.827 -20.350 -24.522 1.00 84.81 369 GLU A N 1
ATOM 2836 C CA . GLU A 1 369 ? 19.594 -20.181 -25.742 1.00 84.81 369 GLU A CA 1
ATOM 2837 C C . GLU A 1 369 ? 20.688 -21.248 -25.771 1.00 84.81 369 GLU A C 1
ATOM 2839 O O . GLU A 1 369 ? 21.275 -21.594 -24.744 1.00 84.81 369 GLU A O 1
ATOM 2844 N N . VAL A 1 370 ? 20.925 -21.819 -26.948 1.00 84.62 370 VAL A N 1
ATOM 2845 C CA . VAL A 1 370 ? 21.896 -22.900 -27.130 1.00 84.62 370 VAL A CA 1
ATOM 2846 C C . VAL A 1 370 ? 22.995 -22.392 -28.047 1.00 84.62 370 VAL A C 1
ATOM 2848 O O . VAL A 1 370 ? 22.765 -22.179 -29.237 1.00 84.62 370 VAL A O 1
ATOM 2851 N N . SER A 1 371 ? 24.187 -22.207 -27.487 1.00 79.19 371 SER A N 1
ATOM 2852 C CA . SER A 1 371 ? 25.392 -21.846 -28.232 1.00 79.19 371 SER A CA 1
ATOM 2853 C C . SER A 1 371 ? 26.306 -23.067 -28.307 1.00 79.19 371 SER A C 1
ATOM 2855 O O . SER A 1 371 ? 27.132 -23.304 -27.429 1.00 79.19 371 SER A O 1
ATOM 2857 N N . GLY A 1 372 ? 26.154 -23.871 -29.362 1.00 80.56 372 GLY A N 1
ATOM 2858 C CA . GLY A 1 372 ? 26.938 -25.097 -29.543 1.00 80.56 372 GLY A CA 1
ATOM 2859 C C . GLY A 1 372 ? 26.521 -26.209 -28.573 1.00 80.56 372 GLY A C 1
ATOM 2860 O O . GLY A 1 372 ? 25.379 -26.657 -28.621 1.00 80.56 372 GLY A O 1
ATOM 2861 N N . GLU A 1 373 ? 27.447 -26.674 -27.725 1.00 77.50 373 GLU A N 1
ATOM 2862 C CA . GLU A 1 373 ? 27.198 -27.735 -26.727 1.00 77.50 373 GLU A CA 1
ATOM 2863 C C . GLU A 1 373 ? 26.713 -27.203 -25.365 1.00 77.50 373 GLU A C 1
ATOM 2865 O O . GLU A 1 373 ? 26.262 -27.982 -24.523 1.00 77.50 373 GLU A O 1
ATOM 2870 N N . GLU A 1 374 ? 26.770 -25.887 -25.136 1.00 80.88 374 GLU A N 1
ATOM 2871 C CA . GLU A 1 374 ? 26.377 -25.268 -23.869 1.00 80.88 374 GLU A CA 1
ATOM 2872 C C . GLU A 1 374 ? 25.020 -24.560 -23.994 1.00 80.88 374 GLU A C 1
ATOM 2874 O O . GLU A 1 374 ? 24.766 -23.791 -24.924 1.00 80.88 374 GLU A O 1
ATOM 2879 N N . ALA A 1 375 ? 24.134 -24.825 -23.030 1.00 83.50 375 ALA A N 1
ATOM 2880 C CA . ALA A 1 375 ? 22.843 -24.161 -22.905 1.00 83.50 375 ALA A CA 1
ATOM 2881 C C . ALA A 1 375 ? 22.916 -23.079 -21.821 1.00 83.50 375 ALA A C 1
ATOM 2883 O O . ALA A 1 375 ? 23.155 -23.369 -20.640 1.00 83.50 375 ALA A O 1
ATOM 2884 N N . HIS A 1 376 ? 22.663 -21.835 -22.213 1.00 86.06 376 HIS A N 1
ATOM 2885 C CA . HIS A 1 376 ? 22.542 -20.697 -21.312 1.00 86.06 376 HIS A CA 1
ATOM 2886 C C . HIS A 1 376 ? 21.099 -20.201 -21.259 1.00 86.06 376 HIS A C 1
ATOM 2888 O O . HIS A 1 376 ? 20.244 -20.550 -22.065 1.00 86.06 376 HIS A O 1
ATOM 2894 N N . THR A 1 377 ? 20.798 -19.417 -20.235 1.00 85.75 377 THR A N 1
ATOM 2895 C CA . THR A 1 377 ? 19.486 -18.804 -20.037 1.00 85.75 377 THR A CA 1
ATOM 2896 C C . THR A 1 377 ? 19.629 -17.304 -19.976 1.00 85.75 377 THR A C 1
ATOM 2898 O O . THR A 1 377 ? 20.565 -16.802 -19.345 1.00 85.75 377 THR A O 1
ATOM 2901 N N . VAL A 1 378 ? 18.668 -16.595 -20.553 1.00 85.50 378 VAL A N 1
ATOM 2902 C CA . VAL A 1 378 ? 18.604 -15.128 -20.590 1.00 85.50 378 VAL A CA 1
ATOM 2903 C C . VAL A 1 378 ? 17.179 -14.702 -20.217 1.00 85.50 378 VAL A C 1
ATOM 2905 O O . VAL A 1 378 ? 16.242 -15.452 -20.496 1.00 85.50 378 VAL A O 1
ATOM 2908 N N . PRO A 1 379 ? 16.968 -13.564 -19.524 1.00 87.06 379 PRO A N 1
ATOM 2909 C CA . PRO A 1 379 ? 15.621 -13.055 -19.279 1.00 87.06 379 PRO A CA 1
ATOM 2910 C C . PRO A 1 379 ? 14.865 -12.785 -20.582 1.00 87.06 379 PRO A C 1
ATOM 2912 O O . PRO A 1 379 ? 15.388 -12.120 -21.475 1.00 87.06 379 PRO A O 1
ATOM 2915 N N . ASN A 1 380 ? 13.614 -13.236 -20.656 1.00 89.50 380 ASN A N 1
ATOM 2916 C CA . ASN A 1 380 ? 12.728 -12.907 -21.767 1.00 89.50 380 ASN A CA 1
ATOM 2917 C C . ASN A 1 380 ? 11.945 -11.634 -21.425 1.00 89.50 380 ASN A C 1
ATOM 2919 O O . ASN A 1 380 ? 10.902 -11.691 -20.775 1.00 89.50 380 ASN A O 1
ATOM 2923 N N . VAL A 1 381 ? 12.470 -10.478 -21.839 1.00 89.00 381 VAL A N 1
ATOM 2924 C CA . VAL A 1 381 ? 11.886 -9.170 -21.502 1.00 89.00 381 VAL A CA 1
ATOM 2925 C C . VAL A 1 381 ? 10.463 -9.035 -22.030 1.00 89.00 381 VAL A C 1
ATOM 2927 O O . VAL A 1 381 ? 9.596 -8.587 -21.290 1.00 89.00 381 VAL A O 1
ATOM 2930 N N . GLU A 1 382 ? 10.193 -9.453 -23.265 1.00 88.50 382 GLU A N 1
ATOM 2931 C CA . GLU A 1 382 ? 8.857 -9.336 -23.861 1.00 88.50 382 GLU A CA 1
ATOM 2932 C C . GLU A 1 382 ? 7.810 -10.122 -23.069 1.00 88.50 382 GLU A C 1
ATOM 2934 O O . GLU A 1 382 ? 6.746 -9.584 -22.759 1.00 88.50 382 GLU A O 1
ATOM 2939 N N . ALA A 1 383 ? 8.140 -11.355 -22.668 1.00 90.44 383 ALA A N 1
ATOM 2940 C CA . ALA A 1 383 ? 7.266 -12.165 -21.825 1.00 90.44 383 ALA A CA 1
ATOM 2941 C C . ALA A 1 383 ? 7.049 -11.525 -20.447 1.00 90.44 383 ALA A C 1
ATOM 2943 O O . ALA A 1 383 ? 5.917 -11.460 -19.983 1.00 90.44 383 ALA A O 1
ATOM 2944 N N . ILE A 1 384 ? 8.102 -10.977 -19.825 1.00 92.25 384 ILE A N 1
ATOM 2945 C CA . ILE A 1 384 ? 7.985 -10.285 -18.532 1.00 92.25 384 ILE A CA 1
ATOM 2946 C C . ILE A 1 384 ? 7.059 -9.062 -18.639 1.00 92.25 384 ILE A C 1
ATOM 2948 O O . ILE A 1 384 ? 6.229 -8.828 -17.761 1.00 92.25 384 ILE A O 1
ATOM 2952 N N . LEU A 1 385 ? 7.187 -8.269 -19.706 1.00 92.88 385 LEU A N 1
ATOM 2953 C CA . LEU A 1 385 ? 6.332 -7.098 -19.923 1.00 92.88 385 LEU A CA 1
ATOM 2954 C C . LEU A 1 385 ? 4.872 -7.492 -20.153 1.00 92.88 385 LEU A C 1
ATOM 2956 O O . LEU A 1 385 ? 3.973 -6.758 -19.737 1.00 92.88 385 LEU A O 1
ATOM 2960 N N . GLU A 1 386 ? 4.629 -8.630 -20.800 1.00 92.69 386 GLU A N 1
ATOM 2961 C CA . GLU A 1 386 ? 3.280 -9.164 -20.955 1.00 92.69 386 GLU A CA 1
ATOM 2962 C C . GLU A 1 386 ? 2.729 -9.689 -19.627 1.00 92.69 386 GLU A C 1
ATOM 2964 O O . GLU A 1 386 ? 1.603 -9.351 -19.269 1.00 92.69 386 GLU A O 1
ATOM 2969 N N . ASP A 1 387 ? 3.537 -10.388 -18.829 1.00 93.75 387 ASP A N 1
ATOM 2970 C CA . ASP A 1 387 ? 3.153 -10.828 -17.486 1.00 93.75 387 ASP A CA 1
ATOM 2971 C C . ASP A 1 387 ? 2.752 -9.639 -16.598 1.00 93.75 387 ASP A C 1
ATOM 2973 O O . ASP A 1 387 ? 1.767 -9.727 -15.865 1.00 93.75 387 ASP A O 1
ATOM 2977 N N . PHE A 1 388 ? 3.431 -8.488 -16.708 1.00 95.00 388 PHE A N 1
ATOM 2978 C CA . PHE A 1 388 ? 3.011 -7.262 -16.014 1.00 95.00 388 PHE A CA 1
ATOM 2979 C C . PHE A 1 388 ? 1.596 -6.829 -16.433 1.00 95.00 388 PHE A C 1
ATOM 2981 O O . PHE A 1 388 ? 0.780 -6.449 -15.592 1.00 95.00 388 PHE A O 1
ATOM 2988 N N . ARG A 1 389 ? 1.257 -6.903 -17.726 1.00 94.81 389 ARG A N 1
ATOM 2989 C CA . ARG A 1 389 ? -0.096 -6.568 -18.207 1.00 94.81 389 ARG A CA 1
ATOM 2990 C C . ARG A 1 389 ? -1.136 -7.570 -17.717 1.00 94.81 389 ARG A C 1
ATOM 2992 O O . ARG A 1 389 ? -2.217 -7.153 -17.305 1.00 94.81 389 ARG A O 1
ATOM 2999 N N . VAL A 1 390 ? -0.804 -8.859 -17.749 1.00 94.44 390 VAL A N 1
ATOM 3000 C CA . VAL A 1 390 ? -1.692 -9.955 -17.341 1.00 94.44 390 VAL A CA 1
ATOM 3001 C C . VAL A 1 390 ? -1.968 -9.903 -15.839 1.00 94.44 390 VAL A C 1
ATOM 3003 O O . VAL A 1 390 ? -3.127 -9.894 -15.432 1.00 94.44 390 VAL A O 1
ATOM 3006 N N . MET A 1 391 ? -0.930 -9.793 -15.006 1.00 93.69 391 MET A N 1
ATOM 3007 C CA . MET A 1 391 ? -1.077 -9.665 -13.550 1.00 93.69 391 MET A CA 1
ATOM 3008 C C . MET A 1 391 ? -1.826 -8.385 -13.165 1.00 93.69 391 MET A C 1
ATOM 3010 O O . MET A 1 391 ? -2.621 -8.370 -12.230 1.00 93.69 391 MET A O 1
ATOM 3014 N N . GLY A 1 392 ? -1.583 -7.300 -13.899 1.00 91.88 392 GLY A N 1
ATOM 3015 C CA . GLY A 1 392 ? -2.203 -6.001 -13.677 1.00 91.88 392 GLY A CA 1
ATOM 3016 C C . GLY A 1 392 ? -3.546 -5.804 -14.379 1.00 91.88 392 GLY A C 1
ATOM 3017 O O . GLY A 1 392 ? -3.970 -4.653 -14.529 1.00 91.88 392 GLY A O 1
ATOM 3018 N N . GLN A 1 393 ? -4.208 -6.867 -14.849 1.00 91.25 393 GLN A N 1
ATOM 3019 C CA . GLN A 1 393 ? -5.439 -6.749 -15.630 1.00 91.25 393 GLN A CA 1
ATOM 3020 C C . GLN A 1 393 ? -6.501 -5.920 -14.887 1.00 91.25 393 GLN A C 1
ATOM 3022 O O . GLN A 1 393 ? -6.815 -6.147 -13.721 1.00 91.25 393 GLN A O 1
ATOM 3027 N N . GLY A 1 394 ? -7.053 -4.913 -15.569 1.00 88.19 394 GLY A N 1
ATOM 3028 C CA . GLY A 1 394 ? -8.041 -3.990 -14.999 1.00 88.19 394 GLY A CA 1
ATOM 3029 C C . GLY A 1 394 ? -7.455 -2.837 -14.171 1.00 88.19 394 GLY A C 1
ATOM 3030 O O . GLY A 1 394 ? -8.179 -1.878 -13.907 1.00 88.19 394 GLY A O 1
ATOM 3031 N N . LEU A 1 395 ? -6.162 -2.875 -13.823 1.00 92.12 395 LEU A N 1
ATOM 3032 C CA . LEU A 1 395 ? -5.429 -1.813 -13.121 1.00 92.12 395 LEU A CA 1
ATOM 3033 C C . LEU A 1 395 ? -4.424 -1.091 -14.037 1.00 92.12 395 LEU A C 1
ATOM 3035 O O . LEU A 1 395 ? -4.306 0.135 -13.977 1.00 92.12 395 LEU A O 1
ATOM 3039 N N . VAL A 1 396 ? -3.707 -1.836 -14.877 1.00 94.69 396 VAL A N 1
ATOM 3040 C CA . VAL A 1 396 ? -2.668 -1.329 -15.783 1.00 94.69 396 VAL A CA 1
ATOM 3041 C C . VAL A 1 396 ? -3.297 -0.793 -17.071 1.00 94.69 396 VAL A C 1
ATOM 3043 O O . VAL A 1 396 ? -4.150 -1.432 -17.682 1.00 94.69 396 VAL A O 1
ATOM 3046 N N . LYS A 1 397 ? -2.873 0.405 -17.481 1.00 93.44 397 LYS A N 1
ATOM 3047 C CA . LYS A 1 397 ? -3.278 1.069 -18.727 1.00 93.44 397 LYS A CA 1
ATOM 3048 C C . LYS A 1 397 ? -2.313 0.749 -19.868 1.00 93.44 397 LYS A C 1
ATOM 3050 O O . LYS A 1 397 ? -2.751 0.394 -20.957 1.00 93.44 397 LYS A O 1
ATOM 3055 N N . SER A 1 398 ? -1.016 0.925 -19.634 1.00 93.81 398 SER A N 1
ATOM 3056 C CA . SER A 1 398 ? 0.043 0.661 -20.611 1.00 93.81 398 SER A CA 1
ATOM 3057 C C . SER A 1 398 ? 1.349 0.326 -19.898 1.00 93.81 398 SER A C 1
ATOM 3059 O O . SER A 1 398 ? 1.568 0.716 -18.753 1.00 93.81 398 SER A O 1
ATOM 3061 N N . VAL A 1 399 ? 2.215 -0.413 -20.588 1.00 93.94 399 VAL A N 1
ATOM 3062 C CA . VAL A 1 399 ? 3.579 -0.720 -20.144 1.00 93.94 399 VAL A CA 1
ATOM 3063 C C . VAL A 1 399 ? 4.507 -0.243 -21.249 1.00 93.94 399 VAL A C 1
ATOM 3065 O O . VAL A 1 399 ? 4.425 -0.754 -22.369 1.00 93.94 399 VAL A O 1
ATOM 3068 N N . GLU A 1 400 ? 5.324 0.757 -20.939 1.00 90.44 400 GLU A N 1
ATOM 3069 C CA . GLU A 1 400 ? 6.229 1.443 -21.858 1.00 90.44 400 GLU A CA 1
ATOM 3070 C C . GLU A 1 400 ? 7.678 1.078 -21.509 1.00 90.44 400 GLU A C 1
ATOM 3072 O O . GLU A 1 400 ? 8.172 1.472 -20.449 1.00 90.44 400 GLU A O 1
ATOM 3077 N N . PRO A 1 401 ? 8.370 0.300 -22.357 1.00 86.75 401 PRO A N 1
ATOM 3078 C CA . PRO A 1 401 ? 9.795 0.057 -22.195 1.00 86.75 401 PRO A CA 1
ATOM 3079 C C . PRO A 1 401 ? 10.583 1.254 -22.734 1.00 86.75 401 PRO A C 1
ATOM 3081 O O . PRO A 1 401 ? 10.479 1.594 -23.913 1.00 86.75 401 PRO A O 1
ATOM 3084 N N . TRP A 1 402 ? 11.417 1.875 -21.905 1.00 71.75 402 TRP A N 1
ATOM 3085 C CA . TRP A 1 402 ? 12.337 2.910 -22.360 1.00 71.75 402 TRP A CA 1
ATOM 3086 C C . TRP A 1 402 ? 13.635 2.238 -22.810 1.00 71.75 402 TRP A C 1
ATOM 3088 O O . TRP A 1 402 ? 14.501 1.887 -22.012 1.00 71.75 402 TRP A O 1
ATOM 3098 N N . THR A 1 403 ? 13.743 1.953 -24.108 1.00 60.12 403 THR A N 1
ATOM 3099 C CA . THR A 1 403 ? 14.830 1.122 -24.648 1.00 60.12 403 THR A CA 1
ATOM 3100 C C . THR A 1 403 ? 15.599 1.822 -25.767 1.00 60.12 403 THR A C 1
ATOM 3102 O O . THR A 1 403 ? 15.177 1.835 -26.913 1.00 60.12 403 THR A O 1
ATOM 3105 N N . GLU A 1 404 ? 16.791 2.319 -25.421 1.00 47.41 404 GLU A N 1
ATOM 3106 C CA . GLU A 1 404 ? 17.964 2.362 -26.320 1.00 47.41 404 GLU A CA 1
ATOM 3107 C C . GLU A 1 404 ? 19.198 1.656 -25.707 1.00 47.41 404 GLU A C 1
ATOM 3109 O O . GLU A 1 404 ? 20.198 1.449 -26.385 1.00 47.41 404 GLU A O 1
ATOM 3114 N N . LYS A 1 405 ? 19.158 1.253 -24.425 1.00 48.56 405 LYS A N 1
ATOM 3115 C CA . LYS A 1 405 ? 20.334 0.732 -23.693 1.00 48.56 405 LYS A CA 1
ATOM 3116 C C . LYS A 1 405 ? 20.450 -0.795 -23.634 1.00 48.56 405 LYS A C 1
ATOM 3118 O O . LYS A 1 405 ? 21.421 -1.298 -23.077 1.00 48.56 405 LYS A O 1
ATOM 3123 N N . TRP A 1 406 ? 19.497 -1.526 -24.206 1.00 50.28 406 TRP A N 1
ATOM 3124 C CA . TRP A 1 406 ? 19.435 -2.987 -24.132 1.00 50.28 406 TRP A CA 1
ATOM 3125 C C . TRP A 1 406 ? 19.724 -3.593 -25.504 1.00 50.28 406 TRP A C 1
ATOM 3127 O O . TRP A 1 406 ? 18.827 -4.071 -26.190 1.00 50.28 406 TRP A O 1
ATOM 3137 N N . VAL A 1 407 ? 20.988 -3.526 -25.917 1.00 34.03 407 VAL A N 1
ATOM 3138 C CA . VAL A 1 407 ? 21.506 -4.423 -26.954 1.00 34.03 407 VAL A CA 1
ATOM 3139 C C . VAL A 1 407 ? 22.067 -5.629 -26.207 1.00 34.03 407 VAL A C 1
ATOM 3141 O O . VAL A 1 407 ? 23.033 -5.483 -25.457 1.00 34.03 407 VAL A O 1
ATOM 3144 N N . VAL A 1 408 ? 21.387 -6.770 -26.339 1.00 38.31 408 VAL A N 1
ATOM 3145 C CA . VAL A 1 408 ? 21.939 -8.089 -25.990 1.00 38.31 408 VAL A CA 1
ATOM 3146 C C . VAL A 1 408 ? 23.053 -8.429 -26.968 1.00 38.31 408 VAL A C 1
ATOM 3148 O O . VAL A 1 408 ? 22.853 -8.166 -28.178 1.00 38.31 408 VAL A O 1
#

Secondary structure (DSSP, 8-state):
--TTT----SS----SHHHHHHHHHHHHHHHHHHHT--S-SS-EEEEEE-SGGGGT--S--GGGS---S-S-----TTSPPPPP-----EEEEEPP-S---S-HHHHHHHHHHHHHHHHHHHHHHH--EEEE-SS-EEEE-PPPPP------------------PPP---------S--------TTSHHHHSSSTTS-S---TTTT----TT-SSTTTTTSS---HHHHHHHHHHHHHHHHHHHHHHH-TT----GGGGGS--GGG-SEEEEEPGGG-TTGGGSSS-----S----------SS-PPPPP-S--HHHHHHHHHHHHHTTTEEEEE-TTT-SEEEEEE-GGGSS-EE--GGG-TTEEEEEETTEEEEEE-HHHHHHHHHHHTTTTEEEEEE--SS---

Radius of gyration: 27.66 Å; chains: 1; bounding box: 73×70×70 Å

InterPro domains:
  IPR005554 NOL6/Upt22 [PTHR17972] (211-400)
  IPR035369 Nrap protein, domain 4 [PF17405] (3-131)
  IPR035371 Nrap protein, domain 6 [PF17407] (265-399)

Organism: NCBI:txid861788